Protein AF-A0A813EWL4-F1 (afdb_monomer)

InterPro domains:
  IPR002048 EF-hand domain [PF13499] (324-387)
  IPR002048 EF-hand domain [PS50222] (317-352)
  IPR002048 EF-hand domain [PS50222] (358-393)
  IPR002048 EF-hand domain [SM00054] (321-349)
  IPR002048 EF-hand domain [SM00054] (362-390)
  IPR011992 EF-hand domain pair [SSF47473] (314-415)
  IPR018247 EF-Hand 1, calcium-binding site [PS00018] (371-383)

Structure (mmCIF, N/CA/C/O backbone):
data_AF-A0A813EWL4-F1
#
_entry.id   AF-A0A813EWL4-F1
#
loop_
_atom_site.group_PDB
_atom_site.id
_atom_site.type_symbol
_atom_site.label_atom_id
_atom_site.label_alt_id
_atom_site.label_comp_id
_atom_site.label_asym_id
_atom_site.label_entity_id
_atom_site.label_seq_id
_atom_site.pdbx_PDB_ins_code
_atom_site.Cartn_x
_atom_site.Cartn_y
_atom_site.Cartn_z
_atom_site.occupancy
_atom_site.B_iso_or_equiv
_atom_site.auth_seq_id
_atom_site.auth_comp_id
_atom_site.auth_asym_id
_atom_site.auth_atom_id
_atom_site.pdbx_PDB_model_num
ATOM 1 N N . MET A 1 1 ? 10.429 -14.713 47.852 1.00 43.78 1 MET A N 1
ATOM 2 C CA . MET A 1 1 ? 9.656 -15.065 46.645 1.00 43.78 1 MET A CA 1
ATOM 3 C C . MET A 1 1 ? 8.858 -13.836 46.247 1.00 43.78 1 MET A C 1
ATOM 5 O O . MET A 1 1 ? 7.754 -13.655 46.731 1.00 43.78 1 MET A O 1
ATOM 9 N N . ALA A 1 2 ? 9.470 -12.947 45.471 1.00 38.25 2 ALA A N 1
ATOM 10 C CA . ALA A 1 2 ? 8.806 -11.809 44.848 1.00 38.25 2 ALA A CA 1
ATOM 11 C C . ALA A 1 2 ? 9.125 -11.942 43.358 1.00 38.25 2 ALA A C 1
ATOM 13 O O . ALA A 1 2 ? 10.299 -11.934 42.991 1.00 38.25 2 ALA A O 1
ATOM 14 N N . ALA A 1 3 ? 8.102 -12.229 42.558 1.00 45.88 3 ALA A N 1
ATOM 15 C CA . ALA A 1 3 ? 8.214 -12.308 41.112 1.00 45.88 3 ALA A CA 1
ATOM 16 C C . ALA A 1 3 ? 8.022 -10.890 40.572 1.00 45.88 3 ALA A C 1
ATOM 18 O O . ALA A 1 3 ? 6.946 -10.313 40.709 1.00 45.88 3 ALA A O 1
ATOM 19 N N . ASP A 1 4 ? 9.108 -10.336 40.050 1.00 47.47 4 ASP A N 1
ATOM 20 C CA . ASP A 1 4 ? 9.164 -9.051 39.369 1.00 47.47 4 ASP A CA 1
ATOM 21 C C . ASP A 1 4 ? 8.628 -9.252 37.944 1.00 47.47 4 ASP A C 1
ATOM 23 O O . ASP A 1 4 ? 9.222 -9.967 37.134 1.00 47.47 4 ASP A O 1
ATOM 27 N N . GLY A 1 5 ? 7.427 -8.734 37.686 1.00 42.19 5 GLY A N 1
ATOM 28 C CA . GLY A 1 5 ? 6.753 -8.814 36.396 1.00 42.19 5 GLY A CA 1
ATOM 29 C C . GLY A 1 5 ? 7.176 -7.646 35.519 1.00 42.19 5 GLY A C 1
ATOM 30 O O . GLY A 1 5 ? 6.588 -6.573 35.602 1.00 42.19 5 GLY A O 1
ATOM 31 N N . GLY A 1 6 ? 8.197 -7.860 34.690 1.00 40.66 6 GLY A N 1
ATOM 32 C CA . GLY A 1 6 ? 8.633 -6.895 33.685 1.00 40.66 6 GLY A CA 1
ATOM 33 C C . GLY A 1 6 ? 7.591 -6.735 32.578 1.00 40.66 6 GLY A C 1
ATOM 34 O O . GLY A 1 6 ? 7.461 -7.594 31.706 1.00 40.66 6 GLY A O 1
ATOM 35 N N . GLU A 1 7 ? 6.860 -5.624 32.617 1.00 37.78 7 GLU A N 1
ATOM 36 C CA . GLU A 1 7 ? 6.013 -5.127 31.532 1.00 37.78 7 GLU A CA 1
ATOM 37 C C . GLU A 1 7 ? 6.892 -4.794 30.316 1.00 37.78 7 GLU A C 1
ATOM 39 O O . GLU A 1 7 ? 7.592 -3.780 30.269 1.00 37.78 7 GLU A O 1
ATOM 44 N N . GLY A 1 8 ? 6.891 -5.691 29.330 1.00 35.19 8 GLY A N 1
ATOM 45 C CA . GLY A 1 8 ? 7.522 -5.475 28.035 1.00 35.19 8 GLY A CA 1
ATOM 46 C C . GLY A 1 8 ? 6.762 -4.409 27.253 1.00 35.19 8 GLY A C 1
ATOM 47 O O . GLY A 1 8 ? 5.721 -4.689 26.661 1.00 35.19 8 GLY A O 1
ATOM 48 N N . ALA A 1 9 ? 7.293 -3.188 27.245 1.00 35.31 9 ALA A N 1
ATOM 49 C CA . ALA A 1 9 ? 6.856 -2.125 26.355 1.00 35.31 9 ALA A CA 1
ATOM 50 C C . ALA A 1 9 ? 7.069 -2.569 24.899 1.00 35.31 9 ALA A C 1
ATOM 52 O O . ALA A 1 9 ? 8.193 -2.587 24.396 1.00 35.31 9 ALA A O 1
ATOM 53 N N . ALA A 1 10 ? 5.985 -2.953 24.224 1.00 34.19 10 ALA A N 1
ATOM 54 C CA . ALA A 1 10 ? 5.984 -3.154 22.785 1.00 34.19 10 ALA A CA 1
ATOM 55 C C . ALA A 1 10 ? 6.393 -1.833 22.118 1.00 34.19 10 ALA A C 1
ATOM 57 O O . ALA A 1 10 ? 5.685 -0.831 22.216 1.00 34.19 10 ALA A O 1
ATOM 58 N N . ALA A 1 11 ? 7.564 -1.822 21.483 1.00 33.91 11 ALA A N 1
ATOM 59 C CA . ALA A 1 11 ? 8.046 -0.687 20.718 1.00 33.91 11 ALA A CA 1
ATOM 60 C C . ALA A 1 11 ? 7.096 -0.448 19.534 1.00 33.91 11 ALA A C 1
ATOM 62 O O . ALA A 1 11 ? 7.147 -1.145 18.522 1.00 33.91 11 ALA A O 1
ATOM 63 N N . GLU A 1 12 ? 6.203 0.534 19.663 1.00 31.30 12 GLU A N 1
ATOM 64 C CA . GLU A 1 12 ? 5.441 1.072 18.542 1.00 31.30 12 GLU A CA 1
ATOM 65 C C . GLU A 1 12 ? 6.426 1.750 17.577 1.00 31.30 12 GLU A C 1
ATOM 67 O O . GLU A 1 12 ? 6.755 2.931 17.713 1.00 31.30 12 GLU A O 1
ATOM 72 N N . SER A 1 13 ? 6.931 0.987 16.600 1.00 32.06 13 SER A N 1
ATOM 73 C CA . SER A 1 13 ? 7.691 1.501 15.459 1.00 32.06 13 SER A CA 1
ATOM 74 C C . SER A 1 13 ? 6.800 2.440 14.649 1.00 32.06 13 SER A C 1
ATOM 76 O O . SER A 1 13 ? 6.125 2.061 13.692 1.00 32.06 13 SER A O 1
ATOM 78 N N . THR A 1 14 ? 6.770 3.696 15.082 1.00 34.44 14 THR A N 1
ATOM 79 C CA . THR A 1 14 ? 6.155 4.808 14.373 1.00 34.44 14 THR A CA 1
ATOM 80 C C . THR A 1 14 ? 7.076 5.140 13.208 1.00 34.44 14 THR A C 1
ATOM 82 O O . THR A 1 14 ? 8.013 5.927 13.344 1.00 34.44 14 THR A O 1
ATOM 85 N N . TRP A 1 15 ? 6.853 4.488 12.067 1.00 35.84 15 TRP A N 1
ATOM 86 C CA . TRP A 1 15 ? 7.537 4.806 10.821 1.00 35.84 15 TRP A CA 1
ATOM 87 C C . TRP A 1 15 ? 7.191 6.244 10.441 1.00 35.84 15 TRP A C 1
ATOM 89 O O . TRP A 1 15 ? 6.113 6.539 9.931 1.00 35.84 15 TRP A O 1
ATOM 99 N N . LYS A 1 16 ? 8.101 7.176 10.735 1.00 35.47 16 LYS A N 1
ATOM 100 C CA . LYS A 1 16 ? 8.060 8.492 10.113 1.00 35.47 16 LYS A CA 1
ATOM 101 C C . LYS A 1 16 ? 8.377 8.262 8.647 1.00 35.47 16 LYS A C 1
ATOM 103 O O . LYS A 1 16 ? 9.534 8.021 8.313 1.00 35.47 16 LYS A O 1
ATOM 108 N N . TRP A 1 17 ? 7.364 8.366 7.789 1.00 40.56 17 TRP A N 1
ATOM 109 C CA . TRP A 1 17 ? 7.574 8.780 6.410 1.00 40.56 17 TRP A CA 1
ATOM 110 C C . TRP A 1 17 ? 8.496 9.995 6.480 1.00 40.56 17 TRP A C 1
ATOM 112 O O . TRP A 1 17 ? 8.082 11.074 6.912 1.00 40.56 17 TRP A O 1
ATOM 122 N N . GLN A 1 18 ? 9.784 9.807 6.181 1.00 38.00 18 GLN A N 1
ATOM 123 C CA . GLN A 1 18 ? 10.649 10.946 5.947 1.00 38.00 18 GLN A CA 1
ATOM 124 C C . GLN A 1 18 ? 9.925 11.765 4.889 1.00 38.00 18 GLN A C 1
ATOM 126 O O . GLN A 1 18 ? 9.410 11.193 3.923 1.00 38.00 18 GLN A O 1
ATOM 131 N N . GLN A 1 19 ? 9.818 13.072 5.122 1.00 34.97 19 GLN A N 1
ATOM 132 C CA . GLN A 1 19 ? 9.420 14.040 4.111 1.00 34.97 19 GLN A CA 1
ATOM 133 C C . GLN A 1 19 ? 10.400 13.915 2.941 1.00 34.97 19 GLN A C 1
ATOM 135 O O . GLN A 1 19 ? 11.316 14.709 2.788 1.00 34.97 19 GLN A O 1
ATOM 140 N N . THR A 1 20 ? 10.222 12.886 2.121 1.00 37.34 20 THR A N 1
ATOM 141 C CA . THR A 1 20 ? 10.501 12.967 0.702 1.00 37.34 20 THR A CA 1
ATOM 142 C C . THR A 1 20 ? 9.668 14.162 0.299 1.00 37.34 20 THR A C 1
ATOM 144 O O . THR A 1 20 ? 8.459 14.145 0.561 1.00 37.34 20 THR A O 1
ATOM 147 N N . GLU A 1 21 ? 10.331 15.246 -0.109 1.00 36.38 21 GLU A N 1
ATOM 148 C CA . GLU A 1 21 ? 9.675 16.499 -0.453 1.00 36.38 21 GLU A CA 1
ATOM 149 C C . GLU A 1 21 ? 8.431 16.155 -1.255 1.00 36.38 21 GLU A C 1
ATOM 151 O O . GLU A 1 21 ? 8.489 15.524 -2.309 1.00 36.38 21 GLU A O 1
ATOM 156 N N . VAL A 1 22 ? 7.289 16.404 -0.615 1.00 38.75 22 VAL A N 1
ATOM 157 C CA . VAL A 1 22 ? 5.983 16.040 -1.133 1.00 38.75 22 VAL A CA 1
ATOM 158 C C . VAL A 1 22 ? 5.850 16.863 -2.393 1.00 38.75 22 VAL A C 1
ATOM 160 O O . VAL A 1 22 ? 5.638 18.073 -2.295 1.00 38.75 22 VAL A O 1
ATOM 163 N N . ILE A 1 23 ? 6.049 16.204 -3.535 1.00 44.81 23 ILE A N 1
ATOM 164 C CA . ILE A 1 23 ? 5.988 16.799 -4.865 1.00 44.81 23 ILE A CA 1
ATOM 165 C C . ILE A 1 23 ? 4.765 17.718 -4.901 1.00 44.81 23 ILE A C 1
ATOM 167 O O . ILE A 1 23 ? 3.631 17.324 -4.590 1.00 44.81 23 ILE A O 1
ATOM 171 N N . ALA A 1 24 ? 5.055 18.996 -5.127 1.00 37.88 24 ALA A N 1
ATOM 172 C CA . ALA A 1 24 ? 4.154 20.110 -4.918 1.00 37.88 24 ALA A CA 1
ATOM 173 C C . ALA A 1 24 ? 2.907 19.967 -5.810 1.00 37.88 24 ALA A C 1
ATOM 175 O O . ALA A 1 24 ? 3.001 19.972 -7.031 1.00 37.88 24 ALA A O 1
ATOM 176 N N . GLY A 1 25 ? 1.721 19.848 -5.196 1.00 44.84 25 GLY A N 1
ATOM 177 C CA . GLY A 1 25 ? 0.441 19.865 -5.924 1.00 44.84 25 GLY A CA 1
ATOM 178 C C . GLY A 1 25 ? -0.749 19.152 -5.268 1.00 44.84 25 GLY A C 1
ATOM 179 O O . GLY A 1 25 ? -1.887 19.387 -5.666 1.00 44.84 25 GLY A O 1
ATOM 180 N N . ASN A 1 26 ? -0.544 18.320 -4.242 1.00 62.56 26 ASN A N 1
ATOM 181 C CA . ASN A 1 26 ? -1.612 17.488 -3.664 1.00 62.56 26 ASN A CA 1
ATOM 182 C C . ASN A 1 26 ? -2.386 18.179 -2.529 1.00 62.56 26 ASN A C 1
ATOM 184 O O . ASN A 1 26 ? -2.329 17.771 -1.363 1.00 62.56 26 ASN A O 1
ATOM 188 N N . ALA A 1 27 ? -3.155 19.219 -2.862 1.00 77.50 27 ALA A N 1
ATOM 189 C CA . ALA A 1 27 ? -4.259 19.602 -1.988 1.00 77.50 27 ALA A CA 1
ATOM 190 C C . ALA A 1 27 ? -5.177 18.374 -1.825 1.00 77.50 27 ALA A C 1
ATOM 192 O O . ALA A 1 27 ? -5.550 17.762 -2.827 1.00 77.50 27 ALA A O 1
ATOM 193 N N . PRO A 1 28 ? -5.515 17.960 -0.593 1.00 77.75 28 PRO A N 1
ATOM 194 C CA . PRO A 1 28 ? -6.326 16.771 -0.406 1.00 77.75 28 PRO A CA 1
ATOM 195 C C . PRO A 1 28 ? -7.688 16.957 -1.075 1.00 77.75 28 PRO A C 1
ATOM 197 O O . PRO A 1 28 ? -8.390 17.935 -0.806 1.00 77.75 28 PRO A O 1
ATOM 200 N N . VAL A 1 29 ? -8.068 16.000 -1.922 1.00 82.62 29 VAL A N 1
ATOM 201 C CA . VAL A 1 29 ? -9.345 16.039 -2.639 1.00 82.62 29 VAL A CA 1
ATOM 202 C C . VAL A 1 29 ? -10.474 15.835 -1.634 1.00 82.62 29 VAL A C 1
ATOM 204 O O . VAL A 1 29 ? -10.614 14.756 -1.043 1.00 82.62 29 VAL A O 1
ATOM 207 N N . LEU A 1 30 ? -11.275 16.881 -1.422 1.00 87.00 30 LEU A N 1
ATOM 208 C CA . LEU A 1 30 ? -12.482 16.822 -0.608 1.00 87.00 30 LEU A CA 1
ATOM 209 C C . LEU A 1 30 ? -13.622 16.296 -1.476 1.00 87.00 30 LEU A C 1
ATOM 211 O O . LEU A 1 30 ? -13.992 16.909 -2.470 1.00 87.00 30 LEU A O 1
ATOM 215 N N . LEU A 1 31 ? -14.148 15.136 -1.102 1.00 85.19 31 LEU A N 1
ATOM 216 C CA . LEU A 1 31 ? -15.271 14.517 -1.786 1.00 85.19 31 LEU A CA 1
ATOM 217 C C . LEU A 1 31 ? -16.553 14.852 -1.020 1.00 85.19 31 LEU A C 1
ATOM 219 O O . LEU A 1 31 ? -16.681 14.462 0.146 1.00 85.19 31 LEU A O 1
ATOM 223 N N . GLU A 1 32 ? -17.456 15.589 -1.665 1.00 86.56 32 GLU A N 1
ATOM 224 C CA . GLU A 1 32 ? -18.746 15.983 -1.087 1.00 86.56 32 GLU A CA 1
ATOM 225 C C . GLU A 1 32 ? -19.744 14.818 -1.103 1.00 86.56 32 GLU A C 1
ATOM 227 O O . GLU A 1 32 ? -20.326 14.520 -0.060 1.00 86.56 32 GLU A O 1
ATOM 232 N N . ASP A 1 33 ? -19.829 14.098 -2.228 1.00 92.25 33 ASP A N 1
ATOM 233 C CA . ASP A 1 33 ? -20.757 12.985 -2.452 1.00 92.25 33 ASP A CA 1
ATOM 234 C C . ASP A 1 33 ? -20.041 11.676 -2.809 1.00 92.25 33 ASP A C 1
ATOM 236 O O . ASP A 1 33 ? -18.951 11.667 -3.380 1.00 92.25 33 ASP A O 1
ATOM 240 N N . LEU A 1 34 ? -20.665 10.539 -2.489 1.00 93.62 34 LEU A N 1
ATOM 241 C CA . LEU A 1 34 ? -20.145 9.224 -2.870 1.00 93.62 34 LEU A CA 1
ATOM 242 C C . LEU A 1 34 ? -20.129 9.067 -4.403 1.00 93.62 34 LEU A C 1
ATOM 244 O O . LEU A 1 34 ? -21.138 9.372 -5.043 1.00 93.62 34 LEU A O 1
ATOM 248 N N . PRO A 1 35 ? -19.037 8.549 -5.001 1.00 94.19 35 PRO A N 1
ATOM 249 C CA . PRO A 1 35 ? -19.007 8.270 -6.430 1.00 94.19 35 PRO A CA 1
ATOM 250 C C . PRO A 1 35 ? -20.038 7.192 -6.787 1.00 94.19 35 PRO A C 1
ATOM 252 O O . PRO A 1 35 ? -20.353 6.317 -5.973 1.00 94.19 35 PRO A O 1
ATOM 255 N N . SER A 1 36 ? -20.549 7.234 -8.018 1.00 95.69 36 SER A N 1
ATOM 256 C CA . SER A 1 36 ? -21.400 6.166 -8.543 1.00 95.69 36 SER A CA 1
ATOM 257 C C . SER A 1 36 ? -20.632 4.846 -8.566 1.00 95.69 36 SER A C 1
ATOM 259 O O . SER A 1 36 ? -19.456 4.805 -8.936 1.00 95.69 36 SER A O 1
ATOM 261 N N . GLN A 1 37 ? -21.305 3.761 -8.171 1.00 95.25 37 GLN A N 1
ATOM 262 C CA . GLN A 1 37 ? -20.708 2.430 -8.224 1.00 95.25 37 GLN A CA 1
ATOM 263 C C . GLN A 1 37 ? -20.327 2.093 -9.666 1.00 95.25 37 GLN A C 1
ATOM 265 O O . GLN A 1 37 ? -21.152 2.218 -10.568 1.00 95.25 37 GLN A O 1
ATOM 270 N N . LEU A 1 38 ? -19.078 1.669 -9.851 1.00 96.19 38 LEU A N 1
ATOM 271 C CA . LEU A 1 38 ? -18.554 1.243 -11.142 1.00 96.19 38 LEU A CA 1
ATOM 272 C C . LEU A 1 38 ? -19.280 -0.020 -11.625 1.00 96.19 38 LEU A C 1
ATOM 274 O O . LEU A 1 38 ? -19.513 -0.950 -10.842 1.00 96.19 38 LEU A O 1
ATOM 278 N N . GLU A 1 39 ? -19.620 -0.079 -12.911 1.00 97.50 39 GLU A N 1
ATOM 279 C CA . GLU A 1 39 ? -20.221 -1.282 -13.477 1.00 97.50 39 GLU A CA 1
ATOM 280 C C . GLU A 1 39 ? -19.216 -2.442 -13.468 1.00 97.50 39 GLU A C 1
ATOM 282 O O . GLU A 1 39 ? -18.025 -2.275 -13.733 1.00 97.50 39 GLU A O 1
ATOM 287 N N . ARG A 1 40 ? -19.687 -3.666 -13.192 1.00 97.75 40 ARG A N 1
ATOM 288 C CA . ARG A 1 40 ? -18.805 -4.843 -13.065 1.00 97.75 40 ARG A CA 1
ATOM 289 C C . ARG A 1 40 ? -17.976 -5.118 -14.332 1.00 97.75 40 ARG A C 1
ATOM 291 O O . ARG A 1 40 ? -16.874 -5.643 -14.217 1.00 97.75 40 ARG A O 1
ATOM 298 N N . GLY A 1 41 ? -18.477 -4.761 -15.517 1.00 97.56 41 GLY A N 1
ATOM 299 C CA . GLY A 1 41 ? -17.745 -4.903 -16.784 1.00 97.56 41 GLY A CA 1
ATOM 300 C C . GLY A 1 41 ? -16.629 -3.869 -16.989 1.00 97.56 41 GLY A C 1
ATOM 301 O O . GLY A 1 41 ? -15.687 -4.120 -17.739 1.00 97.56 41 GLY A O 1
ATOM 302 N N . GLU A 1 42 ? -16.694 -2.731 -16.298 1.00 97.50 42 GLU A N 1
ATOM 303 C CA . GLU A 1 42 ? -15.725 -1.636 -16.419 1.00 97.50 42 GLU A CA 1
ATOM 304 C C . GLU A 1 42 ? -14.546 -1.782 -15.447 1.00 97.50 42 GLU A C 1
ATOM 306 O O . GLU A 1 42 ? -13.500 -1.169 -15.655 1.00 97.50 42 GLU A O 1
ATOM 311 N N . VAL A 1 43 ? -14.675 -2.633 -14.420 1.00 97.88 43 VAL A N 1
ATOM 312 C CA . VAL A 1 43 ? -13.648 -2.846 -13.384 1.00 97.88 43 VAL A CA 1
ATOM 313 C C . VAL A 1 43 ? -12.255 -3.140 -13.966 1.00 97.88 43 VAL A C 1
ATOM 315 O O . VAL A 1 43 ? -11.314 -2.458 -13.557 1.00 97.88 43 VAL A O 1
ATOM 318 N N . PRO A 1 44 ? -12.067 -4.074 -14.923 1.00 97.94 44 PRO A N 1
ATOM 319 C CA . PRO A 1 44 ? -10.735 -4.341 -15.473 1.00 97.94 44 PRO A CA 1
ATOM 320 C C . PRO A 1 44 ? -10.135 -3.134 -16.205 1.00 97.94 44 PRO A C 1
ATOM 322 O O . PRO A 1 44 ? -8.953 -2.836 -16.044 1.00 97.94 44 PRO A O 1
ATOM 325 N N . HIS A 1 45 ? -10.960 -2.405 -16.962 1.00 96.88 45 HIS A N 1
ATOM 326 C CA . HIS A 1 45 ? -10.531 -1.224 -17.713 1.00 96.88 45 HIS A CA 1
ATOM 327 C C . HIS A 1 45 ? -10.123 -0.082 -16.779 1.00 96.88 45 HIS A C 1
ATOM 329 O O . HIS A 1 45 ? -9.101 0.556 -17.008 1.00 96.88 45 HIS A O 1
ATOM 335 N N . PHE A 1 46 ? -10.877 0.131 -15.698 1.00 96.75 46 PHE A N 1
ATOM 336 C CA . PHE A 1 46 ? -10.559 1.128 -14.676 1.00 96.75 46 PHE A CA 1
ATOM 337 C C . PHE A 1 46 ? -9.254 0.817 -13.929 1.00 96.75 46 PHE A C 1
ATOM 339 O O . PHE A 1 46 ? -8.512 1.722 -13.560 1.00 96.75 46 PHE A O 1
ATOM 346 N N . LEU A 1 47 ? -8.967 -0.464 -13.696 1.00 96.88 47 LEU A N 1
ATOM 347 C CA . LEU A 1 47 ? -7.806 -0.916 -12.930 1.00 96.88 47 LEU A CA 1
ATOM 348 C C . LEU A 1 47 ? -6.503 -0.966 -13.742 1.00 96.88 47 LEU A C 1
ATOM 350 O O . LEU A 1 47 ? -5.428 -0.773 -13.169 1.00 96.88 47 LEU A O 1
ATOM 354 N N . SER A 1 48 ? -6.589 -1.178 -15.058 1.00 95.56 48 SER A N 1
ATOM 355 C CA . SER A 1 48 ? -5.424 -1.334 -15.938 1.00 95.56 48 SER A CA 1
ATOM 356 C C . SER A 1 48 ? -4.393 -0.194 -15.846 1.00 95.56 48 SER A C 1
ATOM 358 O O . SER A 1 48 ? -3.200 -0.508 -15.810 1.00 95.56 48 SER A O 1
ATOM 360 N N . PRO A 1 49 ? -4.775 1.099 -15.782 1.00 95.44 49 PRO A N 1
ATOM 361 C CA . PRO A 1 49 ? -3.811 2.197 -15.677 1.00 95.44 49 PRO A CA 1
ATOM 362 C C . PRO A 1 49 ? -2.985 2.157 -14.382 1.00 95.44 49 PRO A C 1
ATOM 364 O O . PRO A 1 49 ? -1.831 2.571 -14.370 1.00 95.44 49 PRO A O 1
ATOM 367 N N . TYR A 1 50 ? -3.539 1.597 -13.306 1.00 95.56 50 TYR A N 1
ATOM 368 C CA . TYR A 1 50 ? -2.873 1.438 -12.010 1.00 95.56 50 TYR A CA 1
ATOM 369 C C . TYR A 1 50 ? -2.024 0.159 -11.929 1.00 95.56 50 TYR A C 1
ATOM 371 O O . TYR A 1 50 ? -1.649 -0.272 -10.844 1.00 95.56 50 TYR A O 1
ATOM 379 N N . GLY A 1 51 ? -1.771 -0.518 -13.054 1.00 94.75 51 GLY A N 1
ATOM 380 C CA . GLY A 1 51 ? -0.976 -1.747 -13.108 1.00 94.75 51 GLY A CA 1
ATOM 381 C C . GLY A 1 51 ? -1.679 -2.998 -12.569 1.00 94.75 51 GLY A C 1
ATOM 382 O O . GLY A 1 51 ? -1.075 -4.073 -12.555 1.00 94.75 51 GLY A O 1
ATOM 383 N N . TYR A 1 52 ? -2.940 -2.888 -12.146 1.00 96.12 52 TYR A N 1
ATOM 384 C CA . TYR A 1 52 ? -3.759 -4.030 -11.755 1.00 96.12 52 TYR A CA 1
ATOM 385 C C . TYR A 1 52 ? -4.270 -4.761 -12.995 1.00 96.12 52 TYR A C 1
ATOM 387 O O . TYR A 1 52 ? -4.875 -4.165 -13.882 1.00 96.12 52 TYR A O 1
ATOM 395 N N . GLU A 1 53 ? -4.082 -6.076 -13.020 1.00 96.00 53 GLU A N 1
ATOM 396 C CA . GLU A 1 53 ? -4.596 -6.939 -14.077 1.00 96.00 53 GLU A CA 1
ATOM 397 C C . GLU A 1 53 ? -5.651 -7.902 -13.528 1.00 96.00 53 GLU A C 1
ATOM 399 O O . GLU A 1 53 ? -5.369 -8.818 -12.748 1.00 96.00 53 GLU A O 1
ATOM 404 N N . A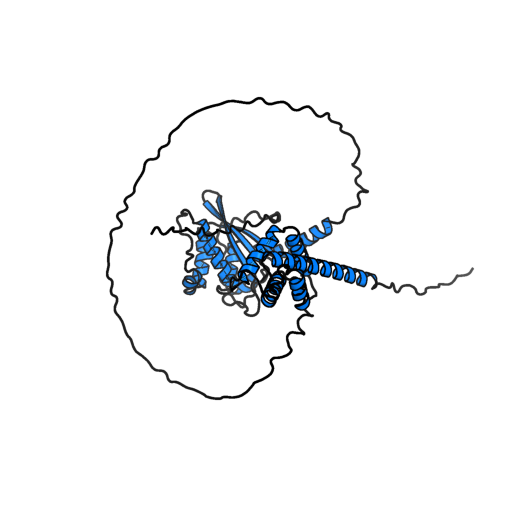LA A 1 54 ? -6.894 -7.671 -13.941 1.00 97.44 54 ALA A N 1
ATOM 405 C CA . ALA A 1 54 ? -8.060 -8.443 -13.544 1.00 97.44 54 ALA A CA 1
ATOM 406 C C . ALA A 1 54 ? -8.689 -9.112 -14.768 1.00 97.44 54 ALA A C 1
ATOM 408 O O . ALA A 1 54 ? -8.729 -8.528 -15.849 1.00 97.44 54 ALA A O 1
ATOM 409 N N . LYS A 1 55 ? -9.191 -10.335 -14.590 1.00 97.56 55 LYS A N 1
ATOM 410 C CA . LYS A 1 55 ? -9.953 -11.043 -15.624 1.00 97.56 55 LYS A CA 1
ATOM 411 C C . LYS A 1 55 ? -11.376 -10.489 -15.703 1.00 97.56 55 LYS A C 1
ATOM 413 O O . LYS A 1 55 ? -11.897 -10.269 -16.791 1.00 97.56 55 LYS A O 1
ATOM 418 N N . ASP A 1 56 ? -11.981 -10.252 -14.544 1.00 98.06 56 ASP A N 1
ATOM 419 C CA . ASP A 1 56 ? -13.297 -9.641 -14.377 1.00 98.06 56 ASP A CA 1
ATOM 420 C C . ASP A 1 56 ? -13.382 -8.942 -13.003 1.00 98.06 56 ASP A C 1
ATOM 422 O O . ASP A 1 56 ? -12.372 -8.735 -12.334 1.00 98.06 56 ASP A O 1
ATOM 426 N N . ALA A 1 57 ? -14.577 -8.534 -12.572 1.00 97.94 57 ALA A N 1
ATOM 427 C CA . ALA A 1 57 ? -14.768 -7.879 -11.276 1.00 97.94 57 ALA A CA 1
ATOM 428 C C . ALA A 1 57 ? -14.502 -8.782 -10.052 1.00 97.94 57 ALA A C 1
ATOM 430 O O . ALA A 1 57 ? -14.335 -8.259 -8.951 1.00 97.94 57 ALA A O 1
ATOM 431 N N . ALA A 1 58 ? -14.501 -10.106 -10.212 1.00 97.94 58 ALA A N 1
ATOM 432 C CA . ALA A 1 58 ? -14.367 -11.086 -9.137 1.00 97.94 58 ALA A CA 1
ATOM 433 C C . ALA A 1 58 ? -12.989 -11.770 -9.117 1.00 97.94 58 ALA A C 1
ATOM 435 O O . ALA A 1 58 ? -12.491 -12.086 -8.037 1.00 97.94 58 ALA A O 1
ATOM 436 N N . GLU A 1 59 ? -12.353 -11.959 -10.275 1.00 98.00 59 GLU A N 1
ATOM 437 C CA . GLU A 1 59 ? -11.119 -12.736 -10.418 1.00 98.00 59 GLU A CA 1
ATOM 438 C C . GLU A 1 59 ? -9.921 -11.905 -10.907 1.00 98.00 59 GLU A C 1
ATOM 440 O O . GLU A 1 59 ? -9.956 -11.232 -11.942 1.00 98.00 59 GLU A O 1
ATOM 445 N N . TRP A 1 60 ? -8.803 -12.022 -10.185 1.00 97.69 60 TRP A N 1
ATOM 446 C CA . TRP A 1 60 ? -7.493 -11.524 -10.616 1.00 97.69 60 TRP A CA 1
ATOM 447 C C . TRP A 1 60 ? -6.879 -12.408 -11.705 1.00 97.69 60 TRP A C 1
ATOM 449 O O . TRP A 1 60 ? -7.088 -13.623 -11.721 1.00 97.69 60 TRP A O 1
ATOM 459 N N . LEU A 1 61 ? -6.015 -11.836 -12.549 1.00 95.94 61 LEU A N 1
ATOM 460 C CA . LEU A 1 61 ? -5.125 -12.646 -13.381 1.00 95.94 61 LEU A CA 1
ATOM 461 C C . LEU A 1 61 ? -4.063 -13.317 -12.488 1.00 95.94 61 LEU A C 1
ATOM 463 O O . LEU A 1 61 ? -3.353 -12.671 -11.711 1.00 95.94 61 LEU A O 1
ATOM 467 N N . GLN A 1 62 ? -3.990 -14.650 -12.540 1.00 91.31 62 GLN A N 1
ATOM 468 C CA . GLN A 1 62 ? -3.187 -15.438 -11.593 1.00 91.31 62 GLN A CA 1
ATOM 469 C C . GLN A 1 62 ? -1.680 -15.216 -11.766 1.00 91.31 62 GLN A C 1
ATOM 471 O O . GLN A 1 62 ? -0.969 -15.077 -10.773 1.00 91.31 62 GLN A O 1
ATOM 476 N N . TRP A 1 63 ? -1.217 -15.131 -13.014 1.00 88.50 63 TRP A N 1
ATOM 477 C CA . TRP A 1 63 ? 0.202 -15.119 -13.382 1.00 88.50 63 TRP A CA 1
ATOM 478 C C . TRP A 1 63 ? 0.893 -13.764 -13.202 1.00 88.50 63 TRP A C 1
ATOM 480 O O . TRP A 1 63 ? 2.119 -13.720 -13.153 1.00 88.50 63 TRP A O 1
ATOM 490 N N . LYS A 1 64 ? 0.143 -12.663 -13.084 1.00 90.12 64 LYS A N 1
ATOM 491 C CA . LYS A 1 64 ? 0.733 -11.334 -12.912 1.00 90.12 64 LYS A CA 1
ATOM 492 C C . LYS A 1 64 ? 0.758 -10.913 -11.451 1.00 90.12 64 LYS A C 1
ATOM 494 O O . LYS A 1 64 ? -0.212 -11.115 -10.718 1.00 90.12 64 LYS A O 1
ATOM 499 N N . ALA A 1 65 ? 1.863 -10.319 -11.019 1.00 92.00 65 ALA A N 1
ATOM 500 C CA . ALA A 1 65 ? 1.952 -9.720 -9.697 1.00 92.00 65 ALA A CA 1
ATOM 501 C C . ALA A 1 65 ? 1.019 -8.499 -9.592 1.00 92.00 65 ALA A C 1
ATOM 503 O O . ALA A 1 65 ? 0.841 -7.763 -10.563 1.00 92.00 65 ALA A O 1
ATOM 504 N N . VAL A 1 66 ? 0.408 -8.300 -8.422 1.00 95.50 66 VAL A N 1
ATOM 505 C CA . VAL A 1 66 ? -0.433 -7.123 -8.163 1.00 95.50 66 VAL A CA 1
ATOM 506 C C . VAL A 1 66 ? 0.421 -5.975 -7.624 1.00 95.50 66 VAL A C 1
ATOM 508 O O . VAL A 1 66 ? 1.325 -6.232 -6.828 1.00 95.50 66 VAL A O 1
ATOM 511 N N . PRO A 1 67 ? 0.148 -4.725 -8.036 1.00 96.12 67 PRO A N 1
ATOM 512 C CA . PRO A 1 67 ? 0.707 -3.548 -7.390 1.00 96.12 67 PRO A CA 1
ATOM 513 C C . PRO A 1 67 ? 0.457 -3.567 -5.884 1.00 96.12 67 PRO A C 1
ATOM 515 O O . PRO A 1 67 ? -0.601 -4.004 -5.420 1.00 96.12 67 PRO A O 1
ATOM 518 N N . GLU A 1 68 ? 1.424 -3.058 -5.135 1.00 96.19 68 GLU A N 1
ATOM 519 C CA . GLU A 1 68 ? 1.351 -2.998 -3.685 1.00 96.19 68 GLU A CA 1
ATOM 520 C C . GLU A 1 68 ? 0.684 -1.688 -3.260 1.00 96.19 68 GLU A C 1
ATOM 522 O O . GLU A 1 68 ? 1.222 -0.599 -3.466 1.00 96.19 68 GLU A O 1
ATOM 527 N N . LEU A 1 69 ? -0.520 -1.801 -2.703 1.00 97.25 69 LEU A N 1
ATOM 528 C CA . LEU A 1 69 ? -1.282 -0.696 -2.140 1.00 97.25 69 LEU A CA 1
ATOM 529 C C . LEU A 1 69 ? -0.917 -0.518 -0.665 1.00 97.25 69 LEU A C 1
ATOM 531 O O . LEU A 1 69 ? -0.922 -1.484 0.097 1.00 97.25 69 LEU A O 1
ATOM 535 N N . SER A 1 70 ? -0.687 0.722 -0.246 1.00 96.88 70 SER A N 1
ATOM 536 C CA . SER A 1 70 ? -0.569 1.115 1.158 1.00 96.88 70 SER A CA 1
ATOM 537 C C . SER A 1 70 ? -1.647 2.137 1.503 1.00 96.88 70 SER A C 1
ATOM 539 O O . SER A 1 70 ? -1.896 3.067 0.734 1.00 96.88 70 SER A O 1
ATOM 541 N N . LEU A 1 71 ? -2.301 1.944 2.652 1.00 97.75 71 LEU A N 1
ATOM 542 C CA . LEU A 1 71 ? -3.368 2.803 3.162 1.00 97.75 71 LEU A CA 1
ATOM 543 C C . LEU A 1 71 ? -3.113 3.133 4.632 1.00 97.75 71 LEU A C 1
ATOM 545 O O . LEU A 1 71 ? -3.033 2.234 5.473 1.00 97.75 71 LEU A O 1
ATOM 549 N N . GLU A 1 72 ? -3.072 4.419 4.962 1.00 97.38 72 GLU A N 1
ATOM 550 C CA . GLU A 1 72 ? -2.843 4.881 6.328 1.00 97.38 72 GLU A CA 1
ATOM 551 C C . GLU A 1 72 ? -3.720 6.083 6.675 1.00 97.38 72 GLU A C 1
ATOM 553 O O . GLU A 1 72 ? -3.834 7.028 5.902 1.00 97.38 72 GLU A O 1
ATOM 558 N N . VAL A 1 73 ? -4.347 6.074 7.856 1.00 97.56 73 VAL A N 1
ATOM 559 C CA . VAL A 1 73 ? -5.088 7.241 8.349 1.00 97.56 73 VAL A CA 1
ATOM 560 C C . VAL A 1 73 ? -4.178 8.042 9.271 1.00 97.56 73 VAL A C 1
ATOM 562 O O . VAL A 1 73 ? -3.952 7.664 10.418 1.00 97.56 73 VAL A O 1
ATOM 565 N N . THR A 1 74 ? -3.653 9.157 8.769 1.00 96.75 74 THR A N 1
ATOM 566 C CA . THR A 1 74 ? -2.651 9.963 9.487 1.00 96.75 74 THR A CA 1
ATOM 567 C C . THR A 1 74 ? -3.259 11.005 10.416 1.00 96.75 74 THR A C 1
ATOM 569 O O . THR A 1 74 ? -2.593 11.503 11.320 1.00 96.75 74 THR A O 1
ATOM 572 N N . GLY A 1 75 ? -4.540 11.333 10.244 1.00 95.12 75 GLY A N 1
ATOM 573 C CA . GLY A 1 75 ? -5.198 12.304 11.104 1.00 95.12 75 GLY A CA 1
ATOM 574 C C . GLY A 1 75 ? -6.622 12.625 10.688 1.00 95.12 75 GLY A C 1
ATOM 575 O O . GLY A 1 75 ? -7.267 11.895 9.933 1.00 95.12 75 GLY A O 1
ATOM 576 N N . TYR A 1 76 ? -7.128 13.740 11.204 1.00 96.00 76 TYR A N 1
ATOM 577 C CA . TYR A 1 76 ? -8.429 14.269 10.827 1.00 96.00 76 TYR A CA 1
ATOM 578 C C . TYR A 1 76 ? -8.437 15.799 10.856 1.00 96.00 76 TYR A C 1
ATOM 580 O O . TYR A 1 76 ? -7.679 16.435 11.585 1.00 96.00 76 TYR A O 1
ATOM 588 N N . LYS A 1 77 ? -9.341 16.394 10.078 1.00 95.38 77 LYS A N 1
ATOM 589 C CA . LYS A 1 77 ? -9.585 17.835 10.010 1.00 95.38 77 LYS A CA 1
ATOM 590 C C . LYS A 1 77 ? -11.078 18.116 10.151 1.00 95.38 77 LYS A C 1
ATOM 592 O O . LYS A 1 77 ? -11.906 17.409 9.577 1.00 95.38 77 LYS A O 1
ATOM 597 N N . LYS A 1 78 ? -11.434 19.159 10.906 1.00 96.12 78 LYS A N 1
ATOM 598 C CA . LYS A 1 78 ? -12.813 19.664 10.970 1.00 96.12 78 LYS A CA 1
ATOM 599 C C . LYS A 1 78 ? -13.028 20.693 9.860 1.00 96.12 78 LYS A C 1
ATOM 601 O O . LYS A 1 78 ? -12.327 21.699 9.820 1.00 96.12 78 LYS A O 1
ATOM 606 N N . VAL A 1 79 ? -13.984 20.440 8.971 1.00 94.75 79 VAL A N 1
ATOM 607 C CA . VAL A 1 79 ? -14.378 21.336 7.872 1.00 94.75 79 VAL A CA 1
ATOM 608 C C . VAL A 1 79 ? -15.895 21.485 7.920 1.00 94.75 79 VAL A C 1
ATOM 610 O O . VAL A 1 79 ? -16.602 20.480 7.919 1.00 94.75 79 VAL A O 1
ATOM 613 N N . ASN A 1 80 ? -16.400 22.718 8.019 1.00 93.69 80 ASN A N 1
ATOM 614 C CA . ASN A 1 80 ? -17.839 23.029 8.076 1.00 93.69 80 ASN A CA 1
ATOM 615 C C . ASN A 1 80 ? -18.617 22.217 9.133 1.00 93.69 80 ASN A C 1
ATOM 617 O O . ASN A 1 80 ? -19.692 21.691 8.869 1.00 93.69 80 ASN A O 1
ATOM 621 N N . GLY A 1 81 ? -18.049 22.054 10.334 1.00 94.25 81 GLY A N 1
ATOM 622 C CA . GLY A 1 81 ? -18.685 21.284 11.415 1.00 94.25 81 GLY A CA 1
ATOM 623 C C . GLY A 1 81 ? -18.667 19.761 11.216 1.00 94.25 81 GLY A C 1
ATOM 624 O O . GLY A 1 81 ? -19.276 19.027 11.993 1.00 94.25 81 GLY A O 1
ATOM 625 N N . HIS A 1 82 ? -17.958 19.259 10.206 1.00 94.56 82 HIS A N 1
ATOM 626 C CA . HIS A 1 82 ? -17.812 17.834 9.931 1.00 94.56 82 HIS A CA 1
ATOM 627 C C . HIS A 1 82 ? -16.363 17.377 10.080 1.00 94.56 82 HIS A C 1
ATOM 629 O O . HIS A 1 82 ? -15.432 18.096 9.725 1.00 94.56 82 HIS A O 1
ATOM 635 N N . THR A 1 83 ? -16.172 16.163 10.594 1.00 95.06 83 THR A N 1
ATOM 636 C CA . THR A 1 83 ? -14.851 15.535 10.716 1.00 95.06 83 THR A CA 1
ATOM 637 C C . THR A 1 83 ? -14.521 14.757 9.445 1.00 95.06 83 THR A C 1
ATOM 639 O O . THR A 1 83 ? -15.250 13.835 9.071 1.00 95.06 83 THR A O 1
ATOM 642 N N . TYR A 1 84 ? -13.406 15.113 8.812 1.00 96.44 84 TYR A N 1
ATOM 643 C CA . TYR A 1 84 ? -12.819 14.417 7.672 1.00 96.44 84 TYR A CA 1
ATOM 644 C C . TYR A 1 84 ? -11.527 13.744 8.111 1.00 96.44 84 TYR A C 1
ATOM 646 O O . TYR A 1 84 ? -10.655 14.398 8.672 1.00 96.44 84 TYR A O 1
ATOM 654 N N . TYR A 1 85 ? -11.399 12.454 7.848 1.00 96.81 85 TYR A N 1
ATOM 655 C CA . TYR A 1 85 ? -10.190 11.680 8.076 1.00 96.81 85 TYR A CA 1
ATOM 656 C C . TYR A 1 85 ? -9.266 11.837 6.875 1.00 96.81 85 TYR A C 1
ATOM 658 O O . TYR A 1 85 ? -9.715 11.732 5.732 1.00 96.81 85 TYR A O 1
ATOM 666 N N . GLN A 1 86 ? -7.996 12.114 7.150 1.00 97.44 86 GLN A N 1
ATOM 667 C CA . GLN A 1 86 ? -6.949 12.172 6.143 1.00 97.44 86 GLN A CA 1
ATOM 668 C C . GLN A 1 86 ? -6.398 10.766 5.941 1.00 97.44 86 GLN A C 1
ATOM 670 O O . GLN A 1 86 ? -5.837 10.184 6.868 1.00 97.44 86 GLN A O 1
ATOM 675 N N . VAL A 1 87 ? -6.585 10.237 4.737 1.00 97.50 87 VAL A N 1
ATOM 676 C CA . VAL A 1 87 ? -6.072 8.936 4.314 1.00 97.50 87 VAL A CA 1
ATOM 677 C C . VAL A 1 87 ? -4.917 9.178 3.352 1.00 97.50 87 VAL A C 1
ATOM 679 O O . VAL A 1 87 ? -5.101 9.804 2.305 1.00 97.50 87 VAL A O 1
ATOM 682 N N . GLU A 1 88 ? -3.731 8.717 3.717 1.00 97.00 88 GLU A N 1
ATOM 683 C CA . GLU A 1 88 ? -2.570 8.650 2.838 1.00 97.00 88 GLU A CA 1
ATOM 684 C C . GLU A 1 88 ? -2.591 7.320 2.100 1.00 97.00 88 GLU A C 1
ATOM 686 O O . GLU A 1 88 ? -2.811 6.260 2.691 1.00 97.00 88 GLU A O 1
ATOM 691 N N . CYS A 1 89 ? -2.441 7.409 0.785 1.00 97.12 89 CYS A N 1
ATOM 692 C CA . CYS A 1 89 ? -2.527 6.284 -0.124 1.00 97.12 89 CYS A CA 1
ATOM 693 C C . CYS A 1 89 ? -1.266 6.265 -0.977 1.00 97.12 89 CYS A C 1
ATOM 695 O O . CYS A 1 89 ? -0.834 7.314 -1.465 1.00 97.12 89 CYS A O 1
ATOM 697 N N . ALA A 1 90 ? -0.707 5.081 -1.180 1.00 95.75 90 ALA A N 1
ATOM 698 C CA . ALA A 1 90 ? 0.429 4.893 -2.064 1.00 95.75 90 ALA A CA 1
ATOM 699 C C . ALA A 1 90 ? 0.283 3.595 -2.861 1.00 95.75 90 ALA A C 1
ATOM 701 O O . ALA A 1 90 ? -0.235 2.603 -2.348 1.00 95.75 90 ALA A O 1
ATOM 702 N N . LEU A 1 91 ? 0.744 3.615 -4.108 1.00 95.62 91 LEU A N 1
ATOM 703 C CA . LEU A 1 91 ? 0.858 2.467 -4.992 1.00 95.62 91 LEU A CA 1
ATOM 704 C C . LEU A 1 91 ? 2.313 2.288 -5.416 1.00 95.62 91 LEU A C 1
ATOM 706 O O . LEU A 1 91 ? 2.937 3.204 -5.958 1.00 95.62 91 LEU A O 1
ATOM 710 N N . ALA A 1 92 ? 2.826 1.083 -5.209 1.00 93.94 92 ALA A N 1
ATOM 711 C CA . ALA A 1 92 ? 4.151 0.663 -5.627 1.00 93.94 92 ALA A CA 1
ATOM 712 C C . ALA A 1 92 ? 4.075 -0.502 -6.619 1.00 93.94 92 ALA A C 1
ATOM 714 O O . ALA A 1 92 ? 3.082 -1.233 -6.696 1.00 93.94 92 ALA A O 1
ATOM 715 N N . LYS A 1 93 ? 5.137 -0.677 -7.415 1.00 90.38 93 LYS A N 1
ATOM 716 C CA . LYS A 1 93 ? 5.290 -1.891 -8.227 1.00 90.38 93 LYS A CA 1
ATOM 717 C C . LYS A 1 93 ? 5.425 -3.090 -7.286 1.00 90.38 93 LYS A C 1
ATOM 719 O O . LYS A 1 93 ? 5.913 -2.942 -6.168 1.00 90.38 93 LYS A O 1
ATOM 724 N N . ALA A 1 94 ? 4.994 -4.266 -7.737 1.00 87.44 94 ALA A N 1
ATOM 725 C CA . ALA A 1 94 ? 5.118 -5.485 -6.946 1.00 87.44 94 ALA A CA 1
ATOM 726 C C . ALA A 1 94 ? 6.583 -5.713 -6.534 1.00 87.44 94 ALA A C 1
ATOM 728 O O . ALA A 1 94 ? 7.455 -5.771 -7.398 1.00 87.44 94 ALA A O 1
ATOM 729 N N . GLY A 1 95 ? 6.839 -5.818 -5.228 1.00 76.31 95 GLY A N 1
ATOM 730 C CA . GLY A 1 95 ? 8.189 -5.982 -4.680 1.00 76.31 95 GLY A CA 1
ATOM 731 C C . GLY A 1 95 ? 9.006 -4.689 -4.556 1.00 76.31 95 GLY A C 1
ATOM 732 O O . GLY A 1 95 ? 10.151 -4.751 -4.134 1.00 76.31 95 GLY A O 1
ATOM 733 N N . SER A 1 96 ? 8.449 -3.518 -4.885 1.00 79.25 96 SER A N 1
ATOM 734 C CA . SER A 1 96 ? 9.151 -2.222 -4.835 1.00 79.25 96 SER A CA 1
ATOM 735 C C . SER A 1 96 ? 8.501 -1.230 -3.862 1.00 79.25 96 SER A C 1
ATOM 737 O O . SER A 1 96 ? 8.353 -0.049 -4.181 1.00 79.25 96 SER A O 1
ATOM 739 N N . TRP A 1 97 ? 8.106 -1.687 -2.672 1.00 71.94 97 TRP A N 1
ATOM 740 C CA . TRP A 1 97 ? 7.348 -0.896 -1.690 1.00 71.94 97 TRP A CA 1
ATOM 741 C C . TRP A 1 97 ? 8.006 0.432 -1.278 1.00 71.94 97 TRP A C 1
ATOM 743 O O . TRP A 1 97 ? 7.314 1.403 -0.981 1.00 71.94 97 TRP A O 1
ATOM 753 N N . HIS A 1 98 ? 9.337 0.505 -1.313 1.00 71.94 98 HIS A N 1
ATOM 754 C CA . HIS A 1 98 ? 10.116 1.697 -0.959 1.00 71.94 98 HIS A CA 1
ATOM 755 C C . HIS A 1 98 ? 10.001 2.856 -1.956 1.00 71.94 98 HIS A C 1
ATOM 757 O O . HIS A 1 98 ? 10.443 3.965 -1.663 1.00 71.94 98 HIS A O 1
ATOM 763 N N . SER A 1 99 ? 9.468 2.599 -3.149 1.00 81.50 99 SER A N 1
ATOM 764 C CA . SER A 1 99 ? 9.401 3.582 -4.223 1.00 81.50 99 SER A CA 1
ATOM 765 C C . SER A 1 99 ? 8.016 3.568 -4.855 1.00 81.50 99 SER A C 1
ATOM 767 O O . SER A 1 99 ? 7.851 3.055 -5.969 1.00 81.50 99 SER A O 1
ATOM 769 N N . PRO A 1 100 ? 7.002 4.105 -4.152 1.00 87.44 100 PRO A N 1
ATOM 770 C CA . PRO A 1 100 ? 5.679 4.230 -4.729 1.00 87.44 100 PRO A CA 1
ATOM 771 C C . PRO A 1 100 ? 5.759 5.112 -5.974 1.00 87.44 100 PRO A C 1
ATOM 773 O O . PRO A 1 100 ? 6.274 6.227 -5.930 1.00 87.44 100 PRO A O 1
ATOM 776 N N . TYR A 1 101 ? 5.251 4.604 -7.094 1.00 88.75 101 TYR A N 1
ATOM 777 C CA . TYR A 1 101 ? 5.152 5.384 -8.328 1.00 88.75 101 TYR A CA 1
ATOM 778 C C . TYR A 1 101 ? 3.929 6.307 -8.306 1.00 88.75 101 TYR A C 1
ATOM 780 O O . TYR A 1 101 ? 3.791 7.181 -9.158 1.00 88.75 101 TYR A O 1
ATOM 788 N N . LEU A 1 102 ? 3.028 6.105 -7.341 1.00 93.00 102 LEU A N 1
ATOM 789 C CA . LEU A 1 102 ? 1.855 6.931 -7.146 1.00 93.00 102 LEU A CA 1
ATOM 790 C C . LEU A 1 102 ? 1.586 7.127 -5.655 1.00 93.00 102 LEU A C 1
ATOM 792 O O . LEU A 1 102 ? 1.407 6.155 -4.932 1.00 93.00 102 LEU A O 1
ATOM 796 N N . SER A 1 103 ? 1.495 8.380 -5.210 1.00 93.19 103 SER A N 1
ATOM 797 C CA . SER A 1 103 ? 1.170 8.736 -3.823 1.00 93.19 103 SER A CA 1
ATOM 798 C C . SER A 1 103 ? 0.175 9.891 -3.795 1.00 93.19 103 SER A C 1
ATOM 800 O O . SER A 1 103 ? 0.365 10.903 -4.471 1.00 93.19 103 SER A O 1
ATOM 802 N N . TRP A 1 104 ? -0.898 9.761 -3.016 1.00 95.31 104 TRP A N 1
ATOM 803 C CA . TRP A 1 104 ? -1.929 10.793 -2.909 1.00 95.31 104 TRP A CA 1
ATOM 804 C C . TRP A 1 104 ? -2.576 10.840 -1.524 1.00 95.31 104 TRP A C 1
ATOM 806 O O . TRP A 1 104 ? -2.429 9.944 -0.691 1.00 95.31 104 TRP A O 1
ATOM 816 N N . ARG A 1 105 ? -3.288 11.941 -1.265 1.00 95.75 105 ARG A N 1
ATOM 817 C CA . ARG A 1 105 ? -3.982 12.198 0.000 1.00 95.75 105 ARG A CA 1
ATOM 818 C C . ARG A 1 105 ? -5.462 12.418 -0.241 1.00 95.75 105 ARG A C 1
ATOM 820 O O . ARG A 1 105 ? -5.855 13.182 -1.119 1.00 95.75 105 ARG A O 1
ATOM 827 N N . SER A 1 106 ? -6.276 11.802 0.604 1.00 96.31 106 SER A N 1
ATOM 828 C CA . SER A 1 106 ? -7.730 11.854 0.519 1.00 96.31 106 SER A CA 1
ATOM 829 C C . SER A 1 106 ? -8.334 12.356 1.826 1.00 96.31 106 SER A C 1
ATOM 831 O O . SER A 1 106 ? -7.884 11.968 2.902 1.00 96.31 106 SER A O 1
ATOM 833 N N . LEU A 1 107 ? -9.365 13.205 1.758 1.00 97.00 107 LEU A N 1
ATOM 834 C CA . LEU A 1 107 ? -10.162 13.598 2.926 1.00 97.00 107 LEU A CA 1
ATOM 835 C C . LEU A 1 107 ? -11.550 12.970 2.842 1.00 97.00 107 LEU A C 1
ATOM 837 O O . LEU A 1 107 ? -12.327 13.286 1.938 1.00 97.00 107 LEU A O 1
ATOM 841 N N . ARG A 1 108 ? -11.890 12.088 3.787 1.00 97.12 108 ARG A N 1
ATOM 842 C CA . ARG A 1 108 ? -13.167 11.354 3.783 1.00 97.12 108 ARG A CA 1
ATOM 843 C C . ARG A 1 108 ? -13.873 11.410 5.126 1.00 97.12 108 ARG A C 1
ATOM 845 O O . ARG A 1 108 ? -13.257 11.284 6.178 1.00 97.12 108 ARG A O 1
ATOM 852 N N . ARG A 1 109 ? -15.194 11.582 5.102 1.00 96.75 109 ARG A N 1
ATOM 853 C CA . ARG A 1 109 ? -16.021 11.468 6.310 1.00 96.75 109 ARG A CA 1
ATOM 854 C C . ARG A 1 109 ? -16.104 10.005 6.732 1.00 96.75 109 ARG A C 1
ATOM 856 O O . ARG A 1 109 ? -16.002 9.107 5.898 1.00 96.75 109 ARG A O 1
ATOM 863 N N . LEU A 1 110 ? -16.376 9.759 8.014 1.00 96.50 110 LEU A N 1
ATOM 864 C CA . LEU A 1 110 ? -16.601 8.392 8.496 1.00 96.50 110 LEU A CA 1
ATOM 865 C C . LEU A 1 110 ? -17.786 7.715 7.790 1.00 96.50 110 LEU A C 1
ATOM 867 O O . LEU A 1 110 ? -17.743 6.510 7.569 1.00 96.50 110 LEU A O 1
ATOM 871 N N . SER A 1 111 ? -18.822 8.477 7.421 1.00 96.06 111 SER A N 1
ATOM 872 C CA . SER A 1 111 ? -19.926 7.980 6.589 1.00 96.06 111 SER A CA 1
ATOM 873 C C . SER A 1 111 ? -19.439 7.552 5.207 1.00 96.06 111 SER A C 1
ATOM 875 O O . SER A 1 111 ? -19.747 6.449 4.787 1.00 96.06 111 SER A O 1
ATOM 877 N N . HIS A 1 112 ? -18.591 8.346 4.543 1.00 96.88 112 HIS A N 1
ATOM 878 C CA . HIS A 1 112 ? -18.066 7.995 3.216 1.00 96.88 112 HIS A CA 1
ATOM 879 C C . HIS A 1 112 ? -17.243 6.703 3.260 1.00 96.88 112 HIS A C 1
ATOM 881 O O . HIS A 1 112 ? -17.422 5.829 2.420 1.00 96.88 112 HIS A O 1
ATOM 887 N N . LEU A 1 113 ? -16.380 6.553 4.272 1.00 97.38 113 LEU A N 1
ATOM 888 C CA . LEU A 1 113 ? -15.605 5.325 4.465 1.00 97.38 113 LEU A CA 1
ATOM 889 C C . LEU A 1 113 ? -16.498 4.131 4.822 1.00 97.38 113 LEU A C 1
ATOM 891 O O . LEU A 1 113 ? -16.218 3.013 4.404 1.00 97.38 113 LEU A O 1
ATOM 895 N N . ARG A 1 114 ? -17.575 4.341 5.585 1.00 97.56 114 ARG A N 1
ATOM 896 C CA . ARG A 1 114 ? -18.482 3.252 5.951 1.00 97.56 114 ARG A CA 1
ATOM 897 C C . ARG A 1 114 ? -19.316 2.791 4.758 1.00 97.56 114 ARG A C 1
ATOM 899 O O . ARG A 1 114 ? -19.243 1.631 4.368 1.00 97.56 114 ARG A O 1
ATOM 906 N N . ASP A 1 115 ? -20.067 3.718 4.188 1.00 96.75 115 ASP A N 1
ATOM 907 C CA . ASP A 1 115 ? -21.102 3.431 3.201 1.00 96.75 115 ASP A CA 1
ATOM 908 C C . ASP A 1 115 ? -20.472 3.151 1.822 1.00 96.75 115 ASP A C 1
ATOM 910 O O . ASP A 1 115 ? -20.939 2.290 1.079 1.00 96.75 115 ASP A O 1
ATOM 914 N N . GLY A 1 116 ? -19.371 3.843 1.497 1.00 96.25 116 GLY A N 1
ATOM 915 C CA . GLY A 1 116 ? -18.663 3.711 0.223 1.00 96.25 116 GLY A CA 1
ATOM 916 C C . GLY A 1 116 ? -17.603 2.610 0.187 1.00 96.25 116 GLY A C 1
ATOM 917 O O . GLY A 1 116 ? -17.410 2.008 -0.864 1.00 96.25 116 GLY A O 1
ATOM 918 N N . LEU A 1 117 ? -16.920 2.328 1.307 1.00 97.69 117 LEU A N 1
ATOM 919 C CA . LEU A 1 117 ? -15.816 1.355 1.341 1.00 97.69 117 LEU A CA 1
ATOM 920 C C . LEU A 1 117 ? -16.158 0.112 2.148 1.00 97.69 117 LEU A C 1
ATOM 922 O O . LEU A 1 117 ? -16.199 -0.984 1.602 1.00 97.69 117 LEU A O 1
ATOM 926 N N . HIS A 1 118 ? -16.405 0.264 3.447 1.00 98.31 118 HIS A N 1
ATOM 927 C CA . HIS A 1 118 ? -16.590 -0.865 4.355 1.00 98.31 118 HIS A CA 1
ATOM 928 C C . HIS A 1 118 ? -17.771 -1.749 3.950 1.00 98.31 118 HIS A C 1
ATOM 930 O O . HIS A 1 118 ? -17.632 -2.970 3.890 1.00 98.31 118 HIS A O 1
ATOM 936 N N . ASP A 1 119 ? -18.922 -1.153 3.644 1.00 97.81 119 ASP A N 1
ATOM 937 C CA . ASP A 1 119 ? -20.120 -1.911 3.288 1.00 97.81 119 ASP A CA 1
ATOM 938 C C . ASP A 1 119 ? -19.960 -2.606 1.927 1.00 97.81 119 ASP A C 1
ATOM 940 O O . ASP A 1 119 ? -20.413 -3.741 1.762 1.00 97.81 119 ASP A O 1
ATOM 944 N N . ALA A 1 120 ? -19.242 -1.985 0.983 1.00 97.19 120 ALA A N 1
ATOM 945 C CA . ALA A 1 120 ? -18.869 -2.607 -0.286 1.00 97.19 120 ALA A CA 1
ATOM 946 C C . ALA A 1 120 ? -17.902 -3.787 -0.076 1.00 97.19 120 ALA A C 1
ATOM 948 O O . ALA A 1 120 ? -18.178 -4.889 -0.544 1.00 97.19 120 ALA A O 1
ATOM 949 N N . VAL A 1 121 ? -16.832 -3.600 0.704 1.00 98.12 121 VAL A N 1
ATOM 950 C CA . VAL A 1 121 ? -15.863 -4.651 1.069 1.00 98.12 121 VAL A CA 1
ATOM 951 C C . VAL A 1 121 ? -16.569 -5.831 1.736 1.00 98.12 121 VAL A C 1
ATOM 953 O O . VAL A 1 121 ? -16.356 -6.985 1.366 1.00 98.12 121 VAL A O 1
ATOM 956 N N . LYS A 1 122 ? -17.449 -5.555 2.702 1.00 98.38 122 LYS A N 1
ATOM 957 C CA . LYS A 1 122 ? -18.205 -6.578 3.428 1.00 98.38 122 LYS A CA 1
ATOM 958 C C . LYS A 1 122 ? -19.175 -7.334 2.519 1.00 98.38 122 LYS A C 1
ATOM 960 O O . LYS A 1 122 ? -19.326 -8.544 2.676 1.00 98.38 122 LYS A O 1
ATOM 965 N N . ARG A 1 123 ? -19.822 -6.639 1.578 1.00 98.00 123 ARG A N 1
ATOM 966 C CA . ARG A 1 123 ? -20.719 -7.244 0.586 1.00 98.00 123 ARG A CA 1
ATOM 967 C C . ARG A 1 123 ? -19.965 -8.162 -0.375 1.00 98.00 123 ARG A C 1
ATOM 969 O O . ARG A 1 123 ? -20.418 -9.280 -0.587 1.00 98.00 123 ARG A O 1
ATOM 976 N N . GLU A 1 124 ? -18.834 -7.716 -0.921 1.00 98.00 124 GLU A N 1
ATOM 977 C CA . GLU A 1 124 ? -18.069 -8.484 -1.916 1.00 98.00 124 GLU A CA 1
ATOM 978 C C . GLU A 1 124 ? -17.310 -9.669 -1.293 1.00 98.00 124 GLU A C 1
ATOM 980 O O . GLU A 1 124 ? -17.223 -10.727 -1.906 1.00 98.00 124 GLU A O 1
ATOM 985 N N . LEU A 1 125 ? -16.802 -9.543 -0.059 1.00 97.88 125 LEU A N 1
ATOM 986 C CA . LEU A 1 125 ? -16.118 -10.645 0.636 1.00 97.88 125 LEU A CA 1
ATOM 987 C C . LEU A 1 125 ? -17.077 -11.656 1.283 1.00 97.88 125 LEU A C 1
ATOM 989 O O . LEU A 1 125 ? -16.676 -12.782 1.590 1.00 97.88 125 LEU A O 1
ATOM 993 N N . GLY A 1 126 ? -18.326 -11.266 1.552 1.00 97.81 126 GLY A N 1
ATOM 994 C CA . GLY A 1 126 ? -19.321 -12.132 2.181 1.00 97.81 126 GLY A CA 1
ATOM 995 C C . GLY A 1 126 ? -18.808 -12.766 3.492 1.00 97.81 126 GLY A C 1
ATOM 996 O O . GLY A 1 126 ? -18.321 -12.050 4.373 1.00 97.81 126 GLY A O 1
ATOM 997 N N . PRO A 1 127 ? -18.887 -14.103 3.662 1.00 97.94 127 PRO A N 1
ATOM 998 C CA . PRO A 1 127 ? -18.385 -14.788 4.858 1.00 97.94 127 PRO A CA 1
ATOM 999 C C . PRO A 1 127 ? -16.883 -14.600 5.112 1.00 97.94 127 PRO A C 1
ATOM 1001 O O . PRO A 1 127 ? -16.469 -14.554 6.273 1.00 97.94 127 PRO A O 1
ATOM 1004 N N . ALA A 1 128 ? -16.075 -14.437 4.056 1.00 97.81 128 ALA A N 1
ATOM 1005 C CA . ALA A 1 128 ? -14.630 -14.262 4.179 1.00 97.81 128 ALA A CA 1
ATOM 1006 C C . ALA A 1 128 ? -14.262 -12.960 4.907 1.00 97.81 128 ALA A C 1
ATOM 1008 O O . ALA A 1 128 ? -13.202 -12.894 5.524 1.00 97.81 128 ALA A O 1
ATOM 1009 N N . TYR A 1 129 ? -15.156 -11.960 4.930 1.00 98.38 129 TYR A N 1
ATOM 1010 C CA . TYR A 1 129 ? -14.943 -10.711 5.666 1.00 98.38 129 TYR A CA 1
ATOM 1011 C C . TYR A 1 129 ? -14.632 -10.963 7.145 1.00 98.38 129 TYR A C 1
ATOM 1013 O O . TYR A 1 129 ? -13.697 -10.384 7.691 1.00 98.38 129 TYR A O 1
ATOM 1021 N N . LYS A 1 130 ? -15.380 -11.865 7.796 1.00 97.56 130 LYS A N 1
ATOM 1022 C CA . LYS A 1 130 ? -15.176 -12.177 9.219 1.00 97.56 130 LYS A CA 1
ATOM 1023 C C . LYS A 1 130 ? -13.810 -12.805 9.484 1.00 97.56 130 LYS A C 1
ATOM 1025 O O . LYS A 1 130 ? -13.251 -12.574 10.547 1.00 97.56 130 LYS A O 1
ATOM 1030 N N . VAL A 1 131 ? -13.305 -13.590 8.533 1.00 97.69 131 VAL A N 1
ATOM 1031 C CA . VAL A 1 131 ? -12.007 -14.264 8.637 1.00 97.69 131 VAL A CA 1
ATOM 1032 C C . VAL A 1 131 ? -10.874 -13.266 8.408 1.00 97.69 131 VAL A C 1
ATOM 1034 O O . VAL A 1 131 ? -9.966 -13.182 9.224 1.00 97.69 131 VAL A O 1
ATOM 1037 N N . GLN A 1 132 ? -10.948 -12.472 7.334 1.00 97.56 132 GLN A N 1
ATOM 1038 C CA . GLN A 1 132 ? -9.884 -11.527 6.973 1.00 97.56 132 GLN A CA 1
ATOM 1039 C C . GLN A 1 132 ? -9.770 -10.352 7.950 1.00 97.56 132 GLN A C 1
ATOM 1041 O O . GLN A 1 132 ? -8.672 -9.868 8.196 1.00 97.56 132 GLN A O 1
ATOM 1046 N N . PHE A 1 133 ? -10.893 -9.900 8.517 1.00 97.81 133 PHE A N 1
ATOM 1047 C CA . PHE A 1 133 ? -10.948 -8.759 9.436 1.00 97.81 133 PHE A CA 1
ATOM 1048 C C . PHE A 1 133 ? -11.159 -9.183 10.900 1.00 97.81 133 PHE A C 1
ATOM 1050 O O . PHE A 1 133 ? -11.623 -8.389 11.726 1.00 97.81 133 PHE A O 1
ATOM 1057 N N . ALA A 1 134 ? -10.831 -10.433 11.241 1.00 96.75 134 ALA A N 1
ATOM 1058 C CA . ALA A 1 134 ? -10.840 -10.892 12.625 1.00 96.75 134 ALA A CA 1
ATOM 1059 C C . ALA A 1 134 ? -9.865 -10.042 13.462 1.00 96.75 134 ALA A C 1
ATOM 1061 O O . ALA A 1 134 ? -8.699 -9.892 13.112 1.00 96.75 134 ALA A O 1
ATOM 1062 N N . GLY A 1 135 ? -10.351 -9.447 14.554 1.00 96.62 135 GLY A N 1
ATOM 1063 C CA . GLY A 1 135 ? -9.538 -8.608 15.448 1.00 96.62 135 GLY A CA 1
ATOM 1064 C C . GLY A 1 135 ? -9.376 -7.142 15.025 1.00 96.62 135 GLY A C 1
ATOM 1065 O O . GLY A 1 135 ? -8.941 -6.329 15.836 1.00 96.62 135 GLY A O 1
ATOM 1066 N N . VAL A 1 136 ? -9.801 -6.763 13.817 1.00 97.38 136 VAL A N 1
ATOM 1067 C CA . VAL A 1 136 ? -9.723 -5.380 13.308 1.00 97.38 136 VAL A CA 1
ATOM 1068 C C . VAL A 1 136 ? -11.110 -4.853 12.914 1.00 97.38 136 VAL A C 1
ATOM 1070 O O . VAL A 1 136 ? -11.396 -4.623 11.737 1.00 97.38 136 VAL A O 1
ATOM 1073 N N . PRO A 1 137 ? -12.032 -4.673 13.881 1.00 96.69 137 PRO A N 1
ATOM 1074 C CA . PRO A 1 137 ? -13.369 -4.188 13.576 1.00 96.69 137 PRO A CA 1
ATOM 1075 C C . PRO A 1 137 ? -13.319 -2.762 13.023 1.00 96.69 137 PRO A C 1
ATOM 1077 O O . PRO A 1 137 ? -12.548 -1.916 13.483 1.00 96.69 137 PRO A O 1
ATOM 1080 N N . PHE A 1 138 ? -14.209 -2.470 12.076 1.00 97.81 138 PHE A N 1
ATOM 1081 C CA . PHE A 1 138 ? -14.376 -1.111 11.577 1.00 97.81 138 PHE A CA 1
ATOM 1082 C C . PHE A 1 138 ? -14.795 -0.156 12.704 1.00 97.81 138 PHE A C 1
ATOM 1084 O O . PHE A 1 138 ? -15.490 -0.539 13.652 1.00 97.81 138 PHE A O 1
ATOM 1091 N N . ALA A 1 139 ? -14.400 1.112 12.597 1.00 96.31 139 ALA A N 1
ATOM 1092 C CA . ALA A 1 139 ? -14.711 2.112 13.609 1.00 96.31 139 ALA A CA 1
ATOM 1093 C C . ALA A 1 139 ? -16.228 2.282 13.833 1.00 96.31 139 ALA A C 1
ATOM 1095 O O . ALA A 1 139 ? -17.031 2.258 12.893 1.00 96.31 139 ALA A O 1
ATOM 1096 N N . SER A 1 140 ? -16.631 2.498 15.091 1.00 93.94 140 SER A N 1
ATOM 1097 C CA . SER A 1 140 ? -18.032 2.718 15.475 1.00 93.94 140 SER A CA 1
ATOM 1098 C C . SER A 1 140 ? -18.515 4.121 15.080 1.00 93.94 140 SER A C 1
ATOM 1100 O O . SER A 1 140 ? -17.732 4.987 14.697 1.00 93.94 140 SER A O 1
ATOM 1102 N N . ARG A 1 141 ? -19.831 4.375 15.119 1.00 90.44 141 ARG A N 1
ATOM 1103 C CA . ARG A 1 141 ? -20.408 5.661 14.669 1.00 90.44 141 ARG A CA 1
ATOM 1104 C C . ARG A 1 141 ? -20.088 6.852 15.584 1.00 90.44 141 ARG A C 1
ATOM 1106 O O . ARG A 1 141 ? -20.261 7.983 15.152 1.00 90.44 141 ARG A O 1
ATOM 1113 N N . LEU A 1 142 ? -19.634 6.610 16.814 1.00 81.81 142 LEU A N 1
ATOM 1114 C CA . LEU A 1 142 ? -19.628 7.610 17.888 1.00 81.81 142 LEU A CA 1
ATOM 1115 C C . LEU A 1 142 ? -18.315 8.391 18.053 1.00 81.81 142 LEU A C 1
ATOM 1117 O O . LEU A 1 142 ? -18.169 9.094 19.043 1.00 81.81 142 LEU A O 1
ATOM 1121 N N . ALA A 1 143 ? -17.374 8.296 17.106 1.00 74.19 143 ALA A N 1
ATOM 1122 C CA . ALA A 1 143 ? -16.119 9.062 17.108 1.00 74.19 143 ALA A CA 1
ATOM 1123 C C . ALA A 1 143 ? -15.390 9.095 18.474 1.00 74.19 143 ALA A C 1
ATOM 1125 O O . ALA A 1 143 ? -14.768 10.095 18.830 1.00 74.19 143 ALA A O 1
ATOM 1126 N N . MET A 1 144 ? -15.470 8.003 19.243 1.00 84.06 144 MET A N 1
ATOM 1127 C CA . MET A 1 144 ? -14.782 7.887 20.529 1.00 84.06 144 MET A CA 1
ATOM 1128 C C . MET A 1 144 ? -13.262 7.933 20.319 1.00 84.06 144 MET A C 1
ATOM 1130 O O . MET A 1 144 ? -12.763 7.676 19.211 1.00 84.06 144 MET A O 1
ATOM 1134 N N . ALA A 1 145 ? -12.519 8.240 21.384 1.00 88.81 145 ALA A N 1
ATOM 1135 C CA . ALA A 1 145 ? -11.062 8.157 21.376 1.00 88.81 145 ALA A CA 1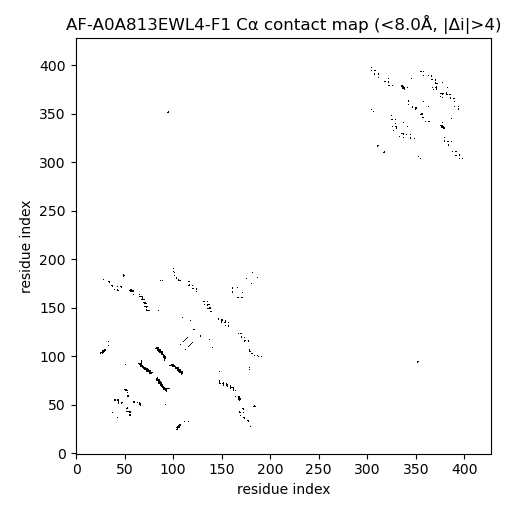
ATOM 1136 C C . ALA A 1 145 ? -10.599 6.804 20.792 1.00 88.81 145 ALA A C 1
ATOM 1138 O O . ALA A 1 145 ? -11.205 5.762 21.043 1.00 88.81 145 ALA A O 1
ATOM 1139 N N . GLY A 1 146 ? -9.576 6.834 19.933 1.00 94.38 146 GLY A N 1
ATOM 1140 C CA . GLY A 1 146 ? -9.079 5.647 19.223 1.00 94.38 146 GLY A CA 1
ATOM 1141 C C . GLY A 1 146 ? -9.745 5.348 17.873 1.00 94.38 146 GLY A C 1
ATOM 1142 O O . GLY A 1 146 ? -9.358 4.390 17.207 1.00 94.38 146 GLY A O 1
ATOM 1143 N N . THR A 1 147 ? -10.698 6.168 17.410 1.00 95.44 147 THR A N 1
ATOM 1144 C CA . THR A 1 147 ? -11.303 5.998 16.071 1.00 95.44 147 THR A CA 1
ATOM 1145 C C . THR A 1 147 ? -10.252 5.999 14.954 1.00 95.44 147 THR A C 1
ATOM 1147 O O . THR A 1 147 ? -10.310 5.146 14.073 1.00 95.44 147 THR A O 1
ATOM 1150 N N . THR A 1 148 ? -9.266 6.902 15.009 1.00 95.75 148 THR A N 1
ATOM 1151 C CA . THR A 1 148 ? -8.175 6.966 14.020 1.00 95.75 148 THR A CA 1
ATOM 1152 C C . THR A 1 148 ? -7.357 5.678 14.003 1.00 95.75 148 THR A C 1
ATOM 1154 O O . THR A 1 148 ? -7.189 5.097 12.941 1.00 95.75 148 THR A O 1
ATOM 1157 N N . ALA A 1 149 ? -6.934 5.178 15.171 1.00 95.94 149 ALA A N 1
ATOM 1158 C CA . ALA A 1 149 ? -6.157 3.941 15.272 1.00 95.94 149 ALA A CA 1
ATOM 1159 C C . ALA A 1 149 ? -6.917 2.740 14.687 1.00 95.94 149 ALA A C 1
ATOM 1161 O O . ALA A 1 149 ? -6.367 2.000 13.877 1.00 95.94 149 ALA A O 1
ATOM 1162 N N . ARG A 1 150 ? -8.213 2.599 15.006 1.00 97.19 150 ARG A N 1
ATOM 1163 C CA . ARG A 1 150 ? -9.060 1.536 14.437 1.00 97.19 150 ARG A CA 1
ATOM 1164 C C . ARG A 1 150 ? -9.188 1.638 12.919 1.00 97.19 150 ARG A C 1
ATOM 1166 O O . ARG A 1 150 ? -9.129 0.617 12.241 1.00 97.19 150 ARG A O 1
ATOM 1173 N N . LEU A 1 151 ? -9.365 2.849 12.385 1.00 97.44 151 LEU A N 1
ATOM 1174 C CA . LEU A 1 151 ? -9.412 3.062 10.937 1.00 97.44 151 LEU A CA 1
ATOM 1175 C C . LEU A 1 151 ? -8.071 2.725 10.279 1.00 97.44 151 LEU A C 1
ATOM 1177 O O . LEU A 1 151 ? -8.074 2.063 9.250 1.00 97.44 151 LEU A O 1
ATOM 1181 N N . THR A 1 152 ? -6.944 3.110 10.880 1.00 97.44 152 THR A N 1
ATOM 1182 C CA . THR A 1 152 ? -5.609 2.755 10.383 1.00 97.44 152 THR A CA 1
ATOM 1183 C C . THR A 1 152 ? -5.413 1.243 10.352 1.00 97.44 152 THR A C 1
ATOM 1185 O O . THR A 1 152 ? -5.039 0.713 9.309 1.00 97.44 152 THR A O 1
ATOM 1188 N N . SER A 1 153 ? -5.723 0.530 11.441 1.00 97.62 153 SER A N 1
ATOM 1189 C CA . SER A 1 153 ? -5.642 -0.937 11.477 1.00 97.62 153 SER A CA 1
ATOM 1190 C C . SER A 1 153 ? -6.521 -1.577 10.402 1.00 97.62 153 SER A C 1
ATOM 1192 O O . SER A 1 153 ? -6.052 -2.430 9.656 1.00 97.62 153 SER A O 1
ATOM 1194 N N . TRP A 1 154 ? -7.770 -1.122 10.264 1.00 98.44 154 TRP A N 1
ATOM 1195 C CA . TRP A 1 154 ? -8.694 -1.646 9.259 1.00 98.44 154 TRP A CA 1
ATOM 1196 C C . TRP A 1 154 ? -8.222 -1.376 7.819 1.00 98.44 154 TRP A C 1
ATOM 1198 O O . TRP A 1 154 ? -8.244 -2.283 6.988 1.00 98.44 154 TRP A O 1
ATOM 1208 N N . CYS A 1 155 ? -7.742 -0.162 7.521 1.00 98.31 155 CYS A N 1
ATOM 1209 C CA . CYS A 1 155 ? -7.198 0.206 6.210 1.00 98.31 155 CYS A CA 1
ATOM 1210 C C . CYS A 1 155 ? -5.950 -0.613 5.853 1.00 98.31 155 CYS A C 1
ATOM 1212 O O . CYS A 1 155 ? -5.840 -1.086 4.723 1.00 98.31 155 CYS A O 1
ATOM 1214 N N . ARG A 1 156 ? -5.044 -0.844 6.813 1.00 97.62 156 ARG A N 1
ATOM 1215 C CA . ARG A 1 156 ? -3.868 -1.707 6.615 1.00 97.62 156 ARG A CA 1
ATOM 1216 C C . ARG A 1 156 ? -4.271 -3.153 6.321 1.00 97.62 156 ARG A C 1
ATOM 1218 O O . ARG A 1 156 ? -3.711 -3.766 5.416 1.00 97.62 156 ARG A O 1
ATOM 1225 N N . THR A 1 157 ? -5.277 -3.688 7.014 1.00 98.25 157 THR A N 1
ATOM 1226 C CA . THR A 1 157 ? -5.807 -5.030 6.719 1.00 98.25 157 THR A CA 1
ATOM 1227 C C . THR A 1 157 ? -6.452 -5.107 5.336 1.00 98.25 157 THR A C 1
ATOM 1229 O O . THR A 1 157 ? -6.245 -6.090 4.627 1.00 98.25 157 THR A O 1
ATOM 1232 N N . LEU A 1 158 ? -7.184 -4.071 4.914 1.00 98.38 158 LEU A N 1
ATOM 1233 C CA . LEU A 1 158 ? -7.740 -3.992 3.561 1.00 98.38 158 LEU A CA 1
ATOM 1234 C C . LEU A 1 158 ? -6.635 -3.984 2.494 1.00 98.38 158 LEU A C 1
ATOM 1236 O O . LEU A 1 158 ? -6.706 -4.757 1.540 1.00 98.38 158 LEU A O 1
ATOM 1240 N N . ALA A 1 159 ? -5.608 -3.153 2.676 1.00 97.94 159 ALA A N 1
ATOM 1241 C CA . ALA A 1 159 ? -4.447 -3.096 1.794 1.00 97.94 159 ALA A CA 1
ATOM 1242 C C . ALA A 1 159 ? -3.755 -4.466 1.691 1.00 97.94 159 ALA A C 1
ATOM 1244 O O . ALA A 1 159 ? -3.561 -4.985 0.595 1.00 97.94 159 ALA A O 1
ATOM 1245 N N . TYR A 1 160 ? -3.503 -5.122 2.828 1.00 97.12 160 TYR A N 1
ATOM 1246 C CA . TYR A 1 160 ? -2.948 -6.476 2.864 1.00 97.12 160 TYR A CA 1
ATOM 1247 C C . TYR A 1 160 ? -3.828 -7.501 2.126 1.00 97.12 160 TYR A C 1
ATOM 1249 O O . TYR A 1 160 ? -3.316 -8.329 1.368 1.00 97.12 160 TYR A O 1
ATOM 1257 N N . ALA A 1 161 ? -5.152 -7.454 2.304 1.00 97.88 161 ALA A N 1
ATOM 1258 C CA . ALA A 1 161 ? -6.078 -8.355 1.618 1.00 97.88 161 ALA A CA 1
ATOM 1259 C C . ALA A 1 161 ? -6.059 -8.163 0.090 1.00 97.88 161 ALA A C 1
ATOM 1261 O O . ALA A 1 161 ? -6.161 -9.143 -0.649 1.00 97.88 161 ALA A O 1
ATOM 1262 N N . LEU A 1 162 ? -5.895 -6.928 -0.390 1.00 97.69 162 LEU A N 1
ATOM 1263 C CA . LEU A 1 162 ? -5.753 -6.618 -1.815 1.00 97.69 162 LEU A CA 1
ATOM 1264 C C . LEU A 1 162 ? -4.396 -7.077 -2.366 1.00 97.69 162 LEU A C 1
ATOM 1266 O O . LEU A 1 162 ? -4.357 -7.793 -3.366 1.00 97.69 162 LEU A O 1
ATOM 1270 N N . ASN A 1 163 ? -3.300 -6.763 -1.671 1.00 96.62 163 ASN A N 1
ATOM 1271 C CA . ASN A 1 163 ? -1.938 -7.127 -2.085 1.00 96.62 163 ASN A CA 1
ATOM 1272 C C . ASN A 1 163 ? -1.732 -8.651 -2.124 1.00 96.62 163 ASN A C 1
ATOM 1274 O O . ASN A 1 163 ? -1.003 -9.169 -2.964 1.00 96.62 163 ASN A O 1
ATOM 1278 N N . SER A 1 164 ? -2.422 -9.392 -1.252 1.00 96.06 164 SER A N 1
ATOM 1279 C CA . SER A 1 164 ? -2.403 -10.862 -1.224 1.00 96.06 164 SER A CA 1
ATOM 1280 C C . SER A 1 164 ? -3.472 -11.523 -2.106 1.00 96.06 164 SER A C 1
ATOM 1282 O O . SER A 1 164 ? -3.670 -12.735 -2.011 1.00 96.06 164 SER A O 1
ATOM 1284 N N . LYS A 1 165 ? -4.179 -10.755 -2.954 1.00 97.00 165 LYS A N 1
ATOM 1285 C CA . LYS A 1 165 ? -5.273 -11.226 -3.830 1.00 97.00 165 LYS A CA 1
ATOM 1286 C C . LYS A 1 165 ? -6.425 -11.933 -3.090 1.00 97.00 165 LYS A C 1
ATOM 1288 O O . LYS A 1 165 ? -7.190 -12.675 -3.701 1.00 97.00 165 LYS A O 1
ATOM 1293 N N . LYS A 1 166 ? -6.576 -11.709 -1.779 1.00 97.38 166 LYS A N 1
ATOM 1294 C CA . LYS A 1 166 ? -7.658 -12.276 -0.949 1.00 97.38 166 LYS A CA 1
ATOM 1295 C C . LYS A 1 166 ? -8.979 -11.522 -1.107 1.00 97.38 166 LYS A C 1
ATOM 1297 O O . LYS A 1 166 ? -10.031 -12.065 -0.782 1.00 97.38 166 LYS A O 1
ATOM 1302 N N . ALA A 1 167 ? -8.924 -10.277 -1.576 1.00 98.12 167 ALA A N 1
ATOM 1303 C CA . ALA A 1 167 ? -10.088 -9.479 -1.945 1.00 98.12 167 ALA A CA 1
ATOM 1304 C C . ALA A 1 167 ? -10.219 -9.371 -3.473 1.00 98.12 167 ALA A C 1
ATOM 1306 O O . ALA A 1 167 ? -9.191 -9.337 -4.148 1.00 98.12 167 ALA A O 1
ATOM 1307 N N . PRO A 1 168 ? -11.445 -9.320 -4.029 1.00 98.19 168 PRO A N 1
ATOM 1308 C CA . PRO A 1 168 ? -11.660 -9.297 -5.475 1.00 98.19 168 PRO A CA 1
ATOM 1309 C C . PRO A 1 168 ? -11.299 -7.937 -6.112 1.00 98.19 168 PRO A C 1
ATOM 1311 O O . PRO A 1 168 ? -11.285 -6.915 -5.416 1.00 98.19 168 PRO A O 1
ATOM 1314 N N . PRO A 1 169 ? -11.078 -7.886 -7.440 1.00 98.38 169 PRO A N 1
ATOM 1315 C CA . PRO A 1 169 ? -10.800 -6.648 -8.176 1.00 98.38 169 PRO A CA 1
ATOM 1316 C C . PRO A 1 169 ? -11.835 -5.536 -7.974 1.00 98.38 169 PRO A C 1
ATOM 1318 O O . PRO A 1 169 ? -11.470 -4.364 -7.885 1.00 98.38 169 PRO A O 1
ATOM 1321 N N . SER A 1 170 ? -13.119 -5.878 -7.825 1.00 98.38 170 SER A N 1
ATOM 1322 C CA . SER A 1 170 ? -14.189 -4.909 -7.539 1.00 98.38 170 SER A CA 1
ATOM 1323 C C . SER A 1 170 ? -13.915 -4.073 -6.284 1.00 98.38 170 SER A C 1
ATOM 1325 O O . SER A 1 170 ? -14.208 -2.874 -6.252 1.00 98.38 170 SER A O 1
ATOM 1327 N N . VAL A 1 171 ? -13.301 -4.678 -5.263 1.00 98.38 171 VAL A N 1
ATOM 1328 C CA . VAL A 1 171 ? -12.923 -3.998 -4.021 1.00 98.38 171 VAL A CA 1
ATOM 1329 C C . VAL A 1 171 ? -11.746 -3.056 -4.254 1.00 98.38 171 VAL A C 1
ATOM 1331 O O . VAL A 1 171 ? -11.768 -1.937 -3.741 1.00 98.38 171 VAL A O 1
ATOM 1334 N N . ALA A 1 172 ? -10.757 -3.454 -5.060 1.00 98.06 172 ALA A N 1
ATOM 1335 C CA . ALA A 1 172 ? -9.640 -2.585 -5.434 1.00 98.06 172 ALA A CA 1
ATOM 1336 C C . ALA A 1 172 ? -10.145 -1.333 -6.166 1.00 98.06 172 ALA A C 1
ATOM 1338 O O . ALA A 1 172 ? -9.827 -0.213 -5.770 1.00 98.06 172 ALA A O 1
ATOM 1339 N N . ALA A 1 173 ? -11.007 -1.525 -7.171 1.00 97.88 173 ALA A N 1
ATOM 1340 C CA . ALA A 1 173 ? -11.582 -0.434 -7.953 1.00 97.88 173 ALA A CA 1
ATOM 1341 C C . ALA A 1 173 ? -12.388 0.530 -7.074 1.00 97.88 173 ALA A C 1
ATOM 1343 O O . ALA A 1 173 ? -12.159 1.737 -7.111 1.00 97.88 173 ALA A O 1
ATOM 1344 N N . THR A 1 174 ? -13.256 -0.005 -6.208 1.00 97.81 174 THR A N 1
ATOM 1345 C CA . THR A 1 174 ? -14.032 0.797 -5.246 1.00 97.81 174 THR A CA 1
ATOM 1346 C C . THR A 1 174 ? -13.118 1.585 -4.303 1.00 97.81 174 THR A C 1
ATOM 1348 O O . THR A 1 174 ? -13.393 2.743 -3.996 1.00 97.81 174 THR A O 1
ATOM 1351 N N . THR A 1 175 ? -12.010 0.981 -3.864 1.00 98.00 175 THR A N 1
ATOM 1352 C CA . THR A 1 175 ? -11.033 1.621 -2.971 1.00 98.00 175 THR A CA 1
ATOM 1353 C C . THR A 1 175 ? -10.357 2.807 -3.654 1.00 98.00 175 THR A C 1
ATOM 1355 O O . THR A 1 175 ? -10.372 3.911 -3.111 1.00 98.00 175 THR A O 1
ATOM 1358 N N . LEU A 1 176 ? -9.822 2.611 -4.862 1.00 97.31 176 LEU A N 1
ATOM 1359 C CA . LEU A 1 176 ? -9.157 3.665 -5.634 1.00 97.31 176 LEU A CA 1
ATOM 1360 C C . LEU A 1 176 ? -10.125 4.788 -6.018 1.00 97.31 176 LEU A C 1
ATOM 1362 O O . LEU A 1 176 ? -9.812 5.963 -5.824 1.00 97.31 176 LEU A O 1
ATOM 1366 N N . GLN A 1 177 ? -11.326 4.434 -6.482 1.00 96.81 177 GLN A N 1
ATOM 1367 C CA . GLN A 1 177 ? -12.361 5.393 -6.861 1.00 96.81 177 GLN A CA 1
ATOM 1368 C C . GLN A 1 177 ? -12.811 6.228 -5.656 1.00 96.81 177 GLN A C 1
ATOM 1370 O O . GLN A 1 177 ? -12.802 7.458 -5.712 1.00 96.81 177 GLN A O 1
ATOM 1375 N N . LEU A 1 178 ? -13.155 5.583 -4.532 1.00 97.00 178 LEU A N 1
ATOM 1376 C CA . LEU A 1 178 ? -13.591 6.299 -3.338 1.00 97.00 178 LEU A CA 1
ATOM 1377 C C . LEU A 1 178 ? -12.480 7.186 -2.794 1.00 97.00 178 LEU A C 1
ATOM 1379 O O . LEU A 1 178 ? -12.764 8.316 -2.410 1.00 97.00 178 LEU A O 1
ATOM 1383 N N . LEU A 1 179 ? -11.232 6.719 -2.747 1.00 97.25 179 LEU A N 1
ATOM 1384 C CA . LEU A 1 179 ? -10.112 7.507 -2.229 1.00 97.25 179 LEU A CA 1
ATOM 1385 C C . LEU A 1 179 ? -9.634 8.584 -3.212 1.00 97.25 179 LEU A C 1
ATOM 1387 O O . LEU A 1 179 ? -8.801 9.404 -2.827 1.00 97.25 179 LEU A O 1
ATOM 1391 N N . GLY A 1 180 ? -10.222 8.657 -4.410 1.00 95.50 180 GLY A N 1
ATOM 1392 C CA . GLY A 1 180 ? -9.898 9.653 -5.426 1.00 95.50 180 GLY A CA 1
ATOM 1393 C C . GLY A 1 180 ? -8.474 9.490 -5.939 1.00 95.50 180 GLY A C 1
ATOM 1394 O O . GLY A 1 180 ? -7.729 10.467 -5.957 1.00 95.50 180 GLY A O 1
ATOM 1395 N N . ALA A 1 181 ? -8.084 8.255 -6.273 1.00 95.75 181 ALA A N 1
ATOM 1396 C CA . ALA A 1 181 ? -6.813 8.001 -6.933 1.00 95.75 181 ALA A CA 1
ATOM 1397 C C . ALA A 1 181 ? -6.720 8.877 -8.197 1.00 95.75 181 ALA A C 1
ATOM 1399 O O . ALA A 1 181 ? -7.679 8.905 -8.975 1.00 95.75 181 ALA A O 1
ATOM 1400 N N . PRO A 1 182 ? -5.616 9.619 -8.400 1.00 94.62 182 PRO A N 1
ATOM 1401 C CA . PRO A 1 182 ? -5.443 10.417 -9.609 1.00 94.62 182 PRO A CA 1
ATOM 1402 C C . PRO A 1 182 ? -5.427 9.503 -10.835 1.00 94.62 182 PRO A C 1
ATOM 1404 O O . PRO A 1 182 ? -5.136 8.309 -10.717 1.00 94.62 182 PRO A O 1
ATOM 1407 N N . ASP A 1 183 ? -5.744 10.050 -12.007 1.00 90.88 183 ASP A N 1
ATOM 1408 C CA . ASP A 1 183 ? -5.646 9.293 -13.253 1.00 90.88 183 ASP A CA 1
ATOM 1409 C C . ASP A 1 183 ? -4.201 8.801 -13.414 1.00 90.88 183 ASP A C 1
ATOM 1411 O O . ASP A 1 183 ? -3.255 9.592 -13.377 1.00 90.88 183 ASP A O 1
ATOM 1415 N N . ALA A 1 184 ? -4.008 7.486 -13.532 1.00 79.94 184 ALA A N 1
ATOM 1416 C CA . ALA A 1 184 ? -2.668 6.919 -13.590 1.00 79.94 184 ALA A CA 1
ATOM 1417 C C . ALA A 1 184 ? -1.917 7.354 -14.857 1.00 79.94 184 ALA A C 1
ATOM 1419 O O . ALA A 1 184 ? -0.688 7.436 -14.831 1.00 79.94 184 ALA A O 1
ATOM 1420 N N . ALA A 1 185 ? -2.629 7.680 -15.944 1.00 79.06 185 ALA A N 1
ATOM 1421 C CA . ALA A 1 185 ? -2.009 8.245 -17.139 1.00 79.06 185 ALA A CA 1
ATOM 1422 C C . ALA A 1 185 ? -1.422 9.632 -16.844 1.00 79.06 185 ALA A C 1
ATOM 1424 O O . ALA A 1 185 ? -0.278 9.915 -17.201 1.00 79.06 185 ALA A O 1
ATOM 1425 N N . GLU A 1 186 ? -2.169 10.466 -16.119 1.00 82.69 186 GLU A N 1
ATOM 1426 C CA . GLU A 1 186 ? -1.713 11.790 -15.702 1.00 82.69 186 GLU A CA 1
ATOM 1427 C C . GLU A 1 186 ? -0.580 11.693 -14.671 1.00 82.69 186 GLU A C 1
ATOM 1429 O O . GLU A 1 186 ? 0.414 12.412 -14.765 1.00 82.69 186 GLU A O 1
ATOM 1434 N N . ALA A 1 187 ? -0.682 10.760 -13.724 1.00 73.06 187 ALA A N 1
ATOM 1435 C CA . ALA A 1 187 ? 0.350 10.530 -12.722 1.00 73.06 187 ALA A CA 1
ATOM 1436 C C . ALA A 1 187 ? 1.664 10.037 -13.342 1.00 73.06 187 ALA A C 1
ATOM 1438 O O . ALA A 1 187 ? 2.733 10.526 -12.982 1.00 73.06 187 ALA A O 1
ATOM 1439 N N . THR A 1 188 ? 1.589 9.122 -14.313 1.00 69.25 188 THR A N 1
ATOM 1440 C CA . THR A 1 188 ? 2.770 8.629 -15.036 1.00 69.25 188 THR A CA 1
ATOM 1441 C C . THR A 1 188 ? 3.386 9.739 -15.884 1.00 69.25 188 THR A C 1
ATOM 1443 O O . THR A 1 188 ? 4.602 9.909 -15.873 1.00 69.25 188 THR A O 1
ATOM 1446 N N . ALA A 1 189 ? 2.566 10.539 -16.575 1.00 75.31 189 ALA A N 1
ATOM 1447 C CA . ALA A 1 189 ? 3.050 11.673 -17.360 1.00 75.31 189 ALA A CA 1
ATOM 1448 C C . ALA A 1 189 ? 3.768 12.717 -16.488 1.00 75.31 189 ALA A C 1
ATOM 1450 O O . ALA A 1 189 ? 4.815 13.226 -16.885 1.00 75.31 189 ALA A O 1
ATOM 1451 N N . ARG A 1 190 ? 3.252 12.991 -15.281 1.00 70.81 190 ARG A N 1
ATOM 1452 C CA . ARG A 1 190 ? 3.913 13.875 -14.309 1.00 70.81 190 ARG A CA 1
ATOM 1453 C C . ARG A 1 190 ? 5.230 13.289 -13.804 1.00 70.81 190 ARG A C 1
ATOM 1455 O O . ARG A 1 190 ? 6.233 13.991 -13.828 1.00 70.81 190 ARG A O 1
ATOM 1462 N N . ALA A 1 191 ? 5.245 12.006 -13.436 1.00 65.12 191 ALA A N 1
ATOM 1463 C CA . ALA A 1 191 ? 6.456 11.338 -12.959 1.00 65.12 191 ALA A CA 1
ATOM 1464 C C . ALA A 1 191 ? 7.576 11.332 -14.017 1.00 65.12 191 ALA A C 1
ATOM 1466 O O . ALA A 1 191 ? 8.738 11.555 -13.690 1.00 65.12 191 ALA A O 1
ATOM 1467 N N . VAL A 1 192 ? 7.236 11.121 -15.294 1.00 69.88 192 VAL A N 1
ATOM 1468 C CA . VAL A 1 192 ? 8.214 11.164 -16.395 1.00 69.88 192 VAL A CA 1
ATOM 1469 C C . VAL A 1 192 ? 8.678 12.595 -16.678 1.00 69.88 192 VAL A C 1
ATOM 1471 O O . VAL A 1 192 ? 9.873 12.810 -16.867 1.00 69.88 192 VAL A O 1
ATOM 1474 N N . GLY A 1 193 ? 7.767 13.573 -16.691 1.00 67.06 193 GLY A N 1
ATOM 1475 C CA . GLY A 1 193 ? 8.116 14.977 -16.931 1.00 67.06 193 GLY A CA 1
ATOM 1476 C C . GLY A 1 193 ? 9.088 15.541 -15.889 1.00 67.06 193 GLY A C 1
ATOM 1477 O O . GLY A 1 193 ? 10.032 16.240 -16.245 1.00 67.06 193 GLY A O 1
ATOM 1478 N N . GLU A 1 194 ? 8.908 15.178 -14.621 1.00 61.88 194 GLU A N 1
ATOM 1479 C CA . GLU A 1 194 ? 9.739 15.660 -13.512 1.00 61.88 194 GLU A CA 1
ATOM 1480 C C . GLU A 1 194 ? 11.129 15.008 -13.484 1.00 61.88 194 GLU A C 1
ATOM 1482 O O . GLU A 1 194 ? 12.122 15.678 -13.205 1.00 61.88 194 GLU A O 1
ATOM 1487 N N . GLN A 1 195 ? 11.236 13.730 -13.869 1.00 59.94 195 GLN A N 1
ATOM 1488 C CA . GLN A 1 195 ? 12.532 13.063 -14.022 1.00 59.94 195 GLN A CA 1
ATOM 1489 C C . GLN A 1 195 ? 13.392 13.751 -15.098 1.00 59.94 195 GLN A C 1
ATOM 1491 O O . GLN A 1 195 ? 14.601 13.882 -14.930 1.00 59.94 195 GLN A O 1
ATOM 1496 N N . VAL A 1 196 ? 12.765 14.216 -16.185 1.00 66.56 196 VAL A N 1
ATOM 1497 C CA . VAL A 1 196 ? 13.444 14.939 -17.272 1.00 66.56 196 VAL A CA 1
ATOM 1498 C C . VAL A 1 196 ? 13.838 16.355 -16.838 1.00 66.56 196 VAL A C 1
ATOM 1500 O O . VAL A 1 196 ? 14.925 16.810 -17.183 1.00 66.56 196 VAL A O 1
ATOM 1503 N N . GLU A 1 197 ? 13.011 17.049 -16.051 1.00 65.75 197 GLU A N 1
ATOM 1504 C CA . GLU A 1 197 ? 13.353 18.383 -15.534 1.00 65.75 197 GLU A CA 1
ATOM 1505 C C . GLU A 1 197 ? 14.488 18.326 -14.495 1.00 65.75 197 GLU A C 1
ATOM 1507 O O . GLU A 1 197 ? 15.399 19.154 -14.532 1.00 65.75 197 GLU A O 1
ATOM 1512 N N . ALA A 1 198 ? 14.504 17.306 -13.630 1.00 62.12 198 ALA A N 1
ATOM 1513 C CA . ALA A 1 198 ? 15.598 17.066 -12.687 1.00 62.12 198 ALA A CA 1
ATOM 1514 C C . ALA A 1 198 ? 16.929 16.716 -13.383 1.00 62.12 198 ALA A C 1
ATOM 1516 O O . ALA A 1 198 ? 17.997 17.036 -12.856 1.00 62.12 198 ALA A O 1
ATOM 1517 N N . ASP A 1 199 ? 16.874 16.084 -14.559 1.00 51.81 199 ASP A N 1
ATOM 1518 C CA . ASP A 1 199 ? 18.055 15.719 -15.351 1.00 51.81 199 ASP A CA 1
ATOM 1519 C C . ASP A 1 199 ? 18.569 16.899 -16.206 1.00 51.81 199 ASP A C 1
ATOM 1521 O O . ASP A 1 199 ? 19.774 17.130 -16.306 1.00 51.81 199 ASP A O 1
ATOM 1525 N N . LEU A 1 200 ? 17.669 17.729 -16.753 1.00 63.91 200 LEU A N 1
ATOM 1526 C CA . LEU A 1 200 ? 18.031 18.916 -17.545 1.00 63.91 200 LEU A CA 1
ATOM 1527 C C . LEU A 1 200 ? 18.391 20.143 -16.691 1.00 63.91 200 LEU A C 1
ATOM 1529 O O . LEU A 1 200 ? 19.205 20.964 -17.114 1.00 63.91 200 LEU A O 1
ATOM 1533 N N . GLY A 1 201 ? 17.848 20.259 -15.476 1.00 54.00 201 GLY A N 1
ATOM 1534 C CA . GLY A 1 201 ? 18.131 21.351 -14.536 1.00 54.00 201 GLY A CA 1
ATOM 1535 C C . GLY A 1 201 ? 19.543 21.336 -13.937 1.00 54.00 201 GLY A C 1
ATOM 1536 O O . GLY A 1 201 ? 19.881 22.212 -13.144 1.00 54.00 201 GLY A O 1
ATOM 1537 N N . ARG A 1 202 ? 20.377 20.356 -14.312 1.00 51.72 202 ARG A N 1
ATOM 1538 C CA . ARG A 1 202 ? 21.773 20.224 -13.877 1.00 51.72 202 ARG A CA 1
ATOM 1539 C C . ARG A 1 202 ? 22.792 20.410 -15.002 1.00 51.72 202 ARG A C 1
ATOM 1541 O O . ARG A 1 202 ? 23.933 19.972 -14.873 1.00 51.72 202 ARG A O 1
ATOM 1548 N N . GLN A 1 203 ? 22.403 21.057 -16.098 1.00 51.06 203 GLN A N 1
ATOM 1549 C CA . GLN A 1 203 ? 23.382 21.668 -16.989 1.00 51.06 203 GLN A CA 1
ATOM 1550 C C . GLN A 1 203 ? 23.825 22.985 -16.353 1.00 51.06 203 GLN A C 1
ATOM 1552 O O . GLN A 1 203 ? 23.081 23.964 -16.370 1.00 51.06 203 GLN A O 1
ATOM 1557 N N . ASP A 1 204 ? 25.020 22.984 -15.757 1.00 53.94 204 ASP A N 1
ATOM 1558 C CA . ASP A 1 204 ? 25.730 24.199 -15.363 1.00 53.94 204 ASP A CA 1
ATOM 1559 C C . ASP A 1 204 ? 25.815 25.120 -16.589 1.00 53.94 204 ASP A C 1
ATOM 1561 O O . ASP A 1 204 ? 26.642 24.935 -17.484 1.00 53.94 204 ASP A O 1
ATOM 1565 N N . LEU A 1 205 ? 24.907 26.096 -16.657 1.00 47.78 205 LEU A N 1
ATOM 1566 C CA . LEU A 1 205 ? 25.044 27.229 -17.557 1.00 47.78 205 LEU A CA 1
ATOM 1567 C C . LEU A 1 205 ? 26.373 27.902 -17.193 1.00 47.78 205 LEU A C 1
ATOM 1569 O O . LEU A 1 205 ? 26.543 28.283 -16.033 1.00 47.78 205 LEU A O 1
ATOM 1573 N N . PRO A 1 206 ? 27.329 28.023 -18.131 1.00 55.53 206 PRO A N 1
ATOM 1574 C CA . PRO A 1 206 ? 28.603 28.656 -17.841 1.00 55.53 206 PRO A CA 1
ATOM 1575 C C . PRO A 1 206 ? 28.358 30.077 -17.325 1.00 55.53 206 PRO A C 1
ATOM 1577 O O . PRO A 1 206 ? 27.589 30.839 -17.912 1.00 55.53 206 PRO A O 1
ATOM 1580 N N . ASP A 1 207 ? 29.049 30.415 -16.237 1.00 55.09 207 ASP A N 1
ATOM 1581 C CA . ASP A 1 207 ? 28.988 31.666 -15.460 1.00 55.09 207 ASP A CA 1
ATOM 1582 C C . ASP A 1 207 ? 29.287 32.954 -16.276 1.00 55.09 207 ASP A C 1
ATOM 1584 O O . ASP A 1 207 ? 29.366 34.053 -15.734 1.00 55.09 207 ASP A O 1
ATOM 1588 N N . GLU A 1 208 ? 29.463 32.855 -17.596 1.00 55.66 208 GLU A N 1
ATOM 1589 C CA . GLU A 1 208 ? 29.915 33.945 -18.468 1.00 55.66 208 GLU A CA 1
ATOM 1590 C C . GLU A 1 208 ? 28.819 34.935 -18.894 1.00 55.66 208 GLU A C 1
ATOM 1592 O O . GLU A 1 208 ? 29.127 35.933 -19.545 1.00 55.66 208 GLU A O 1
ATOM 1597 N N . LEU A 1 209 ? 27.548 34.727 -18.529 1.00 48.38 209 LEU A N 1
ATOM 1598 C CA . LEU A 1 209 ? 26.447 35.617 -18.933 1.00 48.38 209 LEU A CA 1
ATOM 1599 C C . LEU A 1 209 ? 25.558 36.072 -17.769 1.00 48.38 209 LEU A C 1
ATOM 1601 O O . LEU A 1 209 ? 24.346 36.214 -17.930 1.00 48.38 209 LEU A O 1
ATOM 1605 N N . ASN A 1 210 ? 26.149 36.365 -16.608 1.00 46.97 210 ASN A N 1
ATOM 1606 C CA . ASN A 1 210 ? 25.478 37.153 -15.574 1.00 46.97 210 ASN A CA 1
ATOM 1607 C C . ASN A 1 210 ? 25.926 38.633 -15.637 1.00 46.97 210 ASN A C 1
ATOM 1609 O O . ASN A 1 210 ? 26.899 39.009 -14.985 1.00 46.97 210 ASN A O 1
ATOM 1613 N N . PRO A 1 211 ? 25.243 39.509 -16.402 1.00 46.56 211 PRO A N 1
ATOM 1614 C CA . PRO A 1 211 ? 25.605 40.923 -16.538 1.00 46.56 211 PRO A CA 1
ATOM 1615 C C . PRO A 1 211 ? 25.232 41.791 -15.318 1.00 46.56 211 PRO A C 1
ATOM 1617 O O . PRO A 1 211 ? 25.138 43.008 -15.453 1.00 46.56 211 PRO A O 1
ATOM 1620 N N . PHE A 1 212 ? 24.992 41.205 -14.137 1.00 48.44 212 PHE A N 1
ATOM 1621 C CA . PHE A 1 212 ? 24.500 41.929 -12.954 1.00 48.44 212 PHE A CA 1
ATOM 1622 C C . PHE A 1 212 ? 25.361 41.793 -11.690 1.00 48.44 212 PHE A C 1
ATOM 1624 O O . PHE A 1 212 ? 24.886 42.037 -10.580 1.00 48.44 212 PHE A O 1
ATOM 1631 N N . SER A 1 213 ? 26.642 41.468 -11.846 1.00 50.81 213 SER A N 1
ATOM 1632 C CA . SER A 1 213 ? 27.597 41.400 -10.737 1.00 50.81 213 SER A CA 1
ATOM 1633 C C . SER A 1 213 ? 28.615 42.531 -10.823 1.00 50.81 213 SER A C 1
ATOM 1635 O O . SER A 1 213 ? 29.739 42.290 -11.230 1.00 50.81 213 SER A O 1
ATOM 1637 N N . GLU A 1 214 ? 28.211 43.753 -10.464 1.00 52.50 214 GLU A N 1
ATOM 1638 C CA . GLU A 1 214 ? 29.056 44.762 -9.799 1.00 52.50 214 GLU A CA 1
ATOM 1639 C C . GLU A 1 214 ? 28.276 46.077 -9.655 1.00 52.50 214 GLU A C 1
ATOM 1641 O O . GLU A 1 214 ? 28.235 46.879 -10.576 1.00 52.50 214 GLU A O 1
ATOM 1646 N N . GLU A 1 215 ? 27.665 46.316 -8.490 1.00 46.94 215 GLU A N 1
ATOM 1647 C CA . GLU A 1 215 ? 27.656 47.654 -7.878 1.00 46.94 215 GLU A CA 1
ATOM 1648 C C . GLU A 1 215 ? 27.218 47.592 -6.402 1.00 46.94 215 GLU A C 1
ATOM 1650 O O . GLU A 1 215 ? 26.048 47.507 -6.038 1.00 46.94 215 GLU A O 1
ATOM 1655 N N . VAL A 1 216 ? 28.237 47.577 -5.540 1.00 53.06 216 VAL A N 1
ATOM 1656 C CA . VAL A 1 216 ? 28.384 48.395 -4.326 1.00 53.06 216 VAL A CA 1
ATOM 1657 C C . VAL A 1 216 ? 27.093 48.810 -3.601 1.00 53.06 216 VAL A C 1
ATOM 1659 O O . VAL A 1 216 ? 26.463 49.801 -3.952 1.00 53.06 216 VAL A O 1
ATOM 1662 N N . CYS A 1 217 ? 26.831 48.200 -2.441 1.00 38.16 217 CYS A N 1
ATOM 1663 C CA . CYS A 1 217 ? 26.180 48.881 -1.314 1.00 38.16 217 CYS A CA 1
ATOM 1664 C C . CYS A 1 217 ? 26.805 48.430 0.013 1.00 38.16 217 CYS A C 1
ATOM 1666 O O . CYS A 1 217 ? 26.371 47.483 0.665 1.00 38.16 217 CYS A O 1
ATOM 1668 N N . ASN A 1 218 ? 27.850 49.157 0.403 1.00 46.78 218 ASN A N 1
ATOM 1669 C CA . ASN A 1 218 ? 28.448 49.145 1.732 1.00 46.78 218 ASN A CA 1
ATOM 1670 C C . ASN A 1 218 ? 27.448 49.774 2.724 1.00 46.78 218 ASN A C 1
ATOM 1672 O O . ASN A 1 218 ? 27.283 50.994 2.729 1.00 46.78 218 ASN A O 1
ATOM 1676 N N . TYR A 1 219 ? 26.792 48.977 3.572 1.00 39.94 219 TYR A N 1
ATOM 1677 C CA . TYR A 1 219 ? 26.057 49.496 4.733 1.00 39.94 219 TYR A CA 1
ATOM 1678 C C . TYR A 1 219 ? 26.795 49.151 6.037 1.00 39.94 219 TYR A C 1
ATOM 1680 O O . TYR A 1 219 ? 27.173 47.997 6.242 1.00 39.94 219 TYR A O 1
ATOM 1688 N N . PRO A 1 220 ? 27.009 50.129 6.938 1.00 51.41 220 PRO A N 1
ATOM 1689 C CA . PRO A 1 220 ? 27.725 49.908 8.186 1.00 51.41 220 PRO A CA 1
ATOM 1690 C C . PRO A 1 220 ? 26.887 49.117 9.199 1.00 51.41 220 PRO A C 1
ATOM 1692 O O . PRO A 1 220 ? 25.738 49.443 9.500 1.00 51.41 220 PRO A O 1
ATOM 1695 N N . ILE A 1 221 ? 27.525 48.093 9.762 1.00 44.94 221 ILE A N 1
ATOM 1696 C CA . ILE A 1 221 ? 27.030 47.235 10.840 1.00 44.94 221 ILE A CA 1
ATOM 1697 C C . ILE A 1 221 ? 26.898 48.060 12.131 1.00 44.94 221 ILE A C 1
ATOM 1699 O O . ILE A 1 221 ? 27.877 48.612 12.635 1.00 44.94 221 ILE A O 1
ATOM 1703 N N . ALA A 1 222 ? 25.688 48.123 12.691 1.00 54.00 222 ALA A N 1
ATOM 1704 C CA . ALA A 1 222 ? 25.433 48.687 14.016 1.00 54.00 222 ALA A CA 1
ATOM 1705 C C . ALA A 1 222 ? 25.737 47.658 15.132 1.00 54.00 222 ALA A C 1
ATOM 1707 O O . ALA A 1 222 ? 25.480 46.466 14.951 1.00 54.00 222 ALA A O 1
ATOM 1708 N N . PRO A 1 223 ? 26.252 48.083 16.303 1.00 63.91 223 PRO A N 1
ATOM 1709 C CA . PRO A 1 223 ? 26.670 47.171 17.369 1.00 63.91 223 PRO A CA 1
ATOM 1710 C C . PRO A 1 223 ? 25.503 46.620 18.220 1.00 63.91 223 PRO A C 1
ATOM 1712 O O . PRO A 1 223 ? 24.432 47.233 18.304 1.00 63.91 223 PRO A O 1
ATOM 1715 N N . PRO A 1 224 ? 25.712 45.485 18.920 1.00 53.19 224 PRO A N 1
ATOM 1716 C CA . PRO A 1 224 ? 24.665 44.777 19.654 1.00 53.19 224 PRO A CA 1
ATOM 1717 C C . PRO A 1 224 ? 24.223 45.505 20.934 1.00 53.19 224 PRO A C 1
ATOM 1719 O O . PRO A 1 224 ? 25.028 45.886 21.789 1.00 53.19 224 PRO A O 1
ATOM 1722 N N . ARG A 1 225 ? 22.903 45.641 21.109 1.00 47.22 225 ARG A N 1
ATOM 1723 C CA . ARG A 1 225 ? 22.275 46.141 22.341 1.00 47.22 225 ARG A CA 1
ATOM 1724 C C . ARG A 1 225 ? 22.148 45.024 23.384 1.00 47.22 225 ARG A C 1
ATOM 1726 O O . ARG A 1 225 ? 21.398 44.071 23.197 1.00 47.22 225 ARG A O 1
ATOM 1733 N N . LYS A 1 226 ? 22.820 45.204 24.526 1.00 52.81 226 LYS A N 1
ATOM 1734 C CA . LYS A 1 226 ? 22.607 44.459 25.780 1.00 52.81 226 LYS A CA 1
ATOM 1735 C C . LYS A 1 226 ? 21.152 44.614 26.251 1.00 52.81 226 LYS A C 1
ATOM 1737 O O . LYS A 1 226 ? 20.739 45.730 26.569 1.00 52.81 226 LYS A O 1
ATOM 1742 N N . ARG A 1 227 ? 20.394 43.518 26.364 1.00 51.75 227 ARG A N 1
ATOM 1743 C CA . ARG A 1 227 ? 19.133 43.482 27.126 1.00 51.75 227 ARG A CA 1
ATOM 1744 C C . ARG A 1 227 ? 19.388 42.941 28.535 1.00 51.75 227 ARG A C 1
ATOM 1746 O O . ARG A 1 227 ? 19.937 41.859 28.703 1.00 51.75 227 ARG A O 1
ATOM 1753 N N . ARG A 1 228 ? 19.005 43.752 29.524 1.00 44.66 228 ARG A N 1
ATOM 1754 C CA . ARG A 1 228 ? 18.862 43.412 30.947 1.00 44.66 228 ARG A CA 1
ATOM 1755 C C . ARG A 1 228 ? 17.629 42.504 31.125 1.00 44.66 228 ARG A C 1
ATOM 1757 O O . ARG A 1 228 ? 16.627 42.752 30.460 1.00 44.66 228 ARG A O 1
ATOM 1764 N N . GLY A 1 229 ? 17.699 41.505 32.011 1.00 43.91 229 GLY A N 1
ATOM 1765 C CA . GLY A 1 229 ? 16.510 40.886 32.635 1.00 43.91 229 GLY A CA 1
ATOM 1766 C C . GLY A 1 229 ? 15.964 41.786 33.755 1.00 43.91 229 GLY A C 1
ATOM 1767 O O . GLY A 1 229 ? 16.253 42.986 33.730 1.00 43.91 229 GLY A O 1
ATOM 1768 N N . PRO A 1 230 ? 15.369 41.243 34.830 1.00 59.81 230 PRO A N 1
ATOM 1769 C CA . PRO A 1 230 ? 14.418 40.134 34.977 1.00 59.81 230 PRO A CA 1
ATOM 1770 C C . PRO A 1 230 ? 13.061 40.661 35.514 1.00 59.81 230 PRO A C 1
ATOM 1772 O O . PRO A 1 230 ? 13.009 41.763 36.057 1.00 59.81 230 PRO A O 1
ATOM 1775 N N . THR A 1 231 ? 11.974 39.891 35.423 1.00 53.19 231 THR A N 1
ATOM 1776 C CA . THR A 1 231 ? 10.795 40.129 36.277 1.00 53.19 231 THR A CA 1
ATOM 1777 C C . THR A 1 231 ? 10.153 38.817 36.683 1.00 53.19 231 THR A C 1
ATOM 1779 O O . THR A 1 231 ? 9.717 38.028 35.845 1.00 53.19 231 THR A O 1
ATOM 1782 N N . ASP A 1 232 ? 10.117 38.658 37.993 1.00 45.88 232 ASP A N 1
ATOM 1783 C CA . ASP A 1 232 ? 9.518 37.600 38.777 1.00 45.88 232 ASP A CA 1
ATOM 1784 C C . ASP A 1 232 ? 7.998 37.835 38.898 1.00 45.88 232 ASP A C 1
ATOM 1786 O O . ASP A 1 232 ? 7.535 38.976 38.889 1.00 45.88 232 ASP A O 1
ATOM 1790 N N . GLY A 1 233 ? 7.228 36.758 39.051 1.00 43.97 233 GLY A N 1
ATOM 1791 C CA . GLY A 1 233 ? 5.797 36.766 39.395 1.00 43.97 233 GLY A CA 1
ATOM 1792 C C . GLY A 1 233 ? 5.250 35.352 39.202 1.00 43.97 233 GLY A C 1
ATOM 1793 O O . GLY A 1 233 ? 5.148 34.897 38.071 1.00 43.97 233 GLY A O 1
ATOM 1794 N N . SER A 1 234 ? 5.162 34.487 40.216 1.00 48.25 234 SER A N 1
ATOM 1795 C CA . SER A 1 234 ? 4.281 34.507 41.398 1.00 48.25 234 SER A CA 1
ATOM 1796 C C . SER A 1 234 ? 2.782 34.565 41.046 1.00 48.25 234 SER A C 1
ATOM 1798 O O . SER A 1 234 ? 2.300 35.527 40.457 1.00 48.25 234 SER A O 1
ATOM 1800 N N . GLY A 1 235 ? 2.060 33.499 41.423 1.00 38.97 235 GLY A N 1
ATOM 1801 C CA . GLY A 1 235 ? 0.599 33.354 41.338 1.00 38.97 235 GLY A CA 1
ATOM 1802 C C . GLY A 1 235 ? 0.196 31.943 40.873 1.00 38.97 235 GLY A C 1
ATOM 1803 O O . GLY A 1 235 ? 0.227 31.675 39.681 1.00 38.97 235 GLY A O 1
ATOM 1804 N N . SER A 1 236 ? 0.121 30.927 41.742 1.00 41.34 236 SER A N 1
ATOM 1805 C CA . SER A 1 236 ? -1.058 30.520 42.543 1.00 41.34 236 SER A CA 1
ATOM 1806 C C . SER A 1 236 ? -2.316 30.187 41.720 1.00 41.34 236 SER A C 1
ATOM 1808 O O . SER A 1 236 ? -2.950 31.113 41.234 1.00 41.34 236 SER A O 1
ATOM 1810 N N . ASP A 1 237 ? -2.670 28.898 41.611 1.00 39.75 237 ASP A N 1
ATOM 1811 C CA . ASP A 1 237 ? -3.995 28.308 41.945 1.00 39.75 237 ASP A CA 1
ATOM 1812 C C . ASP A 1 237 ? -4.007 26.830 41.496 1.00 39.75 237 ASP A C 1
ATOM 1814 O O . ASP A 1 237 ? -3.791 26.531 40.326 1.00 39.75 237 ASP A O 1
ATOM 1818 N N . VAL A 1 238 ? -3.947 25.835 42.386 1.00 42.03 238 VAL A N 1
ATOM 1819 C CA . VAL A 1 238 ? -5.064 25.185 43.110 1.00 42.03 238 VAL A CA 1
ATOM 1820 C C . VAL A 1 238 ? -6.271 24.851 42.219 1.00 42.03 238 VAL A C 1
ATOM 1822 O O . VAL A 1 238 ? -7.209 25.622 42.082 1.00 42.03 238 VAL A O 1
ATOM 1825 N N . GLY A 1 239 ? -6.264 23.634 41.673 1.00 38.78 239 GLY A N 1
ATOM 1826 C CA . GLY A 1 239 ? -7.397 23.013 40.983 1.00 38.78 239 GLY A CA 1
ATOM 1827 C C . GLY A 1 239 ? -7.422 21.511 41.249 1.00 38.78 239 GLY A C 1
ATOM 1828 O O . GLY A 1 239 ? -7.180 20.707 40.357 1.00 38.78 239 GLY A O 1
ATOM 1829 N N . ARG A 1 240 ? -7.633 21.165 42.520 1.00 43.09 240 ARG A N 1
ATOM 1830 C CA . ARG A 1 240 ? -7.912 19.826 43.049 1.00 43.09 240 ARG A CA 1
ATOM 1831 C C . ARG A 1 240 ? -9.260 19.364 42.483 1.00 43.09 240 ARG A C 1
ATOM 1833 O O . ARG A 1 240 ? -10.290 19.838 42.946 1.00 43.09 240 ARG A O 1
ATOM 1840 N N . PHE A 1 241 ? -9.251 18.509 41.463 1.00 39.31 241 PHE A N 1
ATOM 1841 C CA . PHE A 1 241 ? -10.443 17.767 41.056 1.00 39.31 241 PHE A CA 1
ATOM 1842 C C . PHE A 1 241 ? -10.480 16.484 41.877 1.00 39.31 241 PHE A C 1
ATOM 1844 O O . PHE A 1 241 ? -9.611 15.626 41.737 1.00 39.31 241 PHE A O 1
ATOM 1851 N N . GLU A 1 242 ? -11.425 16.454 42.808 1.00 49.75 242 GLU A N 1
ATOM 1852 C CA . GLU A 1 242 ? -11.750 15.300 43.630 1.00 49.75 242 GLU A CA 1
ATOM 1853 C C . GLU A 1 242 ? -12.441 14.237 42.773 1.00 49.75 242 GLU A C 1
ATOM 1855 O O . GLU A 1 242 ? -13.297 14.538 41.940 1.00 49.75 242 GLU A O 1
ATOM 1860 N N . ASP A 1 243 ? -11.962 13.019 42.986 1.00 41.22 243 ASP A N 1
ATOM 1861 C CA . ASP A 1 243 ? -12.625 11.724 42.914 1.00 41.22 243 ASP A CA 1
ATOM 1862 C C . ASP A 1 243 ? -14.131 11.747 42.602 1.00 41.22 243 ASP A C 1
ATOM 1864 O O . ASP A 1 243 ? -14.956 12.158 43.417 1.00 41.22 243 ASP A O 1
ATOM 1868 N N . GLU A 1 244 ? -14.491 11.190 41.446 1.00 51.12 244 GLU A N 1
ATOM 1869 C CA . GLU A 1 244 ? -15.823 10.632 41.213 1.00 51.12 244 GLU A CA 1
ATOM 1870 C C . GLU A 1 244 ? -15.640 9.142 40.880 1.00 51.12 244 GLU A C 1
ATOM 1872 O O . GLU A 1 244 ? -15.504 8.735 39.723 1.00 51.12 244 GLU A O 1
ATOM 1877 N N . GLU A 1 245 ? -15.539 8.336 41.944 1.00 44.81 245 GLU A N 1
ATOM 1878 C CA . GLU A 1 245 ? -15.730 6.885 41.913 1.00 44.81 245 GLU A CA 1
ATOM 1879 C C . GLU A 1 245 ? -17.152 6.596 41.414 1.00 44.81 245 GLU A C 1
ATOM 1881 O O . GLU A 1 245 ? -18.140 6.792 42.122 1.00 44.81 245 GLU A O 1
ATOM 1886 N N . LEU A 1 246 ? -17.260 6.133 40.170 1.00 47.69 246 LEU A N 1
ATOM 1887 C CA . LEU A 1 246 ? -18.467 5.491 39.665 1.00 47.69 246 LEU A CA 1
ATOM 1888 C C . LEU A 1 246 ? -18.338 3.982 39.881 1.00 47.69 246 LEU A C 1
ATOM 1890 O O . LEU A 1 246 ? -17.809 3.262 39.033 1.00 47.69 246 LEU A O 1
ATOM 1894 N N . ASP A 1 247 ? -18.865 3.524 41.016 1.00 37.72 247 ASP A N 1
ATOM 1895 C CA . ASP A 1 247 ? -19.222 2.128 41.260 1.00 37.72 247 ASP A CA 1
ATOM 1896 C C . ASP A 1 247 ? -20.327 1.711 40.277 1.00 37.72 247 ASP A C 1
ATOM 1898 O O . ASP A 1 247 ? -21.522 1.926 40.500 1.00 37.72 247 ASP A O 1
ATOM 1902 N N . LEU A 1 248 ? -19.928 1.125 39.146 1.00 44.31 248 LEU A N 1
ATOM 1903 C CA . LEU A 1 248 ? -20.842 0.403 38.267 1.00 44.31 248 LEU A CA 1
ATOM 1904 C C . LEU A 1 248 ? -20.881 -1.067 38.681 1.00 44.31 248 LEU A C 1
ATOM 1906 O O . LEU A 1 248 ? -20.039 -1.880 38.302 1.00 44.31 248 LEU A O 1
ATOM 1910 N N . ASP A 1 249 ? -21.917 -1.354 39.459 1.00 39.56 249 ASP A N 1
ATOM 1911 C CA . ASP A 1 249 ? -22.437 -2.659 39.846 1.00 39.56 249 ASP A CA 1
ATOM 1912 C C . ASP A 1 249 ? -22.731 -3.520 38.598 1.00 39.56 249 ASP A C 1
ATOM 1914 O O . ASP A 1 249 ? -23.790 -3.428 37.967 1.00 39.56 249 ASP A O 1
ATOM 1918 N N . LEU A 1 250 ? -21.752 -4.333 38.184 1.00 44.16 250 LEU A N 1
ATOM 1919 C CA . LEU A 1 250 ? -21.933 -5.361 37.162 1.00 44.16 250 LEU A CA 1
ATOM 1920 C C . LEU A 1 250 ? -22.520 -6.612 37.814 1.00 44.16 250 LEU A C 1
ATOM 1922 O O . LEU A 1 250 ? -21.815 -7.549 38.194 1.00 44.16 250 LEU A O 1
ATOM 1926 N N . GLY A 1 251 ? -23.849 -6.604 37.898 1.00 37.47 251 GLY A N 1
ATOM 1927 C CA . GLY A 1 251 ? -24.660 -7.770 38.202 1.00 37.47 251 GLY A CA 1
ATOM 1928 C C . GLY A 1 251 ? -24.286 -8.956 37.313 1.00 37.47 251 GLY A C 1
ATOM 1929 O O . GLY A 1 251 ? -24.392 -8.912 36.087 1.00 37.47 251 GLY A O 1
ATOM 1930 N N . SER A 1 252 ? -23.858 -10.027 37.976 1.00 43.28 252 SER A N 1
ATOM 1931 C CA . SER A 1 252 ? -23.739 -11.366 37.416 1.00 43.28 252 SER A CA 1
ATOM 1932 C C . SER A 1 252 ? -25.125 -11.858 36.996 1.00 43.28 252 SER A C 1
ATOM 1934 O O . SER A 1 252 ? -25.980 -12.082 37.849 1.00 43.28 252 SER A O 1
ATOM 1936 N N . SER A 1 253 ? -25.352 -12.036 35.694 1.00 42.97 253 SER A N 1
ATOM 1937 C CA . SER A 1 253 ? -26.419 -12.910 35.204 1.00 42.97 253 SER A CA 1
ATOM 1938 C C . SER A 1 253 ? -25.782 -14.139 34.569 1.00 42.97 253 SER A C 1
ATOM 1940 O O . SER A 1 253 ? -25.388 -14.143 33.401 1.00 42.97 253 SER A O 1
ATOM 1942 N N . GLU A 1 254 ? -25.653 -15.172 35.392 1.00 44.59 254 GLU A N 1
ATOM 1943 C CA . GLU A 1 254 ? -25.593 -16.555 34.952 1.00 44.59 254 GLU A CA 1
ATOM 1944 C C . GLU A 1 254 ? -26.912 -16.863 34.233 1.00 44.59 254 GLU A C 1
ATOM 1946 O O . GLU A 1 254 ? -27.966 -16.913 34.860 1.00 44.59 254 GLU A O 1
ATOM 1951 N N . GLU A 1 255 ? -26.867 -17.045 32.915 1.00 55.16 255 GLU A N 1
ATOM 1952 C CA . GLU A 1 255 ? -27.916 -17.778 32.211 1.00 55.16 255 GLU A CA 1
ATOM 1953 C C . GLU A 1 255 ? -27.285 -18.951 31.468 1.00 55.16 255 GLU A C 1
ATOM 1955 O O . GLU A 1 255 ? -26.710 -18.837 30.383 1.00 55.16 255 GLU A O 1
ATOM 1960 N N . ASP A 1 256 ? -27.411 -20.098 32.129 1.00 41.72 256 ASP A N 1
ATOM 1961 C CA . ASP A 1 256 ? -27.368 -21.429 31.558 1.00 41.72 256 ASP A CA 1
ATOM 1962 C C . ASP A 1 256 ? -28.337 -21.534 30.374 1.00 41.72 256 ASP A C 1
ATOM 1964 O O . ASP A 1 256 ? -29.556 -21.431 30.511 1.00 41.72 256 ASP A O 1
ATOM 1968 N N . GLY A 1 257 ? -27.783 -21.793 29.193 1.00 37.91 257 GLY A N 1
ATOM 1969 C CA . GLY A 1 257 ? -28.534 -21.991 27.959 1.00 37.91 257 GLY A CA 1
ATOM 1970 C C . GLY A 1 257 ? -28.044 -23.218 27.211 1.00 37.91 257 GLY A C 1
ATOM 1971 O O . GLY A 1 257 ? -27.451 -23.108 26.141 1.00 37.91 257 GLY A O 1
ATOM 1972 N N . ALA A 1 258 ? -28.281 -24.396 27.787 1.00 38.09 258 ALA A N 1
ATOM 1973 C CA . ALA A 1 258 ? -28.103 -25.685 27.136 1.00 38.09 258 ALA A CA 1
ATOM 1974 C C . ALA A 1 258 ? -28.909 -25.742 25.825 1.00 38.09 258 ALA A C 1
ATOM 1976 O 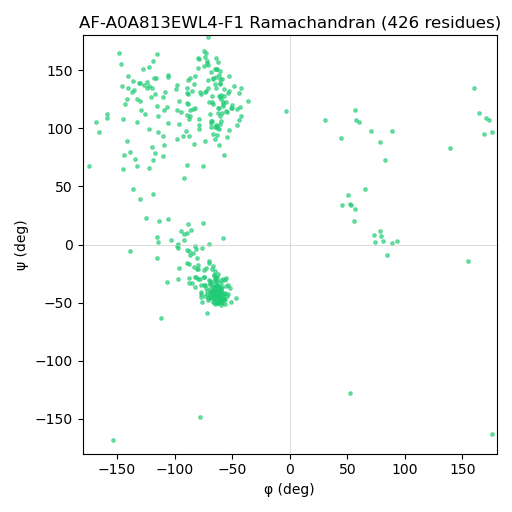O . ALA A 1 258 ? -30.140 -25.740 25.853 1.00 38.09 258 ALA A O 1
ATOM 1977 N N . PHE A 1 259 ? -28.229 -25.845 24.678 1.00 34.50 259 PHE A N 1
ATOM 1978 C CA . PHE A 1 259 ? -28.877 -26.199 23.416 1.00 34.50 259 PHE A CA 1
ATOM 1979 C C . PHE A 1 259 ? -28.381 -27.543 22.887 1.00 34.50 259 PHE A C 1
ATOM 1981 O O . PHE A 1 259 ? -27.199 -27.774 22.642 1.00 34.50 259 PHE A O 1
ATOM 1988 N N . ALA A 1 260 ? -29.371 -28.420 22.776 1.00 38.12 260 ALA A N 1
ATOM 1989 C CA . ALA A 1 260 ? -29.360 -29.811 22.385 1.00 38.12 260 ALA A CA 1
ATOM 1990 C C . ALA A 1 260 ? -28.463 -30.172 21.189 1.00 38.12 260 ALA A C 1
ATOM 1992 O O . ALA A 1 260 ? -28.535 -29.593 20.106 1.00 38.12 260 ALA A O 1
ATOM 1993 N N . LEU A 1 261 ? -27.738 -31.273 21.395 1.00 34.25 261 LEU A N 1
ATOM 1994 C CA . LEU A 1 261 ? -27.322 -32.231 20.379 1.00 34.25 261 LEU A CA 1
ATOM 1995 C C . LEU A 1 261 ? -28.496 -32.584 19.455 1.00 34.25 261 LEU A C 1
ATOM 1997 O O . LEU A 1 261 ? -29.450 -33.235 19.879 1.00 34.25 261 LEU A O 1
ATOM 2001 N N . VAL A 1 262 ? -28.378 -32.247 18.172 1.00 38.06 262 VAL A N 1
ATOM 2002 C CA . VAL A 1 262 ? -29.114 -32.937 17.108 1.00 38.06 262 VAL A CA 1
ATOM 2003 C C . VAL A 1 262 ? -28.089 -33.648 16.240 1.00 38.06 262 VAL A C 1
ATOM 2005 O O . VAL A 1 262 ? -27.456 -33.070 15.363 1.00 38.06 262 VAL A O 1
ATOM 2008 N N . SER A 1 263 ? -27.922 -34.933 16.541 1.00 38.12 263 SER A N 1
ATOM 2009 C CA . SER A 1 263 ? -27.346 -35.903 15.619 1.00 38.12 263 SER A CA 1
ATOM 2010 C C . SER A 1 263 ? -28.317 -36.083 14.460 1.00 38.12 263 SER A C 1
ATOM 2012 O O . SER A 1 263 ? -29.484 -36.389 14.698 1.00 38.12 263 SER A O 1
ATOM 2014 N N . ASN A 1 264 ? -27.854 -35.941 13.219 1.00 38.47 264 ASN A N 1
ATOM 2015 C CA . ASN A 1 264 ? -28.575 -36.517 12.094 1.00 38.47 264 ASN A CA 1
ATOM 2016 C C . ASN A 1 264 ? -27.625 -37.024 11.005 1.00 38.47 264 ASN A C 1
ATOM 2018 O O . ASN A 1 264 ? -27.005 -36.266 10.269 1.00 38.47 264 ASN A O 1
ATOM 2022 N N . HIS A 1 265 ? -27.580 -38.353 10.970 1.00 37.53 265 HIS A N 1
ATOM 2023 C CA . HIS A 1 265 ? -27.573 -39.233 9.812 1.00 37.53 265 HIS A CA 1
ATOM 2024 C C . HIS A 1 265 ? -26.450 -39.146 8.768 1.00 37.53 265 HIS A C 1
ATOM 2026 O O . HIS A 1 265 ? -26.450 -38.337 7.845 1.00 37.53 265 HIS A O 1
ATOM 2032 N N . LEU A 1 266 ? -25.589 -40.165 8.861 1.00 37.78 266 LEU A N 1
ATOM 2033 C CA . LEU A 1 266 ? -24.848 -40.775 7.764 1.00 37.78 266 LEU A CA 1
ATOM 2034 C C . LEU A 1 266 ? -25.740 -41.009 6.533 1.00 37.78 266 LEU A C 1
ATOM 2036 O O . LEU A 1 266 ? -26.778 -41.670 6.633 1.00 37.78 266 LEU A O 1
ATOM 2040 N N . SER A 1 267 ? -25.254 -40.573 5.371 1.00 40.81 267 SER A N 1
ATOM 2041 C CA . SER A 1 267 ? -25.570 -41.183 4.081 1.00 40.81 267 SER A CA 1
ATOM 2042 C C . SER A 1 267 ? -24.262 -41.462 3.354 1.00 40.81 267 SER A C 1
ATOM 2044 O O . SER A 1 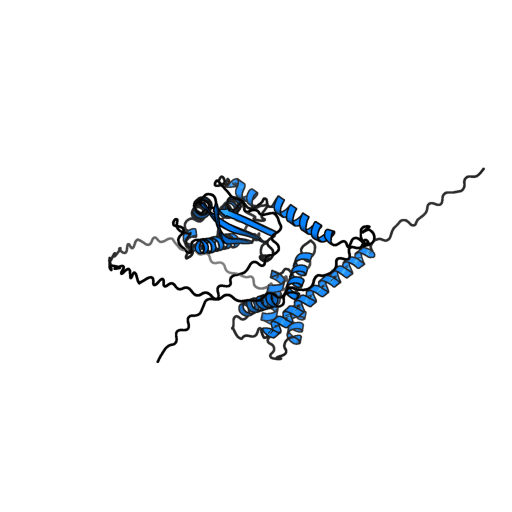267 ? -23.498 -40.553 3.034 1.00 40.81 267 SER A O 1
ATOM 2046 N N . ALA A 1 268 ? -24.016 -42.750 3.148 1.00 37.88 268 ALA A N 1
ATOM 2047 C CA . ALA A 1 268 ? -22.916 -43.299 2.385 1.00 37.88 268 ALA A CA 1
ATOM 2048 C C . ALA A 1 268 ? -22.959 -42.822 0.927 1.00 37.88 268 ALA A C 1
ATOM 2050 O O . ALA A 1 268 ? -24.032 -42.765 0.328 1.00 37.88 268 ALA A O 1
ATOM 2051 N N . ASN A 1 269 ? -21.788 -42.567 0.345 1.00 40.47 269 ASN A N 1
ATOM 2052 C CA . ASN A 1 269 ? -21.594 -42.714 -1.090 1.00 40.47 269 ASN A CA 1
ATOM 2053 C C . ASN A 1 269 ? -20.262 -43.425 -1.363 1.00 40.47 269 ASN A C 1
ATOM 2055 O O . ASN A 1 269 ? -19.295 -43.205 -0.628 1.00 40.47 269 ASN A O 1
ATOM 2059 N N . PRO A 1 270 ? -20.236 -44.330 -2.354 1.00 48.81 270 PRO A N 1
ATOM 2060 C CA . PRO A 1 270 ? -19.223 -45.362 -2.457 1.00 48.81 270 PRO A CA 1
ATOM 2061 C C . PRO A 1 270 ? -17.930 -44.881 -3.115 1.00 48.81 270 PRO A C 1
ATOM 2063 O O . PRO A 1 270 ? -17.912 -44.203 -4.139 1.00 48.81 270 PRO A O 1
ATOM 2066 N N . PHE A 1 271 ? -16.866 -45.348 -2.479 1.00 32.72 271 PHE A N 1
ATOM 2067 C CA . PHE A 1 271 ? -15.516 -45.597 -2.953 1.00 32.72 271 PHE A CA 1
ATOM 2068 C C . PHE A 1 271 ? -15.462 -46.119 -4.402 1.00 32.72 271 PHE A C 1
ATOM 2070 O O . PHE A 1 271 ? -16.046 -47.157 -4.715 1.00 32.72 271 PHE A O 1
ATOM 2077 N N . VAL A 1 272 ? -14.729 -45.408 -5.262 1.00 39.94 272 VAL A N 1
ATOM 2078 C CA . VAL A 1 272 ? -14.244 -45.885 -6.564 1.00 39.94 272 VAL A CA 1
ATOM 2079 C C . VAL A 1 272 ? -12.764 -45.515 -6.649 1.00 39.94 272 VAL A C 1
ATOM 2081 O O . VAL A 1 272 ? -12.422 -44.344 -6.807 1.00 39.94 272 VAL A O 1
ATOM 2084 N N . GLU A 1 273 ? -11.899 -46.516 -6.503 1.00 43.84 273 GLU A N 1
ATOM 2085 C CA . GLU A 1 273 ? -10.494 -46.458 -6.918 1.00 43.84 273 GLU A CA 1
ATOM 2086 C C . GLU A 1 273 ? -10.395 -46.475 -8.446 1.00 43.84 273 GLU A C 1
ATOM 2088 O O . GLU A 1 273 ? -11.250 -47.046 -9.133 1.00 43.84 273 GLU A O 1
ATOM 2093 N N . PRO A 1 274 ? -9.309 -45.910 -8.987 1.00 52.41 274 PRO A N 1
ATOM 2094 C CA . PRO A 1 274 ? -8.440 -46.812 -9.728 1.00 52.41 274 PRO A CA 1
ATOM 2095 C C . PRO A 1 274 ? -6.954 -46.621 -9.420 1.00 52.41 274 PRO A C 1
ATOM 2097 O O . PRO A 1 274 ? -6.409 -45.517 -9.453 1.00 52.41 274 PRO A O 1
ATOM 2100 N N . GLU A 1 275 ? -6.313 -47.763 -9.195 1.00 37.34 275 GLU A N 1
ATOM 2101 C CA . GLU A 1 275 ? -4.879 -47.983 -9.309 1.00 37.34 275 GLU A CA 1
ATOM 2102 C C . GLU A 1 275 ? -4.387 -47.715 -10.741 1.00 37.34 275 GLU A C 1
ATOM 2104 O O . GLU A 1 275 ? -5.014 -48.145 -11.710 1.00 37.34 275 GLU A O 1
ATOM 2109 N N . ALA A 1 276 ? -3.225 -47.071 -10.861 1.00 39.19 276 ALA A N 1
ATOM 2110 C CA . ALA A 1 276 ? -2.184 -47.433 -11.823 1.00 39.19 276 ALA A CA 1
ATOM 2111 C C . ALA A 1 276 ? -0.892 -46.677 -11.482 1.00 39.19 276 ALA A C 1
ATOM 2113 O O . ALA A 1 276 ? -0.747 -45.478 -11.719 1.00 39.19 276 ALA A O 1
ATOM 2114 N N . GLU A 1 277 ? 0.051 -47.421 -10.918 1.00 36.75 277 GLU A N 1
ATOM 2115 C CA . GLU A 1 277 ? 1.462 -47.078 -10.819 1.00 36.75 277 GLU A CA 1
ATOM 2116 C C . GLU A 1 277 ? 2.083 -46.918 -12.219 1.00 36.75 277 GLU A C 1
ATOM 2118 O O . GLU A 1 277 ? 1.754 -47.665 -13.140 1.00 36.75 277 GLU A O 1
ATOM 2123 N N . THR A 1 278 ? 3.039 -46.000 -12.382 1.00 32.81 278 THR A N 1
ATOM 2124 C CA . THR A 1 278 ? 4.464 -46.314 -12.640 1.00 32.81 278 THR A CA 1
ATOM 2125 C C . THR A 1 278 ? 5.224 -45.136 -13.268 1.00 32.81 278 THR A C 1
ATOM 2127 O O . THR A 1 278 ? 4.825 -44.555 -14.269 1.00 32.81 278 THR A O 1
ATOM 2130 N N . SER A 1 279 ? 6.420 -44.904 -12.714 1.00 32.25 279 SER A N 1
ATOM 2131 C CA . SER A 1 279 ? 7.647 -44.537 -13.437 1.00 32.25 279 SER A CA 1
ATOM 2132 C C . SER A 1 279 ? 7.768 -43.139 -14.069 1.00 32.25 279 SER A C 1
ATOM 2134 O O . SER A 1 279 ? 7.502 -42.972 -15.255 1.00 32.25 279 SER A O 1
ATOM 2136 N N . PHE A 1 280 ? 8.434 -42.212 -13.365 1.00 26.53 280 PHE A N 1
ATOM 2137 C CA . PHE A 1 280 ? 9.591 -41.507 -13.947 1.00 26.53 280 PHE A CA 1
ATOM 2138 C C . PHE A 1 280 ? 10.495 -40.909 -12.854 1.00 26.53 280 PHE A C 1
ATOM 2140 O O . PHE A 1 280 ? 10.115 -39.984 -12.141 1.00 26.53 280 PHE A O 1
ATOM 2147 N N . VAL A 1 281 ? 11.706 -41.453 -12.728 1.00 32.72 281 VAL A N 1
ATOM 2148 C CA . VAL A 1 281 ? 12.821 -40.883 -11.960 1.00 32.72 281 VAL A CA 1
ATOM 2149 C C . VAL A 1 281 ? 13.825 -40.322 -12.970 1.00 32.72 281 VAL A C 1
ATOM 2151 O O . VAL A 1 281 ? 14.059 -40.952 -13.998 1.00 32.72 281 VAL A O 1
ATOM 2154 N N . ALA A 1 282 ? 14.449 -39.198 -12.605 1.00 31.12 282 ALA A N 1
ATOM 2155 C CA . ALA A 1 282 ? 15.633 -38.563 -13.200 1.00 31.12 282 ALA A CA 1
ATOM 2156 C C . ALA A 1 282 ? 15.411 -37.549 -14.341 1.00 31.12 282 ALA A C 1
ATOM 2158 O O . ALA A 1 282 ? 15.356 -37.912 -15.510 1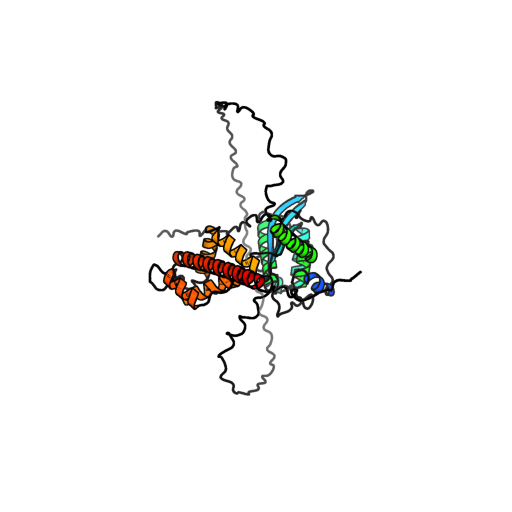.00 31.12 282 ALA A O 1
ATOM 2159 N N . ALA A 1 283 ? 15.412 -36.257 -13.978 1.00 29.28 283 ALA A N 1
ATOM 2160 C CA . ALA A 1 283 ? 16.134 -35.182 -14.680 1.00 29.28 283 ALA A CA 1
ATOM 2161 C C . ALA A 1 283 ? 16.018 -33.851 -13.900 1.00 29.28 283 ALA A C 1
ATOM 2163 O O . ALA A 1 283 ? 15.373 -32.905 -14.341 1.00 29.28 283 ALA A O 1
ATOM 2164 N N . ALA A 1 284 ? 16.636 -33.779 -12.718 1.00 35.16 284 ALA A N 1
ATOM 2165 C CA . ALA A 1 284 ? 16.931 -32.515 -12.045 1.00 35.16 284 ALA A CA 1
ATOM 2166 C C . ALA A 1 284 ? 18.438 -32.263 -12.181 1.00 35.16 284 ALA A C 1
ATOM 2168 O O . ALA A 1 284 ? 19.246 -32.936 -11.547 1.00 35.16 284 ALA A O 1
ATOM 2169 N N . GLY A 1 285 ? 18.813 -31.345 -13.068 1.00 35.19 285 GLY A N 1
ATOM 2170 C CA . GLY A 1 285 ? 20.200 -30.942 -13.281 1.00 35.19 285 GLY A CA 1
ATOM 2171 C C . GLY A 1 285 ? 20.353 -30.181 -14.593 1.00 35.19 285 GLY A C 1
ATOM 2172 O O . GLY A 1 285 ? 20.201 -30.770 -15.655 1.00 35.19 285 GLY A O 1
ATOM 2173 N N . ASN A 1 286 ? 20.683 -28.890 -14.493 1.00 36.25 286 ASN A N 1
ATOM 2174 C CA . ASN A 1 286 ? 20.940 -27.918 -15.571 1.00 36.25 286 ASN A CA 1
ATOM 2175 C C . ASN A 1 286 ? 19.725 -27.227 -16.216 1.00 36.25 286 ASN A C 1
ATOM 2177 O O . ASN A 1 286 ? 19.432 -27.433 -17.389 1.00 36.25 286 ASN A O 1
ATOM 2181 N N . ALA A 1 287 ? 19.100 -26.294 -15.488 1.00 29.33 287 ALA A N 1
ATOM 2182 C CA . ALA A 1 287 ? 18.266 -25.247 -16.103 1.00 29.33 287 ALA A CA 1
ATOM 2183 C C . ALA A 1 287 ? 18.433 -23.834 -15.494 1.00 29.33 287 ALA A C 1
ATOM 2185 O O . ALA A 1 287 ? 17.924 -22.872 -16.054 1.00 29.33 287 ALA A O 1
ATOM 2186 N N . VAL A 1 288 ? 19.198 -23.661 -14.406 1.00 36.25 288 VAL A N 1
ATOM 2187 C CA . VAL A 1 288 ? 19.300 -22.369 -13.682 1.00 36.25 288 VAL A CA 1
ATOM 2188 C C . VAL A 1 288 ? 20.370 -21.417 -14.258 1.00 36.25 288 VAL A C 1
ATOM 2190 O O . VAL A 1 288 ? 20.407 -20.244 -13.913 1.00 36.25 288 VAL A O 1
ATOM 2193 N N . ALA A 1 289 ? 21.216 -21.867 -15.191 1.00 35.50 289 ALA A N 1
ATOM 2194 C CA . ALA A 1 289 ? 22.365 -21.081 -15.664 1.00 35.50 289 ALA A CA 1
ATOM 2195 C C . ALA A 1 289 ? 22.145 -20.281 -16.968 1.00 35.50 289 ALA A C 1
ATOM 2197 O O . ALA A 1 289 ? 23.080 -19.642 -17.437 1.00 35.50 289 ALA A O 1
ATOM 2198 N N . ARG A 1 290 ? 20.956 -20.318 -17.593 1.00 34.75 290 ARG A N 1
ATOM 2199 C CA . ARG A 1 290 ? 20.736 -19.685 -18.916 1.00 34.75 290 ARG A CA 1
ATOM 2200 C C . ARG A 1 290 ? 19.753 -18.516 -18.951 1.00 34.75 290 ARG A C 1
ATOM 2202 O O . ARG A 1 290 ? 19.756 -17.793 -19.939 1.00 34.75 290 ARG A O 1
ATOM 2209 N N . ASP A 1 291 ? 18.994 -18.287 -17.883 1.00 34.09 291 ASP A N 1
ATOM 2210 C CA . ASP A 1 291 ? 17.944 -17.254 -17.856 1.00 34.09 291 ASP A CA 1
ATOM 2211 C C . ASP A 1 291 ? 18.381 -15.929 -17.201 1.00 34.09 291 ASP A C 1
ATOM 2213 O O . ASP A 1 291 ? 17.636 -14.955 -17.179 1.00 34.09 291 ASP A O 1
ATOM 2217 N N . GLN A 1 292 ? 19.622 -15.842 -16.708 1.00 40.50 292 GLN A N 1
ATOM 2218 C CA . GLN A 1 292 ? 20.144 -14.636 -16.045 1.00 40.50 292 GLN A CA 1
ATOM 2219 C C . GLN A 1 292 ? 20.661 -13.548 -17.004 1.00 40.50 292 GLN A C 1
ATOM 2221 O O . GLN A 1 292 ? 21.078 -12.491 -16.540 1.00 40.50 292 GLN A O 1
ATOM 2226 N N . GLN A 1 293 ? 20.634 -13.758 -18.327 1.00 40.38 293 GLN A N 1
ATOM 2227 C CA . GLN A 1 293 ? 21.296 -12.850 -19.279 1.00 40.38 293 GLN A CA 1
ATOM 2228 C C . GLN A 1 293 ? 20.356 -12.107 -20.246 1.00 40.38 293 GLN A C 1
ATOM 2230 O O . GLN A 1 293 ? 20.839 -11.383 -21.111 1.00 40.38 293 GLN A O 1
ATOM 2235 N N . ALA A 1 294 ? 19.029 -12.219 -20.096 1.00 34.28 294 ALA A N 1
ATOM 2236 C CA . ALA A 1 294 ? 18.068 -11.606 -21.028 1.00 34.28 294 ALA A CA 1
ATOM 2237 C C . ALA A 1 294 ? 17.186 -10.477 -20.447 1.00 34.28 294 ALA A C 1
ATOM 2239 O O . ALA A 1 294 ? 16.372 -9.923 -21.179 1.00 34.28 294 ALA A O 1
ATOM 2240 N N . VAL A 1 295 ? 17.347 -10.086 -19.174 1.00 39.06 295 VAL A N 1
ATOM 2241 C CA . VAL A 1 295 ? 16.500 -9.045 -18.531 1.00 39.06 295 VAL A CA 1
ATOM 2242 C C . VAL A 1 295 ? 17.209 -7.679 -18.397 1.00 39.06 295 VAL A C 1
ATOM 2244 O O . VAL A 1 295 ? 16.652 -6.733 -17.857 1.00 39.06 295 VAL A O 1
ATOM 2247 N N . ALA A 1 296 ? 18.433 -7.536 -18.912 1.00 36.53 296 ALA A N 1
ATOM 2248 C CA . ALA A 1 296 ? 19.325 -6.408 -18.610 1.00 36.53 296 ALA A CA 1
ATOM 2249 C C . ALA A 1 296 ? 19.191 -5.164 -19.517 1.00 36.53 296 ALA A C 1
ATOM 2251 O O . ALA A 1 296 ? 20.111 -4.357 -19.569 1.00 36.53 296 ALA A O 1
ATOM 2252 N N . ALA A 1 297 ? 18.102 -4.983 -20.268 1.00 40.09 297 ALA A N 1
ATOM 2253 C CA . ALA A 1 297 ? 18.025 -3.859 -21.206 1.00 40.09 297 ALA A CA 1
ATOM 2254 C C . ALA A 1 297 ? 16.624 -3.251 -21.307 1.00 40.09 297 ALA A C 1
ATOM 2256 O O . ALA A 1 297 ? 15.926 -3.484 -22.287 1.00 40.09 297 ALA A O 1
ATOM 2257 N N . SER A 1 298 ? 16.233 -2.454 -20.304 1.00 39.44 298 SER A N 1
ATOM 2258 C CA . SER A 1 298 ? 15.668 -1.106 -20.514 1.00 39.44 298 SER A CA 1
ATOM 2259 C C . SER A 1 298 ? 15.093 -0.518 -19.214 1.00 39.44 298 SER A C 1
ATOM 2261 O O . SER A 1 298 ? 14.011 -0.905 -18.775 1.00 39.44 298 SER A O 1
ATOM 2263 N N . GLY A 1 299 ? 15.768 0.486 -18.644 1.00 43.09 299 GLY A N 1
ATOM 2264 C CA . GLY A 1 299 ? 15.124 1.549 -17.856 1.00 43.09 299 GLY A CA 1
ATOM 2265 C C . GLY A 1 299 ? 15.019 1.383 -16.333 1.00 43.09 299 GLY A C 1
ATOM 2266 O O . GLY A 1 299 ? 14.456 2.262 -15.686 1.00 43.09 299 GLY A O 1
ATOM 2267 N N . THR A 1 300 ? 15.554 0.318 -15.735 1.00 50.88 300 THR A N 1
ATOM 2268 C CA . THR A 1 300 ? 15.549 0.105 -14.269 1.00 50.88 300 THR A CA 1
ATOM 2269 C C . THR A 1 300 ? 16.841 0.527 -13.569 1.00 50.88 300 THR A C 1
ATOM 2271 O O . THR A 1 300 ? 16.914 0.482 -12.339 1.00 50.88 300 THR A O 1
ATOM 2274 N N . ASP A 1 301 ? 17.851 0.971 -14.324 1.00 57.94 301 ASP A N 1
ATOM 2275 C CA . ASP A 1 301 ? 19.204 1.080 -13.776 1.00 57.94 301 ASP A CA 1
ATOM 2276 C C . ASP A 1 301 ? 19.441 2.330 -12.919 1.00 57.94 301 ASP A C 1
ATOM 2278 O O . ASP A 1 301 ? 20.164 2.302 -11.927 1.00 57.94 301 ASP A O 1
ATOM 2282 N N . ALA A 1 302 ? 18.731 3.421 -13.207 1.00 66.06 302 ALA A N 1
ATOM 2283 C CA . ALA A 1 302 ? 18.880 4.656 -12.442 1.00 66.06 302 ALA A CA 1
ATOM 2284 C C . ALA A 1 302 ? 18.371 4.530 -10.991 1.00 66.06 302 ALA A C 1
ATOM 2286 O O . ALA A 1 302 ? 18.908 5.163 -10.082 1.00 66.06 302 ALA A O 1
ATOM 2287 N N . HIS A 1 303 ? 17.341 3.712 -10.752 1.00 70.50 303 HIS A N 1
ATOM 2288 C CA . HIS A 1 303 ? 16.678 3.645 -9.445 1.00 70.50 303 HIS A CA 1
ATOM 2289 C C . HIS A 1 303 ? 17.548 2.972 -8.378 1.00 70.50 303 HIS A C 1
ATOM 2291 O O . HIS A 1 303 ? 17.728 3.520 -7.287 1.00 70.50 303 HIS A O 1
ATOM 2297 N N . HIS A 1 304 ? 18.159 1.834 -8.710 1.00 76.81 304 HIS A N 1
ATOM 2298 C CA . HIS A 1 304 ? 18.965 1.076 -7.756 1.00 76.81 304 HIS A CA 1
ATOM 2299 C C . HIS A 1 304 ? 20.273 1.803 -7.394 1.00 76.81 304 HIS A C 1
ATOM 2301 O O . HIS A 1 304 ? 20.723 1.735 -6.249 1.00 76.81 304 HIS A O 1
ATOM 2307 N N . ILE A 1 305 ? 20.852 2.573 -8.327 1.00 81.38 305 ILE A N 1
ATOM 2308 C CA . ILE A 1 305 ? 22.039 3.406 -8.074 1.00 81.38 305 ILE A CA 1
ATOM 2309 C C . ILE A 1 305 ? 21.703 4.552 -7.113 1.00 81.38 305 ILE A C 1
ATOM 2311 O O . ILE A 1 305 ? 22.462 4.819 -6.177 1.00 81.38 305 ILE A O 1
ATOM 2315 N N . VAL A 1 306 ? 20.559 5.220 -7.305 1.00 83.06 306 VAL A N 1
ATOM 2316 C CA . VAL A 1 306 ? 20.096 6.289 -6.405 1.00 83.06 306 VAL A CA 1
ATOM 2317 C C . VAL A 1 306 ? 19.834 5.738 -5.005 1.00 83.06 306 VAL A C 1
ATOM 2319 O O . VAL A 1 306 ? 20.264 6.346 -4.022 1.00 83.06 306 VAL A O 1
ATOM 2322 N N . TRP A 1 307 ? 19.202 4.567 -4.902 1.00 86.31 307 TRP A N 1
ATOM 2323 C CA . TRP A 1 307 ? 18.978 3.901 -3.621 1.00 86.31 307 TRP A CA 1
ATOM 2324 C C . TRP A 1 307 ? 20.293 3.537 -2.923 1.00 86.31 307 TRP A C 1
ATOM 2326 O O . TRP A 1 307 ? 20.493 3.915 -1.768 1.00 86.31 307 TRP A O 1
ATOM 2336 N N . ALA A 1 308 ? 21.224 2.881 -3.626 1.00 88.06 308 ALA A N 1
ATOM 2337 C CA . ALA A 1 308 ? 22.514 2.489 -3.059 1.00 88.06 308 ALA A CA 1
ATOM 2338 C C . ALA A 1 308 ? 23.300 3.718 -2.580 1.00 88.06 308 ALA A C 1
ATOM 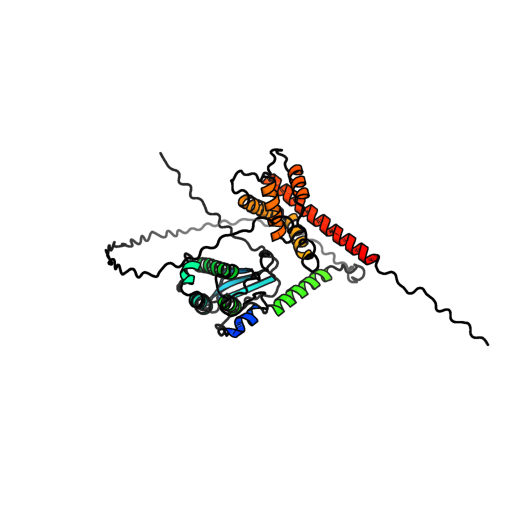2340 O O . ALA A 1 308 ? 23.866 3.719 -1.486 1.00 88.06 308 ALA A O 1
ATOM 2341 N N . LYS A 1 309 ? 23.254 4.814 -3.347 1.00 89.00 309 LYS A N 1
ATOM 2342 C CA . LYS A 1 309 ? 23.851 6.095 -2.965 1.00 89.00 309 LYS A CA 1
ATOM 2343 C C . LYS A 1 309 ? 23.199 6.688 -1.717 1.00 89.00 309 LYS A C 1
ATOM 2345 O O . LYS A 1 309 ? 23.925 7.138 -0.834 1.00 89.00 309 LYS A O 1
ATOM 2350 N N . LYS A 1 310 ? 21.863 6.669 -1.618 1.00 87.88 310 LYS A N 1
ATOM 2351 C CA . LYS A 1 310 ? 21.132 7.132 -0.426 1.00 87.88 310 LYS A CA 1
ATOM 2352 C C . LYS A 1 310 ? 21.537 6.319 0.806 1.00 87.88 310 LYS A C 1
ATOM 2354 O O . LYS A 1 310 ? 21.868 6.898 1.837 1.00 87.88 310 LYS A O 1
ATOM 2359 N N . MET A 1 311 ? 21.578 4.996 0.680 1.00 90.75 311 MET A N 1
ATOM 2360 C CA . MET A 1 311 ? 21.946 4.096 1.775 1.00 90.75 311 MET A CA 1
ATOM 2361 C C . MET A 1 311 ? 23.398 4.276 2.225 1.00 90.75 311 MET A C 1
ATOM 2363 O O . MET A 1 311 ? 23.682 4.237 3.416 1.00 90.75 311 MET A O 1
ATOM 2367 N N . LEU A 1 312 ? 24.323 4.548 1.301 1.00 90.75 312 LEU A N 1
ATOM 2368 C CA . LEU A 1 312 ? 25.712 4.866 1.652 1.00 90.75 312 LEU A CA 1
ATOM 2369 C C . LEU A 1 312 ? 25.897 6.262 2.265 1.00 90.75 312 LEU A C 1
ATOM 2371 O O . LEU A 1 312 ? 26.929 6.506 2.889 1.00 90.75 312 LEU A O 1
ATOM 2375 N N . GLN A 1 313 ? 24.948 7.179 2.062 1.00 92.81 313 GLN A N 1
ATOM 2376 C CA . GLN A 1 313 ? 24.952 8.508 2.679 1.00 92.81 313 GLN A CA 1
ATOM 2377 C C . GLN A 1 313 ? 24.330 8.497 4.077 1.00 92.81 313 GLN A C 1
ATOM 2379 O O . GLN A 1 313 ? 24.772 9.261 4.935 1.00 92.81 313 GLN A O 1
ATOM 2384 N N . ASN A 1 314 ? 23.327 7.645 4.312 1.00 91.81 314 ASN A N 1
ATOM 2385 C CA . ASN A 1 314 ? 22.678 7.508 5.609 1.00 91.81 314 ASN A CA 1
ATOM 2386 C C . ASN A 1 314 ? 23.034 6.180 6.292 1.00 91.81 314 ASN A C 1
ATOM 2388 O O . ASN A 1 314 ? 22.287 5.204 6.234 1.00 91.81 314 ASN A O 1
ATOM 2392 N N . ASP A 1 315 ? 24.159 6.187 7.010 1.00 90.88 315 ASP A N 1
ATOM 2393 C CA . ASP A 1 315 ? 24.640 5.033 7.777 1.00 90.88 315 ASP A CA 1
ATOM 2394 C C . ASP A 1 315 ? 23.616 4.519 8.806 1.00 90.88 315 ASP A C 1
ATOM 2396 O O . ASP A 1 315 ? 23.586 3.322 9.075 1.00 90.88 315 ASP A O 1
ATOM 2400 N N . ALA A 1 316 ? 22.759 5.383 9.364 1.00 91.38 316 ALA A N 1
ATOM 2401 C CA . ALA A 1 316 ? 21.748 4.960 10.334 1.00 91.38 316 ALA A CA 1
ATOM 2402 C C . ALA A 1 316 ? 20.633 4.129 9.677 1.00 91.38 316 ALA A C 1
ATOM 2404 O O . ALA A 1 316 ? 20.297 3.060 10.175 1.00 91.38 316 ALA A O 1
ATOM 2405 N N . GLU A 1 317 ? 20.116 4.569 8.523 1.00 88.75 317 GLU A N 1
ATOM 2406 C CA . GLU A 1 317 ? 19.127 3.794 7.753 1.00 88.75 317 GLU A CA 1
ATOM 2407 C C . GLU A 1 317 ? 19.703 2.457 7.278 1.00 88.75 317 GLU A C 1
ATOM 2409 O O . GLU A 1 317 ? 19.025 1.430 7.343 1.00 88.75 317 GLU A O 1
ATOM 2414 N N . LEU A 1 318 ? 20.966 2.458 6.839 1.00 91.50 318 LEU A N 1
ATOM 2415 C CA . LEU A 1 318 ? 21.662 1.239 6.438 1.00 91.50 318 LEU A CA 1
ATOM 2416 C C . LEU A 1 318 ? 21.762 0.248 7.604 1.00 91.50 318 LEU A C 1
ATOM 2418 O O . LEU A 1 318 ? 21.536 -0.946 7.421 1.00 91.50 318 LEU A O 1
ATOM 2422 N N . HIS A 1 319 ? 22.092 0.739 8.798 1.00 92.19 319 HIS A N 1
ATOM 2423 C CA . HIS A 1 319 ? 22.170 -0.074 10.005 1.00 92.19 319 HIS A CA 1
ATOM 2424 C C . HIS A 1 319 ? 20.814 -0.665 10.392 1.00 92.19 319 HIS A C 1
ATOM 2426 O O . HIS A 1 319 ? 20.736 -1.873 10.585 1.00 92.19 319 HIS A O 1
ATOM 2432 N N . ASP A 1 320 ? 19.752 0.143 10.418 1.00 90.19 320 ASP A N 1
ATOM 2433 C CA . ASP A 1 320 ? 18.402 -0.324 10.756 1.00 90.19 320 ASP A CA 1
ATOM 2434 C C . ASP A 1 320 ? 17.886 -1.375 9.759 1.00 90.19 320 ASP A C 1
ATOM 2436 O O . ASP A 1 320 ? 17.164 -2.306 10.133 1.00 90.19 320 ASP A O 1
ATOM 2440 N N . LEU A 1 321 ? 18.240 -1.233 8.475 1.00 90.62 321 LEU A N 1
ATOM 2441 C CA . LEU A 1 321 ? 17.936 -2.224 7.444 1.00 90.62 321 LEU A CA 1
ATOM 2442 C C . LEU A 1 321 ? 18.698 -3.528 7.697 1.00 90.62 321 LEU A C 1
ATOM 2444 O O . LEU A 1 321 ? 18.084 -4.594 7.698 1.00 90.62 321 LEU A O 1
ATOM 2448 N N . CYS A 1 322 ? 20.012 -3.440 7.928 1.00 92.62 322 CYS A N 1
ATOM 2449 C CA . CYS A 1 322 ? 20.852 -4.605 8.201 1.00 92.62 322 CYS A CA 1
ATOM 2450 C C . CYS A 1 322 ? 20.389 -5.343 9.457 1.00 92.62 322 CYS A C 1
ATOM 2452 O O . CYS A 1 322 ? 20.277 -6.558 9.416 1.00 92.62 322 CYS A O 1
ATOM 2454 N N . ASP A 1 323 ? 20.056 -4.628 10.531 1.00 92.12 323 ASP A N 1
ATOM 2455 C CA . ASP A 1 323 ? 19.628 -5.226 11.799 1.00 92.12 323 ASP A CA 1
ATOM 2456 C C . ASP A 1 323 ? 18.341 -6.019 11.652 1.00 92.12 323 ASP A C 1
ATOM 2458 O O . ASP A 1 323 ? 18.224 -7.139 12.144 1.00 92.12 323 ASP A O 1
ATOM 2462 N N . ARG A 1 324 ? 17.374 -5.444 10.937 1.00 89.12 324 ARG A N 1
ATOM 2463 C CA . ARG A 1 324 ? 16.097 -6.101 10.677 1.00 89.12 324 ARG A CA 1
ATOM 2464 C C . ARG A 1 324 ? 16.272 -7.317 9.782 1.00 89.12 324 ARG A C 1
ATOM 2466 O O . ARG A 1 324 ? 15.640 -8.340 10.017 1.00 89.12 324 ARG A O 1
ATOM 2473 N N . ALA A 1 325 ? 17.090 -7.184 8.744 1.00 90.56 325 ALA A N 1
ATOM 2474 C CA . ALA A 1 325 ? 17.324 -8.253 7.790 1.00 90.56 325 ALA A CA 1
ATOM 2475 C C . ALA A 1 325 ? 18.105 -9.406 8.440 1.00 90.56 325 ALA A C 1
ATOM 2477 O O . ALA A 1 325 ? 17.736 -10.560 8.256 1.00 90.56 325 ALA A O 1
ATOM 2478 N N . PHE A 1 326 ? 19.105 -9.088 9.263 1.00 93.00 326 PHE A N 1
ATOM 2479 C CA . PHE A 1 326 ? 19.878 -10.049 10.041 1.00 93.00 326 PHE A CA 1
ATOM 2480 C C . PHE A 1 326 ? 18.996 -10.772 11.058 1.00 93.00 326 PHE A C 1
ATOM 2482 O O . PHE A 1 326 ? 18.959 -11.991 11.048 1.00 93.00 326 PHE A O 1
ATOM 2489 N N . ALA A 1 327 ? 18.204 -10.053 11.860 1.00 90.88 327 ALA A N 1
ATOM 2490 C CA . ALA A 1 327 ? 17.294 -10.676 12.827 1.00 90.88 327 ALA A CA 1
ATOM 2491 C C . ALA A 1 327 ? 16.218 -11.560 12.169 1.00 90.88 327 ALA A C 1
ATOM 2493 O O . ALA A 1 327 ? 15.675 -12.453 12.807 1.00 90.88 327 ALA A O 1
ATOM 2494 N N . ALA A 1 328 ? 15.879 -11.295 10.905 1.00 88.31 328 ALA A N 1
ATOM 2495 C CA . ALA A 1 328 ? 14.956 -12.125 10.139 1.00 88.31 328 ALA A CA 1
ATOM 2496 C C . ALA A 1 328 ? 15.622 -13.354 9.498 1.00 88.31 328 ALA A C 1
ATOM 2498 O O . ALA A 1 328 ? 14.900 -14.255 9.083 1.00 88.31 328 ALA A O 1
ATOM 2499 N N . ALA A 1 329 ? 16.949 -13.355 9.351 1.00 90.06 329 ALA A N 1
ATOM 2500 C CA . ALA A 1 329 ? 17.723 -14.464 8.792 1.00 90.06 329 ALA A CA 1
ATOM 2501 C C . ALA A 1 329 ? 18.322 -15.368 9.881 1.00 90.06 329 ALA A C 1
ATOM 2503 O O . ALA A 1 329 ? 18.454 -16.562 9.658 1.00 90.06 329 ALA A O 1
ATOM 2504 N N . ASP A 1 330 ? 18.627 -14.805 11.051 1.00 92.00 330 ASP A N 1
ATOM 2505 C CA . ASP A 1 330 ? 19.125 -15.491 12.247 1.00 92.00 330 ASP A CA 1
ATOM 2506 C C . ASP A 1 330 ? 17.979 -16.254 12.943 1.00 92.00 330 ASP A C 1
ATOM 2508 O O . ASP A 1 330 ? 17.496 -15.877 14.014 1.00 92.00 330 ASP A O 1
ATOM 2512 N N . GLU A 1 331 ? 17.462 -17.300 12.285 1.00 87.62 331 GLU A N 1
ATOM 2513 C CA . GLU A 1 331 ? 16.341 -18.104 12.794 1.00 87.62 331 GLU A CA 1
ATOM 2514 C C . GLU A 1 331 ? 16.698 -18.834 14.097 1.00 87.62 331 GLU A C 1
ATOM 2516 O O . GLU A 1 331 ? 15.836 -19.040 14.961 1.00 87.62 331 GLU A O 1
ATOM 2521 N N . ASP A 1 332 ? 17.970 -19.204 14.263 1.00 87.88 332 ASP A N 1
ATOM 2522 C CA . ASP A 1 332 ? 18.463 -19.901 15.447 1.00 87.88 332 ASP A CA 1
ATOM 2523 C C . ASP A 1 332 ? 18.807 -18.956 16.614 1.00 87.88 332 ASP A C 1
ATOM 2525 O O . ASP A 1 332 ? 18.996 -19.421 17.743 1.00 87.88 332 ASP A O 1
ATOM 2529 N N . ASN A 1 333 ? 18.761 -17.635 16.384 1.00 90.12 333 ASN A N 1
ATOM 2530 C CA . ASN A 1 333 ? 19.126 -16.584 17.335 1.00 90.12 333 ASN A CA 1
ATOM 2531 C C . ASN A 1 333 ? 20.533 -16.792 17.913 1.00 90.12 333 ASN A C 1
ATOM 2533 O O . ASN A 1 333 ? 20.788 -16.489 19.087 1.00 90.12 333 ASN A O 1
ATOM 2537 N N . SER A 1 334 ? 21.445 -17.338 17.110 1.00 90.69 334 SER A N 1
ATOM 2538 C CA . SER A 1 334 ? 22.846 -17.504 17.483 1.00 90.69 334 SER A CA 1
ATOM 2539 C C . SER A 1 334 ? 23.559 -16.156 17.614 1.00 90.69 334 SER A C 1
ATOM 2541 O O . SER A 1 334 ? 24.562 -16.053 18.327 1.00 90.69 334 SER A O 1
ATOM 2543 N N . GLY A 1 335 ? 23.022 -15.103 16.985 1.00 91.50 335 GLY A N 1
ATOM 2544 C CA . GLY A 1 335 ? 23.640 -13.783 16.911 1.00 91.50 335 GLY A CA 1
ATOM 2545 C C . GLY A 1 335 ? 24.757 -13.701 15.868 1.00 91.50 335 GLY A C 1
ATOM 2546 O O . GLY A 1 335 ? 25.513 -12.722 15.856 1.00 91.50 335 GLY A O 1
ATOM 2547 N N . SER A 1 336 ? 24.872 -14.710 15.003 1.00 92.69 336 SER A N 1
ATOM 2548 C CA . SER A 1 336 ? 25.881 -14.828 13.951 1.00 92.69 336 SER A CA 1
ATOM 2549 C C . SER A 1 336 ? 25.282 -15.520 12.732 1.00 92.69 336 SER A C 1
ATOM 2551 O O . SER A 1 336 ? 24.609 -16.522 12.896 1.00 92.69 336 SER A O 1
ATOM 2553 N N . LEU A 1 337 ? 25.553 -15.030 11.525 1.00 92.75 337 LEU A N 1
ATOM 2554 C CA . LEU A 1 337 ? 25.106 -15.698 10.300 1.00 92.75 337 LEU A CA 1
ATOM 2555 C C . LEU A 1 337 ? 26.241 -16.515 9.704 1.00 92.75 337 LEU A C 1
ATOM 2557 O O . LEU A 1 337 ? 27.354 -16.004 9.552 1.00 92.75 337 LEU A O 1
ATOM 2561 N N . ASP A 1 338 ? 25.972 -17.754 9.316 1.00 90.62 338 ASP A N 1
ATOM 2562 C CA . ASP A 1 338 ? 26.949 -18.530 8.565 1.00 90.62 338 ASP A CA 1
ATOM 2563 C C . ASP A 1 338 ? 27.116 -18.002 7.122 1.00 90.62 338 ASP A C 1
ATOM 2565 O O . ASP A 1 338 ? 26.509 -17.010 6.692 1.00 90.62 338 ASP A O 1
ATOM 2569 N N . VAL A 1 339 ? 28.019 -18.623 6.362 1.00 89.44 339 VAL A N 1
ATOM 2570 C CA . VAL A 1 339 ? 28.324 -18.196 4.990 1.00 89.44 339 VAL A CA 1
ATOM 2571 C C . VAL A 1 339 ? 27.11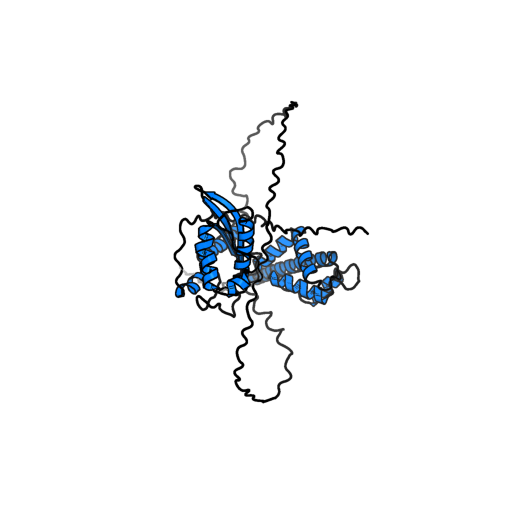5 -18.359 4.065 1.00 89.44 339 VAL A C 1
ATOM 2573 O O . VAL A 1 339 ? 26.885 -17.490 3.222 1.00 89.44 339 VAL A O 1
ATOM 2576 N N . ASP A 1 340 ? 26.348 -19.438 4.205 1.00 88.44 340 ASP A N 1
ATOM 2577 C CA . ASP A 1 340 ? 25.209 -19.731 3.337 1.00 88.44 340 ASP A CA 1
ATOM 2578 C C . ASP A 1 340 ? 24.030 -18.803 3.667 1.00 88.44 340 ASP A C 1
ATOM 2580 O O . ASP A 1 340 ? 23.472 -18.178 2.760 1.00 88.44 340 ASP A O 1
ATOM 2584 N N . GLU A 1 341 ? 23.739 -18.597 4.952 1.00 91.19 341 GLU A N 1
ATOM 2585 C CA . GLU A 1 341 ? 22.744 -17.638 5.443 1.00 91.19 341 GLU A CA 1
ATOM 2586 C C . GLU A 1 341 ? 23.082 -16.207 5.015 1.00 91.19 341 GLU A C 1
ATOM 2588 O O . GLU A 1 341 ? 22.222 -15.468 4.527 1.00 91.19 341 GLU A O 1
ATOM 2593 N N . THR A 1 342 ? 24.357 -15.815 5.120 1.00 90.31 342 THR A N 1
ATOM 2594 C CA . THR A 1 342 ? 24.815 -14.500 4.661 1.00 90.31 342 THR A CA 1
ATOM 2595 C C . THR A 1 342 ? 24.607 -14.343 3.159 1.00 90.31 342 THR A C 1
ATOM 2597 O O . THR A 1 342 ? 24.139 -13.296 2.704 1.00 90.31 342 THR A O 1
ATOM 2600 N N . VAL A 1 343 ? 24.960 -15.360 2.368 1.00 89.62 343 VAL A N 1
ATOM 2601 C CA . VAL A 1 343 ? 24.763 -15.332 0.916 1.00 89.62 343 VAL A CA 1
ATOM 2602 C C . VAL A 1 343 ? 23.279 -15.160 0.610 1.00 89.62 343 VAL A C 1
ATOM 2604 O O . VAL A 1 343 ? 22.919 -14.225 -0.104 1.00 89.62 343 VAL A O 1
ATOM 2607 N N . GLU A 1 344 ? 22.401 -15.984 1.174 1.00 88.25 344 GLU A N 1
ATOM 2608 C CA . GLU A 1 344 ? 20.959 -15.880 0.939 1.00 88.25 344 GLU A CA 1
ATOM 2609 C C . GLU A 1 344 ? 20.390 -14.520 1.354 1.00 88.25 344 GLU A C 1
ATOM 2611 O O . GLU A 1 344 ? 19.628 -13.913 0.594 1.00 88.25 344 GLU A O 1
ATOM 2616 N N . LEU A 1 345 ? 20.820 -13.992 2.502 1.00 91.19 345 LEU A N 1
ATOM 2617 C CA . LEU A 1 345 ? 20.405 -12.684 2.990 1.00 91.19 345 LEU A CA 1
ATOM 2618 C C . LEU A 1 345 ? 20.833 -11.554 2.047 1.00 91.19 345 LEU A C 1
ATOM 2620 O O . LEU A 1 345 ? 20.011 -10.714 1.674 1.00 91.19 345 LEU A O 1
ATOM 2624 N N . VAL A 1 346 ? 22.099 -11.536 1.618 1.00 89.19 346 VAL A N 1
ATOM 2625 C CA . VAL A 1 346 ? 22.610 -10.519 0.685 1.00 89.19 346 VAL A CA 1
ATOM 2626 C C . VAL A 1 346 ? 21.879 -10.611 -0.654 1.00 89.19 346 VAL A C 1
ATOM 2628 O O . VAL A 1 346 ? 21.458 -9.584 -1.184 1.00 89.19 346 VAL A O 1
ATOM 2631 N N . PHE A 1 347 ? 21.655 -11.819 -1.181 1.00 87.69 347 PHE A N 1
ATOM 2632 C CA . PHE A 1 347 ? 20.883 -12.024 -2.410 1.00 87.69 347 PHE A CA 1
ATOM 2633 C C . PHE A 1 347 ? 19.447 -11.512 -2.272 1.00 87.69 347 PHE A C 1
ATOM 2635 O O . PHE A 1 347 ? 18.962 -10.826 -3.170 1.00 87.69 347 PHE A O 1
ATOM 2642 N N . LYS A 1 348 ? 18.779 -11.800 -1.151 1.00 87.00 348 LYS A N 1
ATOM 2643 C CA . LYS A 1 348 ? 17.414 -11.342 -0.869 1.00 87.00 348 LYS A CA 1
ATOM 2644 C C . LYS A 1 348 ? 17.326 -9.818 -0.847 1.00 87.00 348 LYS A C 1
ATOM 2646 O O . LYS A 1 348 ? 16.474 -9.263 -1.536 1.00 87.00 348 LYS A O 1
ATOM 2651 N N . ILE A 1 349 ? 18.230 -9.146 -0.128 1.00 87.62 349 ILE A N 1
ATOM 2652 C CA . ILE A 1 349 ? 18.251 -7.678 -0.059 1.00 87.62 349 ILE A CA 1
ATOM 2653 C C . ILE A 1 349 ? 18.585 -7.083 -1.434 1.00 87.62 349 ILE A C 1
ATOM 2655 O O . ILE A 1 349 ? 17.916 -6.156 -1.882 1.00 87.62 349 ILE A O 1
ATOM 2659 N N . CYS A 1 350 ? 19.580 -7.620 -2.147 1.00 86.56 350 CYS A N 1
ATOM 2660 C CA . CYS A 1 350 ? 19.919 -7.143 -3.490 1.00 86.56 350 CYS A CA 1
ATOM 2661 C C . CYS A 1 350 ? 18.761 -7.328 -4.484 1.00 86.56 350 CYS A C 1
ATOM 2663 O O . CYS A 1 350 ? 18.521 -6.434 -5.292 1.00 86.56 350 CYS A O 1
ATOM 2665 N N . LEU A 1 351 ? 18.023 -8.442 -4.409 1.00 82.94 351 LEU A N 1
ATOM 2666 C CA . LEU A 1 351 ? 16.868 -8.722 -5.267 1.00 82.94 351 LEU A CA 1
ATOM 2667 C C . LEU A 1 351 ? 15.693 -7.785 -4.962 1.00 82.94 351 LEU A C 1
ATOM 2669 O O . LEU A 1 351 ? 15.113 -7.217 -5.884 1.00 82.94 351 LEU A O 1
ATOM 2673 N N . GLU A 1 352 ? 15.378 -7.580 -3.682 1.00 78.75 352 GLU A N 1
ATOM 2674 C CA . GLU A 1 352 ? 14.333 -6.644 -3.244 1.00 78.75 352 GLU A CA 1
ATOM 2675 C C . GLU A 1 352 ? 14.620 -5.214 -3.725 1.00 78.75 352 GLU A C 1
ATOM 2677 O O . GLU A 1 352 ? 13.720 -4.490 -4.146 1.00 78.75 352 GLU A O 1
ATOM 2682 N N . MET A 1 353 ? 15.896 -4.832 -3.747 1.00 79.56 353 MET A N 1
ATOM 2683 C CA . MET A 1 353 ? 16.338 -3.503 -4.173 1.00 79.56 353 MET A CA 1
ATOM 2684 C C . MET A 1 353 ? 16.675 -3.421 -5.668 1.00 79.56 353 MET A C 1
ATOM 2686 O O . MET A 1 353 ? 17.115 -2.372 -6.138 1.00 79.56 353 MET A O 1
ATOM 2690 N N . SER A 1 354 ? 16.467 -4.507 -6.424 1.00 79.38 354 SER A N 1
ATOM 2691 C CA . SER A 1 354 ? 16.777 -4.599 -7.859 1.00 79.38 354 SER A CA 1
ATOM 2692 C C . SER A 1 354 ? 18.220 -4.196 -8.210 1.00 79.38 354 SER A C 1
ATOM 2694 O O . SER A 1 354 ? 18.476 -3.605 -9.257 1.00 79.38 354 SER A O 1
ATOM 2696 N N . ILE A 1 355 ? 19.173 -4.506 -7.329 1.00 82.19 355 ILE A N 1
ATOM 2697 C CA . ILE A 1 355 ? 20.606 -4.297 -7.559 1.00 82.19 355 ILE A CA 1
ATOM 2698 C C . ILE A 1 355 ? 21.164 -5.517 -8.288 1.00 82.19 355 ILE A C 1
ATOM 2700 O O . ILE A 1 355 ? 20.788 -6.655 -7.998 1.00 82.19 355 ILE A O 1
ATOM 2704 N N . LYS A 1 356 ? 22.108 -5.288 -9.206 1.00 78.88 356 LYS A N 1
ATOM 2705 C CA . LYS A 1 356 ? 22.865 -6.356 -9.865 1.00 78.88 356 LYS A CA 1
ATOM 2706 C C . LYS A 1 356 ? 23.442 -7.321 -8.826 1.00 78.88 356 LYS A C 1
ATOM 2708 O O . LYS A 1 356 ? 24.252 -6.932 -7.985 1.00 78.88 356 LYS A O 1
ATOM 2713 N N . LEU A 1 357 ? 23.003 -8.575 -8.899 1.00 76.19 357 LEU A N 1
ATOM 2714 C CA . LEU A 1 357 ? 23.345 -9.601 -7.921 1.00 76.19 357 LEU A CA 1
ATOM 2715 C C . LEU A 1 357 ? 24.843 -9.934 -8.020 1.00 76.19 357 LEU A C 1
ATOM 2717 O O . LEU A 1 357 ? 25.307 -10.328 -9.096 1.00 76.19 357 LEU A O 1
ATOM 2721 N N . PRO A 1 358 ? 25.616 -9.789 -6.931 1.00 82.94 358 PRO A N 1
ATOM 2722 C CA . PRO A 1 358 ? 26.988 -10.270 -6.905 1.00 82.94 358 PRO A CA 1
ATOM 2723 C C . PRO A 1 358 ? 27.017 -11.800 -7.024 1.00 82.94 358 PRO A C 1
ATOM 2725 O O . PRO A 1 358 ? 26.085 -12.493 -6.619 1.00 82.94 358 PRO A O 1
ATOM 2728 N N . THR A 1 359 ? 28.089 -12.356 -7.590 1.00 86.44 359 THR A N 1
ATOM 2729 C CA . THR A 1 359 ? 28.256 -13.814 -7.638 1.00 86.44 359 THR A CA 1
ATOM 2730 C C . THR A 1 359 ? 28.482 -14.359 -6.229 1.00 86.44 359 THR A C 1
ATOM 2732 O O . THR A 1 359 ? 29.100 -13.697 -5.394 1.00 86.44 359 THR A O 1
ATOM 2735 N N . LYS A 1 360 ? 28.020 -15.589 -5.963 1.00 85.00 360 LYS A N 1
ATOM 2736 C CA . LYS A 1 360 ? 28.203 -16.252 -4.657 1.00 85.00 360 LYS A CA 1
ATOM 2737 C C . LYS A 1 360 ? 29.669 -16.254 -4.205 1.00 85.00 360 LYS A C 1
ATOM 2739 O O . LYS A 1 360 ? 29.947 -16.021 -3.038 1.00 85.00 360 LYS A O 1
ATOM 2744 N N . GLU A 1 361 ? 30.592 -16.431 -5.148 1.00 87.12 361 GLU A N 1
ATOM 2745 C CA . GLU A 1 361 ? 32.042 -16.394 -4.916 1.00 87.12 361 GLU A CA 1
ATOM 2746 C C . GLU A 1 361 ? 32.513 -15.039 -4.369 1.00 87.12 361 GLU A C 1
ATOM 2748 O O . GLU A 1 361 ? 33.243 -15.003 -3.383 1.00 87.12 361 GLU A O 1
ATOM 2753 N N . LYS A 1 362 ? 32.040 -13.923 -4.947 1.00 85.25 362 LYS A N 1
ATOM 2754 C CA . LYS A 1 362 ? 32.373 -12.570 -4.471 1.00 85.25 362 LYS A CA 1
ATOM 2755 C C . LYS A 1 362 ? 31.830 -12.306 -3.068 1.00 85.25 362 LYS A C 1
ATOM 2757 O O . LYS A 1 362 ? 32.492 -11.645 -2.275 1.00 85.25 362 LYS A O 1
ATOM 2762 N N . ILE A 1 363 ? 30.632 -12.806 -2.756 1.00 85.62 363 ILE A N 1
ATOM 2763 C CA . ILE A 1 363 ? 30.053 -12.654 -1.414 1.00 85.62 363 ILE A CA 1
ATOM 2764 C C . ILE A 1 363 ? 30.855 -13.476 -0.407 1.00 85.62 363 ILE A C 1
ATOM 2766 O O . ILE A 1 363 ? 31.228 -12.938 0.628 1.00 85.62 363 ILE A O 1
ATOM 2770 N N . ALA A 1 364 ? 31.184 -14.731 -0.725 1.00 85.62 364 ALA A N 1
ATOM 2771 C CA . ALA A 1 364 ? 32.002 -15.581 0.137 1.00 85.62 364 ALA A CA 1
ATOM 2772 C C . ALA A 1 364 ? 33.387 -14.963 0.402 1.00 85.62 364 ALA A C 1
ATOM 2774 O O . ALA A 1 364 ? 33.841 -14.928 1.543 1.00 85.62 364 ALA A O 1
ATOM 2775 N N . GLU A 1 365 ? 34.032 -14.396 -0.621 1.00 87.06 365 GLU A N 1
ATOM 2776 C CA . GLU A 1 365 ? 35.287 -13.658 -0.445 1.00 87.06 365 GLU A CA 1
ATOM 2777 C C . GLU A 1 365 ? 35.096 -12.447 0.483 1.00 87.06 365 GLU A C 1
ATOM 2779 O O . GLU A 1 365 ? 35.864 -12.257 1.426 1.00 87.06 365 GLU A O 1
ATOM 2784 N N . LEU A 1 366 ? 34.026 -11.669 0.297 1.00 83.12 366 LEU A N 1
ATOM 2785 C CA . LEU A 1 366 ? 33.709 -10.536 1.171 1.00 83.12 366 LEU A CA 1
ATOM 2786 C C . LEU A 1 366 ? 33.439 -10.952 2.620 1.00 83.12 366 LEU A C 1
ATOM 2788 O O . LEU A 1 366 ? 33.875 -10.238 3.525 1.00 83.12 366 LEU A O 1
ATOM 2792 N N . VAL A 1 367 ? 32.792 -12.099 2.847 1.00 86.00 367 VAL A N 1
ATOM 2793 C CA . VAL A 1 367 ? 32.620 -12.679 4.186 1.00 86.00 367 VAL A CA 1
ATOM 2794 C C . VAL A 1 367 ? 33.984 -12.926 4.823 1.00 86.00 367 VAL A C 1
ATOM 2796 O O . VAL A 1 367 ? 34.243 -12.416 5.908 1.00 86.00 367 VAL A O 1
ATOM 2799 N N . THR A 1 368 ? 34.907 -13.583 4.114 1.00 87.12 368 THR A N 1
ATOM 2800 C CA . THR A 1 368 ? 36.253 -13.860 4.652 1.00 87.12 368 THR A CA 1
ATOM 2801 C C . THR A 1 368 ? 37.082 -12.604 4.934 1.00 87.12 368 THR A C 1
ATOM 2803 O O . THR A 1 368 ? 37.929 -12.609 5.824 1.00 87.12 368 THR A O 1
ATOM 2806 N N . VAL A 1 369 ? 36.855 -11.517 4.191 1.00 88.38 369 VAL A N 1
ATOM 2807 C CA . VAL A 1 369 ? 37.552 -10.236 4.397 1.00 88.38 369 VAL A CA 1
ATOM 2808 C C . VAL A 1 369 ? 36.971 -9.459 5.584 1.00 88.38 369 VAL A C 1
ATOM 2810 O O . VAL A 1 369 ? 37.692 -8.694 6.230 1.00 88.38 369 VAL A O 1
ATOM 2813 N N . CYS A 1 370 ? 35.677 -9.626 5.865 1.00 86.69 370 CYS A N 1
ATOM 2814 C CA . CYS A 1 370 ? 34.972 -8.871 6.901 1.00 86.69 370 CYS A CA 1
ATOM 2815 C C . CYS A 1 370 ? 34.867 -9.602 8.244 1.00 86.69 370 CYS A C 1
ATOM 2817 O O . CYS A 1 370 ? 34.690 -8.919 9.252 1.00 86.69 370 CYS A O 1
ATOM 2819 N N . ASP A 1 371 ? 35.019 -10.927 8.253 1.00 90.19 371 ASP A N 1
ATOM 2820 C CA . ASP A 1 371 ? 35.123 -11.773 9.445 1.00 90.19 371 ASP A CA 1
ATOM 2821 C C . ASP A 1 371 ? 36.433 -11.464 10.204 1.00 90.19 371 ASP A C 1
ATOM 2823 O O . ASP A 1 371 ? 37.528 -11.938 9.874 1.00 90.19 371 ASP A O 1
ATOM 2827 N N . LYS A 1 372 ? 36.341 -10.586 11.210 1.00 90.62 372 LYS A N 1
ATOM 2828 C CA . LYS A 1 372 ? 37.478 -10.187 12.052 1.00 90.62 372 LYS A CA 1
ATOM 2829 C C . LYS A 1 372 ? 37.640 -11.130 13.235 1.00 90.62 372 LYS A C 1
ATOM 2831 O O . LYS A 1 372 ? 38.768 -11.270 13.722 1.00 90.62 372 LYS A O 1
ATOM 2836 N N . SER A 1 373 ? 36.551 -11.736 13.705 1.00 87.88 373 SER A N 1
ATOM 2837 C CA . SER A 1 373 ? 36.546 -12.765 14.749 1.00 87.88 373 SER A CA 1
ATOM 2838 C C . SER A 1 373 ? 37.244 -14.051 14.293 1.00 87.88 373 SER A C 1
ATOM 2840 O O . SER A 1 373 ? 37.844 -14.732 15.130 1.00 87.88 373 SER A O 1
ATOM 2842 N N . LYS A 1 374 ? 37.272 -14.323 12.981 1.00 87.50 374 LYS A N 1
ATOM 2843 C CA . LYS A 1 374 ? 37.768 -15.554 12.339 1.00 87.50 374 LYS A CA 1
ATOM 2844 C C . LYS A 1 374 ? 37.062 -16.804 12.853 1.00 87.50 374 LYS A C 1
ATOM 2846 O O . LYS A 1 374 ? 37.681 -17.868 12.945 1.00 87.50 374 LYS A O 1
ATOM 2851 N N . ASP A 1 375 ? 35.806 -16.659 13.249 1.00 85.44 375 ASP A N 1
ATOM 2852 C CA . ASP A 1 375 ? 34.977 -17.764 13.726 1.00 85.44 375 ASP A CA 1
ATOM 2853 C C . ASP A 1 375 ? 34.219 -18.449 12.578 1.00 85.44 375 ASP A C 1
ATOM 2855 O O . ASP A 1 375 ? 33.631 -19.510 12.790 1.00 85.44 375 ASP A O 1
ATOM 2859 N N . GLY A 1 376 ? 34.325 -17.920 11.351 1.00 83.94 376 GLY A N 1
ATOM 2860 C CA . GLY A 1 376 ? 33.652 -18.458 10.175 1.00 83.94 376 GLY A CA 1
ATOM 2861 C C . GLY A 1 376 ? 32.179 -18.064 10.089 1.00 83.94 376 GLY A C 1
ATOM 2862 O O . GLY A 1 376 ? 31.488 -18.572 9.206 1.00 83.94 376 GLY A O 1
ATOM 2863 N N . ALA A 1 377 ? 31.714 -17.173 10.969 1.00 88.38 377 ALA A N 1
ATOM 2864 C CA . ALA A 1 377 ? 30.373 -16.617 10.964 1.00 88.38 377 ALA A CA 1
ATOM 2865 C C . ALA A 1 377 ? 30.439 -15.082 11.002 1.00 88.38 377 ALA A C 1
ATOM 2867 O O . ALA A 1 377 ? 31.375 -14.480 11.513 1.00 88.38 377 ALA A O 1
ATOM 2868 N N . LEU A 1 378 ? 29.442 -14.414 10.433 1.00 91.75 378 LEU A N 1
ATOM 2869 C CA . LEU A 1 378 ? 29.360 -12.961 10.446 1.00 91.75 378 LEU A CA 1
ATOM 2870 C C . LEU A 1 378 ? 28.506 -12.500 11.611 1.00 91.75 378 LEU A C 1
ATOM 2872 O O . LEU A 1 378 ? 27.289 -12.681 11.631 1.00 91.75 378 LEU A O 1
ATOM 2876 N N . GLN A 1 379 ? 29.140 -11.819 12.556 1.00 93.38 379 GLN A N 1
ATOM 2877 C CA . GLN A 1 379 ? 28.417 -11.109 13.600 1.00 93.38 379 GLN A CA 1
ATOM 2878 C C . GLN A 1 379 ? 27.730 -9.869 13.016 1.00 93.38 379 GLN A C 1
ATOM 2880 O O . GLN A 1 379 ? 28.177 -9.295 12.021 1.00 93.38 379 GLN A O 1
ATOM 2885 N N . MET A 1 380 ? 26.688 -9.370 13.682 1.00 92.19 380 MET A N 1
ATOM 2886 C CA . MET A 1 380 ? 25.906 -8.204 13.236 1.00 92.19 380 MET A CA 1
ATOM 2887 C C . MET A 1 380 ? 26.760 -7.002 12.773 1.00 92.19 380 MET A C 1
ATOM 2889 O O . MET A 1 380 ? 26.524 -6.403 11.722 1.00 92.19 380 MET A O 1
ATOM 2893 N N . ASN A 1 381 ? 27.788 -6.635 13.545 1.00 90.81 381 ASN A N 1
ATOM 2894 C CA . ASN A 1 381 ? 28.646 -5.483 13.234 1.00 90.81 381 ASN A CA 1
ATOM 2895 C C . ASN A 1 381 ? 29.547 -5.723 12.010 1.00 90.81 381 ASN A C 1
ATOM 2897 O O . ASN A 1 381 ? 29.892 -4.788 11.276 1.00 90.81 381 ASN A O 1
ATOM 2901 N N . GLU A 1 382 ? 29.935 -6.975 11.789 1.00 93.50 382 GLU A N 1
ATOM 2902 C CA . GLU A 1 382 ? 30.744 -7.395 10.650 1.00 93.50 382 GLU A CA 1
ATOM 2903 C C . GLU A 1 382 ? 29.876 -7.481 9.398 1.00 93.50 382 GLU A C 1
ATOM 2905 O O . GLU A 1 382 ? 30.269 -6.948 8.361 1.00 93.50 382 GLU A O 1
ATOM 2910 N N . PHE A 1 383 ? 28.650 -8.003 9.523 1.00 93.00 383 PHE A N 1
ATOM 2911 C CA . PHE A 1 383 ? 27.655 -8.024 8.455 1.00 93.00 383 PHE A CA 1
ATOM 2912 C C . PHE A 1 383 ? 27.357 -6.617 7.926 1.00 93.00 383 PHE A C 1
ATOM 2914 O O . PHE A 1 383 ? 27.430 -6.388 6.720 1.00 93.00 383 PHE A O 1
ATOM 2921 N N . ARG A 1 384 ? 27.127 -5.628 8.803 1.00 92.12 384 ARG A N 1
ATOM 2922 C CA . ARG A 1 384 ? 26.940 -4.220 8.388 1.00 92.12 384 ARG A CA 1
ATOM 2923 C C . ARG A 1 384 ? 28.118 -3.698 7.563 1.00 92.12 384 ARG A C 1
ATOM 2925 O O . ARG A 1 384 ? 27.933 -3.000 6.565 1.00 92.12 384 ARG A O 1
ATOM 2932 N N . THR A 1 385 ? 29.339 -4.039 7.975 1.00 91.62 385 THR A N 1
ATOM 2933 C CA . THR A 1 385 ? 30.564 -3.623 7.278 1.00 91.62 385 THR A CA 1
ATOM 2934 C C . THR A 1 385 ? 30.681 -4.313 5.917 1.00 91.62 385 THR A C 1
ATOM 2936 O O . THR A 1 385 ? 30.954 -3.643 4.918 1.00 91.62 385 THR A O 1
ATOM 2939 N N . ALA A 1 386 ? 30.418 -5.620 5.870 1.00 89.81 386 ALA A N 1
ATOM 2940 C CA . ALA A 1 386 ? 30.427 -6.426 4.657 1.00 89.81 386 ALA A CA 1
ATOM 2941 C C . ALA A 1 386 ? 29.381 -5.935 3.653 1.00 89.81 386 ALA A C 1
ATOM 2943 O O . ALA A 1 386 ? 29.705 -5.652 2.502 1.00 89.81 386 ALA A O 1
ATOM 2944 N N . PHE A 1 387 ? 28.144 -5.728 4.100 1.00 90.88 387 PHE A N 1
ATOM 2945 C CA . PHE A 1 387 ? 27.052 -5.259 3.257 1.00 90.88 387 PHE A CA 1
ATOM 2946 C C . PHE A 1 387 ? 27.325 -3.857 2.692 1.00 90.88 387 PHE A C 1
ATOM 2948 O O . PHE A 1 387 ? 27.147 -3.612 1.497 1.00 90.88 387 PHE A O 1
ATOM 2955 N N . LYS A 1 388 ? 27.879 -2.944 3.501 1.00 92.69 388 LYS A N 1
ATOM 2956 C CA . LYS A 1 388 ? 28.336 -1.630 3.017 1.00 92.69 388 LYS A CA 1
ATOM 2957 C C . LYS A 1 388 ? 29.419 -1.754 1.937 1.00 92.69 388 LYS A C 1
ATOM 2959 O O . LYS A 1 388 ? 29.438 -0.955 0.998 1.00 92.69 388 LYS A O 1
ATOM 2964 N N . ALA A 1 389 ? 30.325 -2.726 2.059 1.00 89.94 389 ALA A N 1
ATOM 2965 C CA . ALA A 1 389 ? 31.348 -2.997 1.051 1.00 89.94 389 ALA A CA 1
ATOM 2966 C C . ALA A 1 389 ? 30.742 -3.557 -0.248 1.00 89.94 389 ALA A C 1
ATOM 2968 O O . ALA A 1 389 ? 31.115 -3.091 -1.326 1.00 89.94 389 ALA A O 1
ATOM 2969 N N . VAL A 1 390 ? 29.756 -4.461 -0.152 1.00 88.75 390 VAL A N 1
ATOM 2970 C CA . VAL A 1 390 ? 28.984 -4.964 -1.304 1.00 88.75 390 VAL A CA 1
ATOM 2971 C C . VAL A 1 390 ? 28.340 -3.801 -2.060 1.00 88.75 390 VAL A C 1
ATOM 2973 O O . VAL A 1 390 ? 28.568 -3.661 -3.258 1.00 88.75 390 VAL A O 1
ATOM 2976 N N . LEU A 1 391 ? 27.617 -2.909 -1.370 1.00 89.50 391 LEU A N 1
ATOM 2977 C CA . LEU A 1 391 ? 26.954 -1.763 -2.009 1.00 89.50 391 LEU A CA 1
ATOM 2978 C C . LEU A 1 391 ? 27.940 -0.839 -2.731 1.00 89.50 391 LEU A C 1
ATOM 2980 O O . LEU A 1 391 ? 27.684 -0.411 -3.857 1.00 89.50 391 LEU A O 1
ATOM 2984 N N . LYS A 1 392 ? 29.096 -0.561 -2.116 1.00 90.38 392 LYS A N 1
ATOM 2985 C CA . LYS A 1 392 ? 30.162 0.224 -2.758 1.00 90.38 392 LYS A CA 1
ATOM 2986 C C . LYS A 1 392 ? 30.712 -0.467 -4.003 1.00 90.38 392 LYS A C 1
ATOM 2988 O O . LYS A 1 392 ? 30.946 0.204 -5.005 1.00 90.38 392 LYS A O 1
ATOM 2993 N N . SER A 1 393 ? 30.911 -1.784 -3.948 1.00 87.75 393 SER A N 1
ATOM 2994 C CA . SER A 1 393 ? 31.384 -2.562 -5.094 1.00 87.75 393 SER A CA 1
ATOM 2995 C C . SER A 1 393 ? 30.363 -2.551 -6.233 1.00 87.75 393 SER A C 1
ATOM 2997 O O . SER A 1 393 ? 30.744 -2.263 -7.364 1.00 87.75 393 SER A O 1
ATOM 2999 N N . CYS A 1 394 ? 29.075 -2.754 -5.936 1.00 83.44 394 CYS A N 1
ATOM 3000 C CA . CYS A 1 394 ? 27.995 -2.664 -6.920 1.00 83.44 394 CYS A CA 1
ATOM 3001 C C . CYS A 1 394 ? 27.949 -1.285 -7.598 1.00 83.44 394 CYS A C 1
ATOM 3003 O O . CYS A 1 394 ? 27.808 -1.209 -8.814 1.00 83.44 394 CYS A O 1
ATOM 3005 N N . MET A 1 395 ? 28.123 -0.196 -6.839 1.00 85.56 395 MET A N 1
ATOM 3006 C CA . MET A 1 395 ? 28.152 1.157 -7.406 1.00 85.56 395 MET A CA 1
ATOM 3007 C C . MET A 1 395 ? 29.363 1.408 -8.308 1.00 85.56 395 MET A C 1
ATOM 3009 O O . MET A 1 395 ? 29.218 2.042 -9.350 1.00 85.56 395 MET A O 1
ATOM 3013 N N . HIS A 1 396 ? 30.550 0.930 -7.926 1.00 86.31 396 HIS A N 1
ATOM 3014 C CA . HIS A 1 396 ? 31.749 1.089 -8.749 1.00 86.31 396 HIS A CA 1
ATOM 3015 C C . HIS A 1 396 ? 31.673 0.293 -10.054 1.00 86.31 396 HIS A C 1
ATOM 3017 O O . HIS A 1 396 ? 32.087 0.808 -11.090 1.00 86.31 396 HIS A O 1
ATOM 3023 N N . GLU A 1 397 ? 31.134 -0.928 -10.020 1.00 83.88 397 GLU A N 1
ATOM 3024 C CA . GLU A 1 397 ? 30.923 -1.730 -11.233 1.00 83.88 397 GLU A CA 1
ATOM 3025 C C . GLU A 1 397 ? 29.893 -1.069 -12.160 1.00 83.88 397 GLU A C 1
ATOM 3027 O O . GLU A 1 397 ? 30.152 -0.947 -13.352 1.00 83.88 397 GLU A O 1
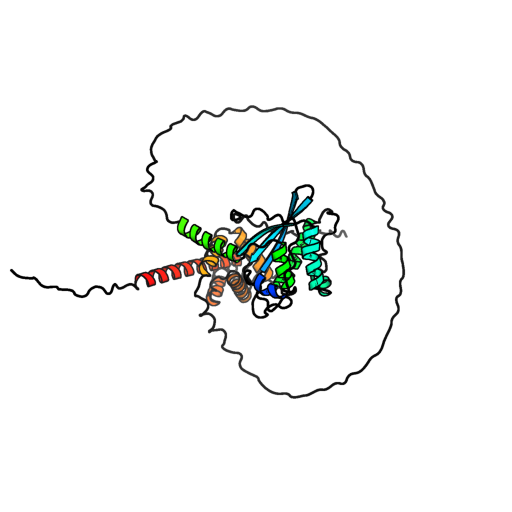ATOM 3032 N N . ALA A 1 398 ? 28.785 -0.544 -11.622 1.00 81.75 398 ALA A N 1
ATOM 3033 C CA . ALA A 1 398 ? 27.794 0.184 -12.422 1.00 81.75 398 ALA A CA 1
ATOM 3034 C C . ALA A 1 398 ? 28.399 1.426 -13.108 1.00 81.75 398 ALA A C 1
ATOM 3036 O O . ALA A 1 398 ? 28.251 1.611 -14.311 1.00 81.75 398 ALA A O 1
ATOM 3037 N N . GLN A 1 399 ? 29.175 2.233 -12.371 1.00 82.38 399 GLN A N 1
ATOM 3038 C CA . GLN A 1 399 ? 29.867 3.403 -12.934 1.00 82.38 399 GLN A CA 1
ATOM 3039 C C . GLN A 1 399 ? 30.888 3.032 -14.014 1.00 82.38 399 GLN A C 1
ATOM 3041 O O . GLN A 1 399 ? 31.095 3.786 -14.966 1.00 82.38 399 GLN A O 1
ATOM 3046 N N . LYS A 1 400 ? 31.563 1.891 -13.851 1.00 84.94 400 LYS A N 1
ATOM 3047 C CA . LYS A 1 400 ? 32.534 1.392 -14.821 1.00 84.94 400 LYS A CA 1
ATOM 3048 C C . LYS A 1 400 ? 31.841 0.933 -16.106 1.00 84.94 400 LYS A C 1
ATOM 3050 O O . LYS A 1 400 ? 32.312 1.277 -17.185 1.00 84.94 400 LYS A O 1
ATOM 3055 N N . GLU A 1 401 ? 30.724 0.218 -15.992 1.00 82.25 401 GLU A N 1
ATOM 3056 C CA . GLU A 1 401 ? 29.914 -0.212 -17.139 1.00 82.25 401 GLU A CA 1
ATOM 3057 C C . GLU A 1 401 ? 29.360 0.991 -17.918 1.00 82.25 401 GLU A C 1
ATOM 3059 O O . GLU A 1 401 ? 29.448 1.009 -19.146 1.00 82.25 401 GLU A O 1
ATOM 3064 N N . ASP A 1 402 ? 28.904 2.039 -17.225 1.00 80.69 402 ASP A N 1
ATOM 3065 C CA . ASP A 1 402 ? 28.467 3.290 -17.860 1.00 80.69 402 ASP A CA 1
ATOM 3066 C C . ASP A 1 402 ? 29.611 3.989 -18.617 1.00 80.69 402 ASP A C 1
ATOM 3068 O O . ASP A 1 402 ? 29.419 4.487 -19.731 1.00 80.69 402 ASP A O 1
ATOM 3072 N N . ALA A 1 403 ? 30.822 3.999 -18.049 1.00 81.00 403 ALA A N 1
ATOM 3073 C CA . ALA A 1 403 ? 32.002 4.586 -18.684 1.00 81.00 403 ALA A CA 1
ATOM 3074 C C . ALA A 1 403 ? 32.462 3.789 -19.919 1.00 81.00 403 ALA A C 1
ATOM 3076 O O . ALA A 1 403 ? 32.800 4.382 -20.945 1.00 81.00 403 ALA A O 1
ATOM 3077 N N . GLU A 1 404 ? 32.445 2.456 -19.848 1.00 83.94 404 GLU A N 1
ATOM 3078 C CA . GLU A 1 404 ? 32.768 1.577 -20.979 1.00 83.94 404 GLU A CA 1
ATOM 3079 C C . GLU A 1 404 ? 31.712 1.681 -22.092 1.00 83.94 404 GLU A C 1
ATOM 3081 O O . GLU A 1 404 ? 32.062 1.763 -23.270 1.00 83.94 404 GLU A O 1
ATOM 3086 N N . ALA A 1 405 ? 30.424 1.770 -21.741 1.00 80.62 405 ALA A N 1
ATOM 3087 C CA . ALA A 1 405 ? 29.342 1.979 -22.702 1.00 80.62 405 ALA A CA 1
ATOM 3088 C C . ALA A 1 405 ? 29.410 3.362 -23.374 1.00 80.62 405 ALA A C 1
ATOM 3090 O O . ALA A 1 405 ? 29.116 3.485 -24.566 1.00 80.62 405 ALA A O 1
ATOM 3091 N N . ALA A 1 406 ? 29.812 4.404 -22.640 1.00 78.25 406 ALA A N 1
ATOM 3092 C CA . ALA A 1 406 ? 30.045 5.734 -23.198 1.00 78.25 406 ALA A CA 1
ATOM 3093 C C . ALA A 1 406 ? 31.249 5.750 -24.157 1.00 78.25 406 ALA A C 1
ATOM 3095 O O . ALA A 1 406 ? 31.154 6.329 -25.240 1.00 78.25 406 ALA A O 1
ATOM 3096 N N . ALA A 1 407 ? 32.343 5.062 -23.809 1.00 81.25 407 ALA A N 1
ATOM 3097 C CA . ALA A 1 407 ? 33.512 4.923 -24.677 1.00 81.25 407 ALA A CA 1
ATOM 3098 C C . ALA A 1 407 ? 33.186 4.144 -25.966 1.00 81.25 407 ALA A C 1
ATOM 3100 O O . ALA A 1 407 ? 33.531 4.589 -27.057 1.00 81.25 407 ALA A O 1
ATOM 3101 N N . ALA A 1 408 ? 32.430 3.045 -25.869 1.00 79.94 408 ALA A N 1
ATOM 3102 C CA . ALA A 1 408 ? 32.025 2.251 -27.032 1.00 79.94 408 ALA A CA 1
ATOM 3103 C C . ALA A 1 408 ? 31.097 3.012 -28.001 1.00 79.94 408 ALA A C 1
ATOM 3105 O O . ALA A 1 408 ? 31.116 2.750 -29.202 1.00 79.94 408 ALA A O 1
ATOM 3106 N N . LYS A 1 409 ? 30.295 3.966 -27.504 1.00 74.31 409 LYS A N 1
ATOM 3107 C CA . LYS A 1 409 ? 29.484 4.854 -28.356 1.00 74.31 409 LYS A CA 1
ATOM 3108 C C . LYS A 1 409 ? 30.316 5.932 -29.055 1.00 74.31 409 LYS A C 1
ATOM 3110 O O . LYS A 1 409 ? 29.919 6.366 -30.130 1.00 74.31 409 LYS A O 1
ATOM 3115 N N . ALA A 1 410 ? 31.444 6.350 -28.478 1.00 74.69 410 ALA A N 1
ATOM 3116 C CA . ALA A 1 410 ? 32.324 7.353 -29.077 1.00 74.69 410 ALA A CA 1
ATOM 3117 C C . ALA A 1 410 ? 33.142 6.806 -30.266 1.00 74.69 410 ALA A C 1
ATOM 3119 O O . ALA A 1 410 ? 33.443 7.560 -31.185 1.00 74.69 410 ALA A O 1
ATOM 3120 N N . ASP A 1 411 ? 33.443 5.503 -30.287 1.00 73.00 411 ASP A N 1
ATOM 3121 C CA . ASP A 1 411 ? 34.199 4.854 -31.374 1.00 73.00 411 ASP A CA 1
ATOM 3122 C C . ASP A 1 411 ? 33.320 4.366 -32.552 1.00 73.00 411 ASP A C 1
ATOM 3124 O O . ASP A 1 411 ? 33.841 3.904 -33.568 1.00 73.00 411 ASP A O 1
ATOM 3128 N N . ALA A 1 412 ? 31.988 4.455 -32.447 1.00 64.75 412 ALA A N 1
ATOM 3129 C CA . ALA A 1 412 ? 31.049 3.903 -33.433 1.00 64.75 412 ALA A CA 1
ATOM 3130 C C . ALA A 1 412 ? 30.618 4.876 -34.553 1.00 64.75 412 ALA A C 1
ATOM 3132 O O . ALA A 1 412 ? 29.743 4.515 -35.340 1.00 64.75 412 ALA A O 1
ATOM 3133 N N . ASP A 1 413 ? 31.233 6.060 -34.668 1.00 60.69 413 ASP A N 1
ATOM 3134 C CA . ASP A 1 413 ? 30.936 7.036 -35.732 1.00 60.69 413 ASP A CA 1
ATOM 3135 C C . ASP A 1 413 ? 32.173 7.321 -36.621 1.00 60.69 413 ASP A C 1
ATOM 3137 O O . ASP A 1 413 ? 32.806 8.375 -36.518 1.00 60.69 413 ASP A O 1
ATOM 3141 N N . PRO A 1 414 ? 32.592 6.381 -37.496 1.00 58.78 414 PRO A N 1
ATOM 3142 C CA . PRO A 1 414 ? 33.508 6.701 -38.578 1.00 58.78 414 PRO A CA 1
ATOM 3143 C C . PRO A 1 414 ? 32.714 7.368 -39.706 1.00 58.78 414 PRO A C 1
ATOM 3145 O O . PRO A 1 414 ? 32.080 6.683 -40.506 1.00 58.78 414 PRO A O 1
ATOM 3148 N N . ASP A 1 415 ? 32.767 8.699 -39.758 1.00 62.38 415 ASP A N 1
ATOM 3149 C CA . ASP A 1 415 ? 32.283 9.537 -40.861 1.00 62.38 415 ASP A CA 1
ATOM 3150 C C . ASP A 1 415 ? 32.697 8.945 -42.230 1.00 62.38 415 ASP A C 1
ATOM 3152 O O . ASP A 1 415 ? 33.879 8.988 -42.591 1.00 62.38 415 ASP A O 1
ATOM 3156 N N . PRO A 1 416 ? 31.769 8.363 -43.019 1.00 61.59 416 PRO A N 1
ATOM 3157 C CA . PRO A 1 416 ? 32.061 7.866 -44.349 1.00 61.59 416 PRO A CA 1
ATOM 3158 C C . PRO A 1 416 ? 31.775 8.976 -45.366 1.00 61.59 416 PRO A C 1
ATOM 3160 O O . PRO A 1 416 ? 30.950 8.806 -46.262 1.00 61.59 416 PRO A O 1
ATOM 3163 N N . ASN A 1 417 ? 32.422 10.134 -45.225 1.00 60.88 417 ASN A N 1
ATOM 3164 C CA . ASN A 1 417 ? 32.359 11.186 -46.238 1.00 60.88 417 ASN A CA 1
ATOM 3165 C C . ASN A 1 417 ? 33.724 11.818 -46.531 1.00 60.88 417 ASN A C 1
ATOM 3167 O O . ASN A 1 417 ? 33.885 13.032 -46.650 1.00 60.88 417 ASN A O 1
ATOM 3171 N N . THR A 1 418 ? 34.716 10.957 -46.726 1.00 60.75 418 THR A N 1
ATOM 3172 C CA . THR A 1 418 ? 35.936 11.275 -47.467 1.00 60.75 418 THR A CA 1
ATOM 3173 C C . THR A 1 418 ? 36.008 10.371 -48.684 1.00 60.75 418 THR A C 1
ATOM 3175 O O . THR A 1 418 ? 36.737 9.393 -48.676 1.00 60.75 418 THR A O 1
ATOM 3178 N N . ASP A 1 419 ? 35.253 10.699 -49.736 1.00 54.12 419 ASP A N 1
ATOM 3179 C CA . ASP A 1 419 ? 35.663 10.371 -51.103 1.00 54.12 419 ASP A CA 1
ATOM 3180 C C . ASP A 1 419 ? 34.972 11.265 -52.149 1.00 54.12 419 ASP A C 1
ATOM 3182 O O . ASP A 1 419 ? 33.792 11.139 -52.461 1.00 54.12 419 ASP A O 1
ATOM 3186 N N . GLY A 1 420 ? 35.778 12.150 -52.741 1.00 62.72 420 GLY A N 1
ATOM 3187 C CA . GLY A 1 420 ? 35.823 12.302 -54.194 1.00 62.72 420 GLY A CA 1
ATOM 3188 C C . GLY A 1 420 ? 34.712 13.092 -54.892 1.00 62.72 420 GLY A C 1
ATOM 3189 O O . GLY A 1 420 ? 33.829 12.516 -55.517 1.00 62.72 420 GLY A O 1
ATOM 3190 N N . ALA A 1 421 ? 34.894 14.409 -55.007 1.00 53.19 421 ALA A N 1
ATOM 3191 C CA . ALA A 1 421 ? 34.417 15.148 -56.179 1.00 53.19 421 ALA A CA 1
ATOM 3192 C C . ALA A 1 421 ? 35.455 16.186 -56.625 1.00 53.19 421 ALA A C 1
ATOM 3194 O O . ALA A 1 421 ? 35.354 17.381 -56.358 1.00 53.19 421 ALA A O 1
ATOM 3195 N N . ALA A 1 422 ? 36.472 15.697 -57.337 1.00 59.44 422 ALA A N 1
ATOM 3196 C CA . ALA A 1 422 ? 37.215 16.507 -58.287 1.00 59.44 422 ALA A CA 1
ATOM 3197 C C . ALA A 1 422 ? 36.245 16.960 -59.392 1.00 59.44 422 ALA A C 1
ATOM 3199 O O . ALA A 1 422 ? 35.709 16.120 -60.114 1.00 59.44 422 ALA A O 1
ATOM 3200 N N . ASN A 1 423 ? 36.025 18.268 -59.539 1.00 58.12 423 ASN A N 1
ATOM 3201 C CA . ASN A 1 423 ? 35.432 18.820 -60.752 1.00 58.12 423 ASN A CA 1
ATOM 3202 C C . ASN A 1 423 ? 36.356 19.885 -61.355 1.00 58.12 423 ASN A C 1
ATOM 3204 O O . ASN A 1 423 ? 36.966 20.689 -60.654 1.00 58.12 423 ASN A O 1
ATOM 3208 N N . ALA A 1 424 ? 36.497 19.767 -62.669 1.00 57.69 424 ALA A N 1
ATOM 3209 C CA . ALA A 1 424 ? 37.542 20.278 -63.540 1.00 57.69 424 ALA A CA 1
ATOM 3210 C C . ALA A 1 424 ? 37.509 21.807 -63.773 1.00 57.69 424 ALA A C 1
ATOM 3212 O O . ALA A 1 424 ? 36.485 22.449 -63.534 1.00 57.69 424 ALA A O 1
ATOM 3213 N N . PRO A 1 425 ? 38.602 22.393 -64.307 1.00 68.19 425 PRO A N 1
ATOM 3214 C CA . PRO A 1 425 ? 38.639 23.786 -64.742 1.00 68.19 425 PRO A CA 1
ATOM 3215 C C . PRO A 1 425 ? 37.944 23.957 -66.104 1.00 68.19 425 PRO A C 1
ATOM 3217 O O . PRO A 1 425 ? 38.242 23.233 -67.055 1.00 68.19 425 PRO A O 1
ATOM 3220 N N . PHE A 1 426 ? 37.044 24.937 -66.209 1.00 63.41 426 PHE A N 1
ATOM 3221 C CA . PHE A 1 426 ? 36.516 25.418 -67.489 1.00 63.41 426 PHE A CA 1
ATOM 3222 C C . PHE A 1 426 ? 37.410 26.551 -68.015 1.00 63.41 426 PHE A C 1
ATOM 3224 O O . PHE A 1 426 ? 37.759 27.467 -67.271 1.00 63.41 426 PHE A O 1
ATOM 3231 N N . ALA A 1 427 ? 37.804 26.419 -69.279 1.00 67.31 427 ALA A N 1
ATOM 3232 C CA . ALA A 1 427 ? 38.660 27.321 -70.039 1.00 67.31 427 ALA A CA 1
ATOM 3233 C C . ALA A 1 427 ? 37.905 28.551 -70.573 1.00 67.31 427 ALA A C 1
ATOM 3235 O O . ALA A 1 427 ? 36.686 28.493 -70.746 1.00 67.31 427 ALA A O 1
ATOM 3236 N N . ASP A 1 428 ? 38.673 29.590 -70.911 1.00 62.06 428 ASP A N 1
ATOM 3237 C CA . ASP A 1 428 ? 38.372 30.575 -71.960 1.00 62.06 428 ASP A CA 1
ATOM 3238 C C . ASP A 1 428 ? 39.601 30.682 -72.881 1.00 62.06 428 ASP A C 1
ATOM 3240 O O . ASP A 1 428 ? 40.735 30.670 -72.332 1.00 62.06 428 ASP A O 1
#

Foldseek 3Di:
DDDDDDDPDDPPPPPPPDCPPPPPDAPADEDPDADDQDDFACLQVLCVLLVFHAPTQFGGDPPDAGWQKDWAFPAWDQDPNAIWTKIKIFTHHRLQVVDTLFIHIHTHGLCLCVVQAVVQQCVQLPPCCCVLCPPQDQADPPPDPCNRVSNRSVRRSLSVCVNVVVGGSSNVSSVCVSRVGDRSVVSNVVSVVVVVCVVVVPPPPPPPPPPPPDDDDDDDDDDDDDDDDDDDDDDDDDDDDDDDDDPDPPDDDDDDDDDDDDDDDDDDDDDDDDDDDDDDDDDDDDDPPPPPPPPPDDDPLVQLLVVLVVCLVDLPV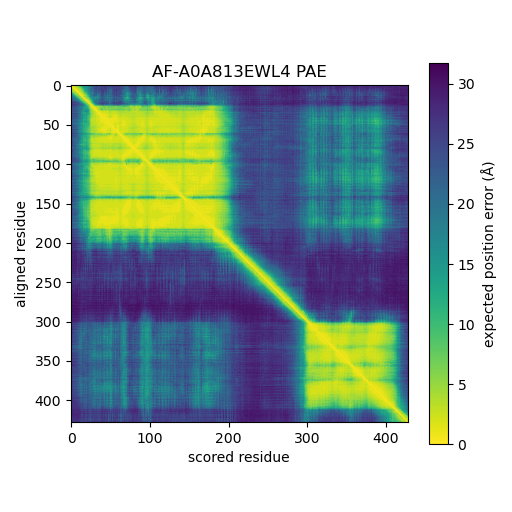LLVVLVVLVVVLPPVVPQWAALVSLLVSLQVVCVSSVQDRDDSVVLSVLQVVLPPVPPRTHHSVSSSVSSNVVSVVSNVVSVVVVVVVVVVVVPPDPPPPPDDDDDDDDDD

Mean predicted aligned error: 18.23 Å

pLDDT: mean 74.76, std 23.28, range [26.53, 98.44]

Sequence (428 aa):
MAADGGEGAAAESTWKWQQTEVIAGNAPVLLEDLPSQLERGEVPHFLSPYGYEAKDAAEWLQWKAVPELSLEVTGYKKVNGHTYYQVECALAKAGSWHSPYLSWRSLRRLSHLRDGLHDAVKRELGPAYKVQFAGVPFASRLAMAGTTARLTSWCRTLAYALNSKKAPPSVAATTLQLLGAPDAAEATARAVGEQVEADLGRQDLPDELNPFSEEVCNYPIAPPRKRRGPTDGSGSDVGRFEDEELDLDLGSSEEDGAFALVSNHLSANPFVEPEAETSFVAAAGNAVARDQQAVAASGTDAHHIVWAKKMLQNDAELHDLCDRAFAAADEDNSGSLDVDETVELVFKICLEMSIKLPTKEKIAELVTVCDKSKDGALQMNEFRTAFKAVLKSCMHEAQKEDAEAAAAKADADPDPNTDGAANAPFAD

Solvent-accessible surface area (backbone atoms only — not comparable to full-atom values): 27430 Å² total; per-residue (Å²): 142,80,86,82,81,80,81,78,77,77,79,78,81,74,78,71,77,70,81,64,77,72,73,86,78,77,73,57,52,74,64,92,69,84,75,80,81,77,54,61,85,48,36,32,70,70,30,43,65,67,57,34,60,38,76,37,30,67,40,63,43,83,91,56,74,50,36,37,50,47,40,40,48,80,49,70,46,79,55,96,96,37,65,26,38,32,34,42,37,34,35,10,52,62,72,33,74,93,55,51,78,40,76,53,48,21,36,38,35,68,63,51,49,39,68,60,40,50,50,47,46,42,62,76,44,46,80,54,36,62,68,75,41,60,95,39,60,73,59,70,94,76,74,52,93,61,38,58,58,31,43,22,53,32,37,39,48,50,24,51,32,48,51,68,63,74,44,39,42,44,51,55,45,42,48,40,61,71,52,59,61,72,60,42,66,60,46,50,52,49,56,54,53,49,56,49,48,65,61,60,73,66,64,80,71,72,85,85,76,66,94,81,82,85,81,90,81,92,75,86,86,80,82,87,81,87,80,79,86,87,86,87,80,89,82,91,80,93,80,88,80,77,85,80,86,76,86,76,83,79,76,84,78,88,74,91,75,91,76,79,89,77,86,79,80,92,76,91,80,82,89,77,85,81,89,78,90,81,90,87,84,90,87,88,84,89,76,84,87,72,73,84,77,79,79,88,82,80,90,62,66,70,58,31,53,53,49,48,51,50,41,74,71,35,61,66,62,40,45,57,51,44,54,53,52,46,64,69,65,37,81,85,67,76,67,47,34,43,66,66,58,44,47,54,50,52,50,50,54,29,57,55,54,63,38,86,74,76,54,70,67,59,50,53,52,42,48,66,73,36,39,80,84,70,76,73,41,36,36,66,75,33,43,50,53,35,51,54,50,50,50,52,50,51,52,52,52,52,55,48,51,53,51,52,53,52,52,57,60,68,71,70,71,78,80,90,80,85,78,88,82,90,77,83,87,83,85,134

Nearest PDB structures (foldseek):
  4yga-assembly3_E  TM=5.770E-01  e=6.237E-02  Toxoplasma gondii
  7fho-assembly1_C  TM=7.416E-01  e=4.668E-01  Arabidopsis thaliana
  4mxa-assembly1_A  TM=5.604E-01  e=2.566E-01  Neospora caninum Liverpool
  3t3v-assembly1_A  TM=5.579E-01  e=4.421E-01  Toxoplasma gondii

Radius of gyration: 32.62 Å; Cα contacts (8 Å, |Δi|>4): 362; chains: 1; bounding box: 68×98×119 Å

Organism: Polarella glacialis (NCBI:txid89957)

Secondary structure (DSSP, 8-state):
-----------------------TT---EE-SSPPPPPPTTTHHHHHGGGT--BSSSS-B-SSSPPPEEEEEEEEEEEETTEEEEEEEEEEE-TT-TTS-SEEEEEEEEHHIIIIIIIHHHHHHHTTHHHHHTTT-PPPPTT--TTHHHHHHHHHHHHHHHHHTT-S-HHHHHHHHHHHTPPPHHHHHHHHHHHHHHHHHTT----GGG-TT-------PPPPPPPPP--------------------------------------------------------SS-TTSSTTSS--SS-HHHHHHHHHHHHH-HHHHHHHHHHHHHHH-TT--SEE-HHHHHHHHHHHHHHTTPPPPPHHHHHHHHHHH-SS-SSSEEHHHHHHHHHHHHHHHHHHHHHHHHHHHHHHHSS-----------PPPP-